Protein AF-A0A0G4KQ86-F1 (afdb_monomer_lite)

Structure (mmCIF, N/CA/C/O backbone):
data_AF-A0A0G4KQ86-F1
#
_entry.id   AF-A0A0G4KQ86-F1
#
loop_
_atom_site.group_P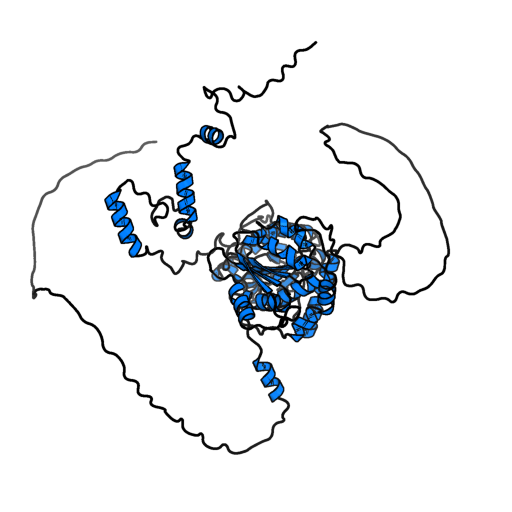DB
_atom_site.id
_atom_site.type_symbol
_atom_site.label_atom_id
_atom_site.label_alt_id
_atom_site.label_comp_id
_atom_site.label_asym_id
_atom_site.label_entity_id
_atom_site.label_seq_id
_atom_site.pdbx_PDB_ins_code
_atom_site.Cartn_x
_atom_site.Cartn_y
_atom_site.Cartn_z
_atom_site.occupancy
_atom_site.B_iso_or_equiv
_atom_site.auth_seq_id
_atom_site.auth_comp_id
_atom_site.auth_asym_id
_atom_site.auth_atom_id
_atom_site.pdbx_PDB_model_num
ATOM 1 N N . MET A 1 1 ? 4.470 32.731 51.872 1.00 32.22 1 MET A N 1
ATOM 2 C CA . MET A 1 1 ? 4.897 33.388 53.126 1.00 32.22 1 MET A CA 1
ATOM 3 C C . MET A 1 1 ? 6.080 32.617 53.698 1.00 32.22 1 MET A C 1
ATOM 5 O O . MET A 1 1 ? 5.923 31.443 53.977 1.00 32.22 1 MET A O 1
ATOM 9 N N . ARG A 1 2 ? 7.224 33.308 53.800 1.00 28.41 2 ARG A N 1
ATOM 10 C CA . ARG A 1 2 ? 8.394 33.122 54.686 1.00 28.41 2 ARG A CA 1
ATOM 11 C C . ARG A 1 2 ? 9.108 31.763 54.819 1.00 28.41 2 ARG A C 1
ATOM 13 O O . ARG A 1 2 ? 8.590 30.795 55.355 1.00 28.41 2 ARG A O 1
ATOM 20 N N . ALA A 1 3 ? 10.387 31.831 54.450 1.00 30.12 3 ALA A N 1
ATOM 21 C CA . ALA A 1 3 ? 11.505 31.008 54.895 1.00 30.12 3 ALA A CA 1
ATOM 22 C C . ALA A 1 3 ? 11.918 31.280 56.362 1.00 30.12 3 ALA A C 1
ATOM 24 O O . ALA A 1 3 ? 11.660 32.367 56.882 1.00 30.12 3 ALA A O 1
ATOM 25 N N . ALA A 1 4 ? 12.653 30.333 56.957 1.00 31.00 4 ALA A N 1
ATOM 26 C CA . ALA A 1 4 ? 13.600 30.506 58.075 1.00 31.00 4 ALA A CA 1
ATOM 27 C C . ALA A 1 4 ? 14.651 29.366 57.965 1.00 31.00 4 ALA A C 1
ATOM 29 O O . ALA A 1 4 ? 14.254 28.216 57.813 1.00 31.00 4 ALA A O 1
ATOM 30 N N . ALA A 1 5 ? 15.954 29.604 57.738 1.00 33.22 5 ALA A N 1
ATOM 31 C CA . ALA A 1 5 ? 16.999 30.161 58.629 1.00 33.22 5 ALA A CA 1
ATOM 32 C C . ALA A 1 5 ? 17.299 29.218 59.826 1.00 33.22 5 ALA A C 1
ATOM 34 O O . ALA A 1 5 ? 16.440 29.053 60.677 1.00 33.22 5 ALA A O 1
ATOM 35 N N . VAL A 1 6 ? 18.360 28.387 59.814 1.00 32.31 6 VAL A N 1
ATOM 36 C CA . VAL A 1 6 ? 19.815 28.633 60.058 1.00 32.31 6 VAL A CA 1
ATOM 37 C C . VAL A 1 6 ? 20.183 28.875 61.533 1.00 32.31 6 VAL A C 1
ATOM 39 O O . VAL A 1 6 ? 19.836 29.924 62.050 1.00 32.31 6 VAL A O 1
ATOM 42 N N . GLN A 1 7 ? 20.991 27.974 62.132 1.00 29.81 7 GLN A N 1
ATOM 43 C CA . GLN A 1 7 ? 22.170 28.203 63.021 1.00 29.81 7 GLN A CA 1
ATOM 44 C C . GLN A 1 7 ? 22.567 26.880 63.731 1.00 29.81 7 GLN A C 1
ATOM 46 O O . GLN A 1 7 ? 21.687 26.123 64.103 1.00 29.81 7 GLN A O 1
ATOM 51 N N . GLY A 1 8 ? 23.833 26.501 63.965 1.00 27.56 8 GLY A N 1
ATOM 52 C CA . GLY A 1 8 ? 25.116 27.155 63.714 1.00 27.56 8 GLY A CA 1
ATOM 53 C C . GLY A 1 8 ? 26.344 26.300 64.131 1.00 27.56 8 GLY A C 1
ATOM 54 O O . GLY A 1 8 ? 26.254 25.444 64.996 1.00 27.56 8 GLY A O 1
ATOM 55 N N . ARG A 1 9 ? 27.475 26.592 63.462 1.00 29.55 9 ARG A N 1
ATOM 56 C CA . ARG A 1 9 ? 28.894 26.732 63.903 1.00 29.55 9 ARG A CA 1
ATOM 57 C C . ARG A 1 9 ? 29.632 25.702 64.805 1.00 29.55 9 ARG A C 1
ATOM 59 O O . ARG A 1 9 ? 29.346 25.637 65.987 1.00 29.55 9 ARG A O 1
ATOM 66 N N . ARG A 1 10 ? 30.794 25.268 64.244 1.00 29.77 10 ARG A N 1
ATOM 67 C CA . ARG A 1 10 ? 32.205 25.247 64.771 1.00 29.77 10 ARG A CA 1
ATOM 68 C C . ARG A 1 10 ? 32.493 24.318 65.975 1.00 29.77 10 ARG A C 1
ATOM 70 O O . ARG A 1 10 ? 31.653 24.199 66.839 1.00 29.77 10 ARG A O 1
ATOM 77 N N . THR A 1 11 ? 33.625 23.623 66.150 1.00 30.03 11 THR A N 1
ATOM 78 C CA . THR A 1 11 ? 35.052 23.727 65.745 1.00 30.03 11 THR A CA 1
ATOM 79 C C . THR A 1 11 ? 35.746 22.378 66.049 1.00 30.03 11 THR A C 1
ATOM 81 O O . THR A 1 11 ? 35.213 21.600 66.831 1.00 30.03 11 THR A O 1
ATOM 84 N N . GLY A 1 12 ? 36.910 22.101 65.442 1.00 26.91 12 GLY A N 1
ATOM 85 C CA . GLY A 1 12 ? 37.635 20.819 65.542 1.00 26.91 12 GLY A CA 1
ATOM 86 C C . GLY A 1 12 ? 38.665 20.656 66.677 1.00 26.91 12 GLY A C 1
ATOM 87 O O . GLY A 1 12 ? 38.835 21.548 67.503 1.00 26.91 12 GLY A O 1
ATOM 88 N N . GLY A 1 13 ? 39.366 19.510 66.634 1.00 24.88 13 GLY A N 1
ATOM 89 C CA . GLY A 1 13 ? 40.519 19.093 67.463 1.00 24.88 13 GLY A CA 1
ATOM 90 C C . GLY A 1 13 ? 40.452 17.584 67.776 1.00 24.88 13 GLY A C 1
ATOM 91 O O . GLY A 1 13 ? 39.484 17.164 68.389 1.00 24.88 13 GLY A O 1
ATOM 92 N N . LEU A 1 14 ? 41.278 16.744 67.127 1.00 27.45 14 LEU A N 1
ATOM 93 C CA . LEU A 1 14 ? 42.447 16.021 67.692 1.00 27.45 14 LEU A CA 1
ATOM 94 C C . LEU A 1 14 ? 42.100 14.867 68.664 1.00 27.45 14 LEU A C 1
ATOM 96 O O . LEU A 1 14 ? 41.635 15.138 69.760 1.00 27.45 14 LEU A O 1
ATOM 100 N N . ASP A 1 15 ? 42.335 13.601 68.268 1.00 26.50 15 ASP A N 1
ATOM 101 C CA . ASP A 1 15 ? 43.337 12.707 68.902 1.00 26.50 15 ASP A CA 1
ATOM 102 C C . ASP A 1 15 ? 43.315 11.228 68.426 1.00 26.50 15 ASP A C 1
ATOM 104 O O . ASP A 1 15 ? 42.278 10.586 68.298 1.00 26.50 15 ASP A O 1
ATOM 108 N N . ALA A 1 16 ? 44.537 10.759 68.142 1.00 28.55 16 ALA A N 1
ATOM 109 C CA . ALA A 1 16 ? 45.206 9.464 68.350 1.00 28.55 16 ALA A CA 1
ATOM 110 C C . ALA A 1 16 ? 44.492 8.079 68.373 1.00 28.55 16 ALA A C 1
ATOM 112 O O . ALA A 1 16 ? 43.671 7.781 69.229 1.00 28.55 16 ALA A O 1
ATOM 113 N N . ALA A 1 17 ? 45.061 7.194 67.530 1.00 26.28 17 ALA A N 1
ATOM 114 C CA . ALA A 1 17 ? 45.608 5.843 67.796 1.00 26.28 17 ALA A CA 1
ATOM 115 C C . ALA A 1 17 ? 44.701 4.671 68.250 1.00 26.28 17 ALA A C 1
ATOM 117 O O . ALA A 1 17 ? 44.065 4.719 69.293 1.00 26.28 17 ALA A O 1
ATOM 118 N N . VAL A 1 18 ? 44.767 3.537 67.530 1.00 27.09 18 VAL A N 1
ATOM 119 C CA . VAL A 1 18 ? 45.601 2.352 67.861 1.00 27.09 18 VAL A CA 1
ATOM 120 C C . VAL A 1 18 ? 45.565 1.352 66.686 1.00 27.09 18 VAL A C 1
ATOM 122 O O . VAL A 1 18 ? 44.541 1.136 66.044 1.00 27.09 18 VAL A O 1
ATOM 125 N N . GLU A 1 19 ? 46.738 0.791 66.411 1.00 24.56 19 GLU A N 1
ATOM 126 C CA . GLU A 1 19 ? 47.168 -0.084 65.316 1.00 24.56 19 GLU A CA 1
ATOM 127 C C . GLU A 1 19 ? 47.327 -1.539 65.803 1.00 24.56 19 GLU A C 1
ATOM 129 O O . GLU A 1 19 ? 47.629 -1.737 66.975 1.00 24.56 19 GLU A O 1
ATOM 134 N N . TRP A 1 20 ? 47.182 -2.519 64.899 1.00 23.67 20 TRP A N 1
ATOM 135 C CA . TRP A 1 20 ? 47.906 -3.812 64.848 1.00 23.67 20 TRP A CA 1
ATOM 136 C C . TRP A 1 20 ? 47.966 -4.199 63.344 1.00 23.67 20 TRP A C 1
ATOM 138 O O . TRP A 1 20 ? 46.911 -4.394 62.743 1.00 23.67 20 TRP A O 1
ATOM 148 N N . GLU A 1 21 ? 49.058 -3.990 62.586 1.00 26.03 21 GLU A N 1
ATOM 149 C CA . GLU A 1 21 ? 50.304 -4.796 62.424 1.00 26.03 21 GLU A CA 1
ATOM 150 C C . GLU A 1 21 ? 50.063 -6.302 62.135 1.00 26.03 21 GLU A C 1
ATOM 152 O O . GLU A 1 21 ? 49.231 -6.906 62.797 1.00 26.03 21 GLU A O 1
ATOM 157 N N . LEU A 1 22 ? 50.684 -7.034 61.185 1.00 24.81 22 LEU A N 1
ATOM 158 C CA . LEU A 1 22 ? 51.923 -6.979 60.362 1.00 24.81 22 LEU A CA 1
ATOM 159 C C . LEU A 1 22 ? 51.676 -7.775 59.034 1.00 24.81 22 LEU A C 1
ATOM 161 O O . LEU A 1 22 ? 50.976 -8.781 59.081 1.00 24.81 22 LEU A O 1
ATOM 165 N N . LYS A 1 23 ? 52.033 -7.333 57.802 1.00 24.66 23 LYS A N 1
ATOM 166 C CA . LYS A 1 23 ? 53.335 -7.372 57.048 1.00 24.66 23 LYS A CA 1
ATOM 167 C C . LYS A 1 23 ? 53.920 -8.785 56.762 1.00 24.66 23 LYS A C 1
ATOM 169 O O . LYS A 1 23 ? 53.667 -9.676 57.559 1.00 24.66 23 LYS A O 1
ATOM 174 N N . PRO A 1 24 ? 54.861 -8.991 55.796 1.00 44.62 24 PRO A N 1
ATOM 175 C CA . PRO A 1 24 ? 55.192 -8.318 54.509 1.00 44.62 24 PRO A CA 1
ATOM 176 C C . PRO A 1 24 ? 55.501 -9.345 53.354 1.00 44.62 24 PRO A C 1
ATOM 178 O O . PRO A 1 24 ? 55.526 -10.546 53.581 1.00 44.62 24 PRO A O 1
ATOM 181 N N . ASN A 1 25 ? 55.663 -8.996 52.066 1.00 26.19 25 ASN A N 1
ATOM 182 C CA . ASN A 1 25 ? 56.948 -8.607 51.449 1.00 26.19 25 ASN A CA 1
ATOM 183 C C . ASN A 1 25 ? 56.771 -8.135 49.981 1.00 26.19 25 ASN A C 1
ATOM 185 O O . ASN A 1 25 ? 56.168 -8.809 49.152 1.00 26.19 25 ASN A O 1
ATOM 189 N N . LYS A 1 26 ? 57.366 -6.976 49.682 1.00 28.47 26 LYS A N 1
ATOM 190 C CA . LYS A 1 26 ? 57.850 -6.471 48.371 1.00 28.47 26 LYS A CA 1
ATOM 191 C C . LYS A 1 26 ? 59.376 -6.832 48.277 1.00 28.47 26 LYS A C 1
ATOM 193 O O . LYS A 1 26 ? 59.830 -7.397 49.274 1.00 28.47 26 LYS A O 1
ATOM 198 N N . PRO A 1 27 ? 60.218 -6.493 47.252 1.00 43.28 27 PRO A N 1
ATOM 199 C CA . PRO A 1 27 ? 60.060 -5.386 46.283 1.00 43.28 27 PRO A CA 1
ATOM 200 C C . PRO A 1 27 ? 60.752 -5.450 44.869 1.00 43.28 27 PRO A C 1
ATOM 202 O O . PRO A 1 27 ? 61.602 -6.289 44.626 1.00 43.28 27 PRO A O 1
ATOM 205 N N . PHE A 1 28 ? 60.402 -4.455 44.013 1.00 28.31 28 PHE A N 1
ATOM 206 C CA . PHE A 1 28 ? 61.237 -3.558 43.141 1.00 28.31 28 PHE A CA 1
ATOM 207 C C . PHE A 1 28 ? 62.202 -4.128 42.046 1.00 28.31 28 PHE A C 1
ATOM 209 O O . PHE A 1 28 ? 62.685 -5.233 42.191 1.00 28.31 28 PHE A O 1
ATOM 216 N N . ILE A 1 29 ? 62.614 -3.471 40.931 1.00 28.22 29 ILE A N 1
ATOM 217 C CA . ILE A 1 29 ? 62.489 -2.129 40.286 1.00 28.22 29 ILE A CA 1
ATOM 218 C C . ILE A 1 29 ? 62.923 -2.231 38.792 1.00 28.22 29 ILE A C 1
ATOM 220 O O . ILE A 1 29 ? 63.650 -3.151 38.443 1.00 28.22 29 ILE A O 1
ATOM 224 N N . HIS A 1 30 ? 62.462 -1.258 37.980 1.00 26.17 30 HIS A N 1
ATOM 225 C CA . HIS A 1 30 ? 62.872 -0.721 36.651 1.00 26.17 30 HIS A CA 1
ATOM 226 C C . HIS A 1 30 ? 64.257 -1.103 36.032 1.00 26.17 30 HIS A C 1
ATOM 228 O O . HIS A 1 30 ? 65.159 -1.481 36.758 1.00 26.17 30 HIS A O 1
ATOM 234 N N . THR A 1 31 ? 64.566 -0.974 34.724 1.00 25.62 31 THR A N 1
ATOM 235 C CA . THR A 1 31 ? 64.398 0.155 33.767 1.00 25.62 31 THR A CA 1
ATOM 236 C C . THR A 1 31 ? 64.719 -0.253 32.300 1.00 25.62 31 THR A C 1
ATOM 238 O O . THR A 1 31 ? 65.587 -1.080 32.056 1.00 25.62 31 THR A O 1
ATOM 241 N N . SER A 1 32 ? 64.048 0.421 31.348 1.00 26.27 32 SER A N 1
ATOM 242 C CA . SER A 1 32 ? 64.480 0.933 30.016 1.00 26.27 32 SER A CA 1
ATOM 243 C C . SER A 1 32 ? 65.364 0.120 29.046 1.00 26.27 32 SER A C 1
ATOM 245 O O . SER A 1 32 ? 66.528 -0.136 29.337 1.00 26.27 32 SER A O 1
ATOM 247 N N . SER A 1 33 ? 64.907 -0.038 27.792 1.00 25.34 33 SER A N 1
ATOM 248 C CA . SER A 1 33 ? 65.460 0.635 26.584 1.00 25.34 33 SER A CA 1
ATOM 249 C C . SER A 1 33 ? 64.915 0.017 25.275 1.00 25.34 33 SER A C 1
ATOM 251 O O . SER A 1 33 ? 65.010 -1.185 25.060 1.00 25.34 33 SER A O 1
ATOM 253 N N . GLU A 1 34 ? 64.338 0.842 24.395 1.00 29.77 34 GLU A N 1
ATOM 254 C CA . GLU A 1 34 ? 64.337 0.618 22.929 1.00 29.77 34 GLU A CA 1
ATOM 255 C C . GLU A 1 34 ? 65.650 1.232 22.343 1.00 29.77 34 GLU A C 1
ATOM 257 O O . GLU A 1 34 ? 66.363 1.849 23.147 1.00 29.77 34 GLU A O 1
ATOM 262 N N . PRO A 1 35 ? 65.994 1.229 21.018 1.00 47.94 35 PRO A N 1
ATOM 263 C CA . PRO A 1 35 ? 65.227 0.828 19.814 1.00 47.94 35 PRO A CA 1
ATOM 264 C C . PRO A 1 35 ? 66.047 0.203 18.626 1.00 47.94 35 PRO A C 1
ATOM 266 O O . PRO A 1 35 ? 67.254 0.004 18.713 1.00 47.94 35 PRO A O 1
ATOM 269 N N . LEU A 1 36 ? 65.354 0.016 17.479 1.00 27.36 36 LEU A N 1
ATOM 270 C CA . LEU A 1 36 ? 65.788 0.099 16.050 1.00 27.36 36 LEU A CA 1
ATOM 271 C C . LEU A 1 36 ? 66.045 -1.172 15.192 1.00 27.36 36 LEU A C 1
ATOM 273 O O . LEU A 1 36 ? 66.936 -1.960 15.473 1.00 27.36 36 LEU A O 1
ATOM 277 N N . LEU A 1 37 ? 65.316 -1.187 14.049 1.00 24.70 37 LEU A N 1
ATOM 278 C CA . LEU A 1 37 ? 65.617 -1.633 12.659 1.00 24.70 37 LEU A CA 1
ATOM 279 C C . LEU A 1 37 ? 66.113 -3.089 12.430 1.00 24.70 37 LEU A C 1
ATOM 281 O O . LEU A 1 37 ? 67.038 -3.551 13.070 1.00 24.70 37 LEU A O 1
ATOM 285 N N . THR A 1 38 ? 65.653 -3.889 11.451 1.00 24.64 38 THR A N 1
ATOM 286 C CA . THR A 1 38 ? 65.563 -3.642 9.993 1.00 24.64 38 THR A CA 1
ATOM 287 C C . THR A 1 38 ? 64.845 -4.822 9.277 1.00 24.64 38 THR A C 1
ATOM 289 O O . THR A 1 38 ? 64.752 -5.921 9.809 1.00 24.64 38 THR A O 1
ATOM 292 N N . ILE A 1 39 ? 64.355 -4.554 8.063 1.00 25.97 39 ILE A N 1
ATOM 293 C CA . ILE A 1 39 ? 63.550 -5.322 7.072 1.00 25.97 39 ILE A CA 1
ATOM 294 C C . ILE A 1 39 ? 64.407 -6.417 6.335 1.00 25.97 39 ILE A C 1
ATOM 296 O O . ILE A 1 39 ? 65.612 -6.428 6.577 1.00 25.97 39 ILE A O 1
ATOM 300 N N . PRO A 1 40 ? 63.974 -7.142 5.260 1.00 39.47 40 PRO A N 1
ATOM 301 C CA . PRO A 1 40 ? 62.903 -8.142 4.983 1.00 39.47 40 PRO A CA 1
ATOM 302 C C . PRO A 1 40 ? 63.467 -9.557 4.640 1.00 39.47 40 PRO A C 1
ATOM 304 O O . PRO A 1 40 ? 64.657 -9.687 4.392 1.00 39.47 40 PRO A O 1
ATOM 307 N N . PHE A 1 41 ? 62.635 -10.596 4.433 1.00 25.19 41 PHE A N 1
ATOM 308 C CA . PHE A 1 41 ? 62.998 -11.690 3.502 1.00 25.19 41 PHE A CA 1
ATOM 309 C C . PHE A 1 41 ? 61.789 -12.329 2.798 1.00 25.19 41 PHE A C 1
ATOM 311 O O . PHE A 1 41 ? 60.729 -12.550 3.377 1.00 25.19 41 PHE A O 1
ATOM 318 N N . SER A 1 42 ? 61.979 -12.588 1.505 1.00 24.58 42 SER A N 1
ATOM 319 C CA . SER A 1 42 ? 61.014 -13.064 0.517 1.00 24.58 42 SER A CA 1
ATOM 320 C C . SER A 1 42 ? 61.061 -14.581 0.287 1.00 24.58 42 SER A C 1
ATOM 322 O O . SER A 1 42 ? 62.145 -15.151 0.327 1.00 24.58 42 SER A O 1
ATOM 324 N N . ARG A 1 43 ? 59.918 -15.132 -0.159 1.00 27.25 43 ARG A N 1
ATOM 325 C CA . ARG A 1 43 ? 59.711 -16.314 -1.035 1.00 27.25 43 ARG A CA 1
ATOM 326 C C . ARG A 1 43 ? 60.291 -17.672 -0.606 1.00 27.25 43 ARG A C 1
ATOM 328 O O . ARG A 1 43 ? 61.490 -17.870 -0.676 1.00 27.25 43 ARG A O 1
ATOM 335 N N . PHE A 1 44 ? 59.407 -18.667 -0.472 1.00 23.56 44 PHE A N 1
ATOM 336 C CA . PHE A 1 44 ? 59.547 -19.954 -1.173 1.00 23.56 44 PHE A CA 1
ATOM 337 C C . PHE A 1 44 ? 58.161 -20.568 -1.446 1.00 23.56 44 PHE A C 1
ATOM 339 O O . PHE A 1 44 ? 57.365 -20.769 -0.534 1.00 23.56 44 PHE A O 1
ATOM 346 N N . LEU A 1 45 ? 57.872 -20.818 -2.727 1.00 25.39 45 LEU A N 1
ATOM 347 C CA . LEU A 1 45 ? 56.777 -21.666 -3.203 1.00 25.39 45 LEU A CA 1
ATOM 348 C C . LEU A 1 45 ? 57.191 -23.133 -3.043 1.00 25.39 45 LEU A C 1
ATOM 350 O O . LEU A 1 45 ? 58.306 -23.494 -3.416 1.00 25.39 45 LEU A O 1
ATOM 354 N N . SER A 1 46 ? 56.273 -23.992 -2.607 1.00 22.44 46 SER A N 1
ATOM 355 C CA . SER A 1 46 ? 56.263 -25.416 -2.963 1.00 22.44 46 SER A CA 1
ATOM 356 C C . SER A 1 46 ? 54.823 -25.926 -2.940 1.00 22.44 46 SER A C 1
ATOM 358 O O . SER A 1 46 ? 54.153 -25.910 -1.913 1.00 22.44 46 SER A O 1
ATOM 360 N N . PHE A 1 47 ? 54.353 -26.310 -4.126 1.00 22.77 47 PHE A N 1
ATOM 361 C CA . PHE A 1 47 ? 53.083 -26.973 -4.400 1.00 22.77 47 PHE A CA 1
ATOM 362 C C . PHE A 1 47 ? 53.115 -28.403 -3.838 1.00 22.77 47 PHE A C 1
ATOM 364 O O . PHE A 1 47 ? 54.028 -29.161 -4.160 1.00 22.77 47 PHE A O 1
ATOM 371 N N . VAL A 1 48 ? 52.093 -28.795 -3.074 1.00 23.69 48 VAL A N 1
ATOM 372 C CA . VAL A 1 48 ? 51.778 -30.203 -2.788 1.00 23.69 48 VAL A CA 1
ATOM 373 C C . VAL A 1 48 ? 50.346 -30.451 -3.250 1.00 23.69 48 VAL A C 1
ATOM 375 O O . VAL A 1 48 ? 49.399 -29.861 -2.737 1.00 23.69 48 VAL A O 1
ATOM 378 N N . GLN A 1 49 ? 50.214 -31.293 -4.270 1.00 22.61 49 GLN A N 1
ATOM 379 C CA . GLN A 1 49 ? 48.965 -31.688 -4.908 1.00 22.61 49 GLN A CA 1
ATOM 380 C C . GLN A 1 49 ? 48.517 -33.020 -4.291 1.00 22.61 49 GLN A C 1
ATOM 382 O O . GLN A 1 49 ? 49.183 -34.038 -4.466 1.00 22.61 49 GLN A O 1
ATOM 387 N N . LEU A 1 50 ? 47.421 -33.005 -3.527 1.00 25.92 50 LEU A N 1
ATOM 388 C CA . LEU A 1 50 ? 46.808 -34.200 -2.940 1.00 25.92 50 LEU A CA 1
ATOM 389 C C . LEU A 1 50 ? 45.720 -34.739 -3.880 1.00 25.92 50 LEU A C 1
ATOM 391 O O . LEU A 1 50 ? 44.784 -34.027 -4.238 1.00 25.92 50 LEU A O 1
ATOM 395 N N . ILE A 1 51 ? 45.871 -36.000 -4.283 1.00 27.97 51 ILE A N 1
ATOM 396 C CA . ILE A 1 51 ? 44.915 -36.775 -5.084 1.00 27.97 51 ILE A CA 1
ATOM 397 C C . ILE A 1 51 ? 43.813 -37.303 -4.144 1.00 27.97 51 ILE A C 1
ATOM 399 O O . ILE A 1 51 ? 44.157 -37.918 -3.132 1.00 27.97 51 ILE A O 1
ATOM 403 N N . PRO A 1 52 ? 42.511 -37.108 -4.430 1.00 30.97 52 PRO A N 1
ATOM 404 C CA . PRO A 1 52 ? 41.440 -37.696 -3.626 1.00 30.97 52 PRO A CA 1
ATOM 405 C C . PRO A 1 52 ? 41.209 -39.186 -3.971 1.00 30.97 52 PRO A C 1
ATOM 407 O O . PRO A 1 52 ? 41.421 -39.589 -5.118 1.00 30.97 52 PRO A O 1
ATOM 410 N N . PRO A 1 53 ? 40.765 -40.019 -3.008 1.00 29.28 53 PRO A N 1
ATOM 411 C CA . PRO A 1 53 ? 40.537 -41.445 -3.227 1.00 29.28 53 PRO A CA 1
ATOM 412 C C . PRO A 1 53 ? 39.216 -41.718 -3.971 1.00 29.28 53 PRO A C 1
ATOM 414 O O . PRO A 1 53 ? 38.215 -41.032 -3.781 1.00 29.28 53 PRO A O 1
ATOM 417 N N . GLN A 1 54 ? 39.238 -42.753 -4.813 1.00 32.09 54 GLN A N 1
ATOM 418 C CA . GLN A 1 54 ? 38.107 -43.300 -5.576 1.00 32.09 54 GLN A CA 1
ATOM 419 C C . GLN A 1 54 ? 36.995 -43.864 -4.658 1.00 32.09 54 GLN A C 1
ATOM 421 O O . GLN A 1 54 ? 37.325 -44.461 -3.629 1.00 32.09 54 GLN A O 1
ATOM 426 N N . PRO A 1 55 ? 35.701 -43.758 -5.025 1.00 34.28 55 PRO A N 1
ATOM 427 C CA . PRO A 1 55 ? 34.607 -44.394 -4.289 1.00 34.28 55 PRO A CA 1
ATOM 428 C C . PRO A 1 55 ? 34.392 -45.868 -4.711 1.00 34.28 55 PRO A C 1
ATOM 430 O O . PRO A 1 55 ? 34.704 -46.233 -5.847 1.00 34.28 55 PRO A O 1
ATOM 433 N N . PRO A 1 56 ? 33.849 -46.733 -3.828 1.00 34.84 56 PRO A N 1
ATOM 434 C CA . PRO A 1 56 ? 33.557 -48.136 -4.139 1.00 34.84 56 PRO A CA 1
ATOM 435 C C . PRO A 1 56 ? 32.240 -48.303 -4.935 1.00 34.84 56 PRO A C 1
ATOM 437 O O . PRO A 1 56 ? 31.419 -47.384 -4.966 1.00 34.84 56 PRO A O 1
ATOM 440 N N . PRO A 1 57 ? 32.013 -49.465 -5.585 1.00 34.88 57 PRO A N 1
ATOM 441 C CA . PRO A 1 57 ? 30.911 -49.654 -6.527 1.00 34.88 57 PRO A CA 1
ATOM 442 C C . PRO A 1 57 ? 29.569 -49.939 -5.828 1.00 34.88 57 PRO A C 1
ATOM 444 O O . PRO A 1 57 ? 29.501 -50.708 -4.870 1.00 34.88 57 PRO A O 1
ATOM 447 N N . PHE A 1 58 ? 28.489 -49.351 -6.350 1.00 30.11 58 PHE A N 1
ATOM 448 C CA . PHE A 1 58 ? 27.103 -49.650 -5.970 1.00 30.11 58 PHE A CA 1
ATOM 449 C C . PHE A 1 58 ? 26.617 -50.982 -6.572 1.00 30.11 58 PHE A C 1
ATOM 451 O O . PHE A 1 58 ? 26.957 -51.278 -7.722 1.00 30.11 58 PHE A O 1
ATOM 458 N N . PRO A 1 59 ? 25.751 -51.748 -5.877 1.00 34.34 59 PRO A N 1
ATOM 459 C CA . PRO A 1 59 ? 24.961 -52.795 -6.499 1.00 34.34 59 PRO A CA 1
ATOM 460 C C . PRO A 1 59 ? 23.643 -52.238 -7.063 1.00 34.34 59 PRO A C 1
ATOM 462 O O . PRO A 1 59 ? 23.001 -51.352 -6.504 1.00 34.34 59 PRO A O 1
ATOM 465 N N . SER A 1 60 ? 23.256 -52.814 -8.192 1.00 34.06 60 SER A N 1
ATOM 466 C CA . SER A 1 60 ? 22.008 -52.652 -8.937 1.00 34.06 60 SER A CA 1
ATOM 467 C C . SER A 1 60 ? 20.746 -52.956 -8.123 1.00 34.06 60 SER A C 1
ATOM 469 O O . SER A 1 60 ? 20.696 -54.021 -7.512 1.00 34.06 60 SER A O 1
ATOM 471 N N . LEU A 1 61 ? 19.702 -52.120 -8.240 1.00 30.44 61 LEU A N 1
ATOM 472 C CA . LEU A 1 61 ? 18.287 -52.533 -8.261 1.00 30.44 61 LEU A CA 1
ATOM 473 C C . LEU A 1 61 ? 17.349 -51.360 -8.627 1.00 30.44 61 LEU A C 1
ATOM 475 O O . LEU A 1 61 ? 17.403 -50.295 -8.027 1.00 30.44 61 LEU A O 1
ATOM 479 N N . LEU A 1 62 ? 16.443 -51.668 -9.562 1.00 29.28 62 LEU A N 1
ATOM 480 C CA . LEU A 1 62 ? 15.113 -51.088 -9.811 1.00 29.28 62 LEU A CA 1
ATOM 481 C C . LEU A 1 62 ? 14.997 -49.736 -10.544 1.00 29.28 62 LEU A C 1
ATOM 483 O O . LEU A 1 62 ? 15.130 -48.650 -9.995 1.00 29.28 62 LEU A O 1
ATOM 487 N N . CYS A 1 63 ? 14.615 -49.878 -11.817 1.00 32.78 63 CYS A N 1
ATOM 488 C CA . CYS A 1 63 ? 13.981 -48.888 -12.682 1.00 32.78 63 CYS A CA 1
ATOM 489 C C . CYS A 1 63 ? 12.758 -48.244 -12.000 1.00 32.78 63 CYS A C 1
ATOM 491 O O . CYS A 1 63 ? 11.768 -48.930 -11.743 1.00 32.78 63 CYS A O 1
ATOM 493 N N . LEU A 1 64 ? 12.805 -46.928 -11.793 1.00 29.41 64 LEU A N 1
ATOM 494 C CA . LEU A 1 64 ? 11.636 -46.068 -11.602 1.00 29.41 64 LEU A CA 1
ATOM 495 C C . LEU A 1 64 ? 11.609 -45.016 -12.729 1.00 29.41 64 LEU A C 1
ATOM 497 O O . LEU A 1 64 ? 12.660 -44.676 -13.274 1.00 29.41 64 LEU A O 1
ATOM 501 N N . PRO A 1 65 ? 10.422 -44.575 -13.172 1.00 35.50 65 PRO A N 1
ATOM 502 C CA . PRO A 1 65 ? 10.253 -44.002 -14.502 1.00 35.50 65 PRO A CA 1
ATOM 503 C C . PRO A 1 65 ? 10.702 -42.531 -14.601 1.00 35.50 65 PRO A C 1
ATOM 505 O O . PRO A 1 65 ? 10.388 -41.698 -13.759 1.00 35.50 65 PRO A O 1
ATOM 508 N N . LEU A 1 66 ? 11.380 -42.227 -15.712 1.00 34.50 66 LEU A N 1
ATOM 509 C CA . LEU A 1 66 ? 12.025 -40.974 -16.157 1.00 34.50 66 LEU A CA 1
ATOM 510 C C . LEU A 1 66 ? 11.152 -39.692 -16.239 1.00 34.50 66 LEU A C 1
ATOM 512 O O . LEU A 1 66 ? 11.535 -38.732 -16.908 1.00 34.50 66 LEU A O 1
ATOM 516 N N . TRP A 1 67 ? 9.987 -39.633 -15.592 1.00 36.03 67 TRP A N 1
ATOM 517 C CA . TRP A 1 67 ? 9.121 -38.441 -15.598 1.00 36.03 67 TRP A CA 1
ATOM 518 C C . TRP A 1 67 ? 9.317 -37.528 -14.375 1.00 36.03 67 TRP A C 1
ATOM 520 O O . TRP A 1 67 ? 8.953 -36.356 -14.437 1.00 36.03 67 TRP A O 1
ATOM 530 N N . GLU A 1 68 ? 9.960 -38.011 -13.309 1.00 31.11 68 GLU A N 1
ATOM 531 C CA . GLU A 1 68 ? 10.107 -37.276 -12.040 1.00 31.11 68 GLU A CA 1
ATOM 532 C C . GLU A 1 68 ? 11.376 -36.393 -11.988 1.00 31.11 68 GLU A C 1
ATOM 534 O O . GLU A 1 68 ? 11.373 -35.312 -11.398 1.00 31.11 68 GLU A O 1
ATOM 539 N N . GLU A 1 69 ? 12.439 -36.749 -12.722 1.00 29.83 69 GLU A N 1
ATOM 540 C CA . GLU A 1 69 ? 13.681 -35.951 -12.784 1.00 29.83 69 GLU A CA 1
ATOM 541 C C . GLU A 1 69 ? 13.519 -34.612 -13.523 1.00 29.83 69 GLU A C 1
ATOM 543 O O . GLU A 1 69 ? 14.229 -33.648 -13.224 1.00 29.83 69 GLU A O 1
ATOM 548 N N . ARG A 1 70 ? 12.549 -34.500 -14.441 1.00 32.03 70 ARG A N 1
ATOM 549 C CA . ARG A 1 70 ? 12.209 -33.220 -15.093 1.00 32.03 70 ARG A CA 1
ATOM 550 C C . ARG A 1 70 ? 11.456 -32.258 -14.172 1.00 32.03 70 ARG A C 1
ATOM 552 O O . ARG A 1 70 ? 11.570 -31.049 -14.354 1.00 32.03 70 ARG A O 1
ATOM 559 N N . ALA A 1 71 ? 10.733 -32.765 -13.174 1.00 32.72 71 ALA A N 1
ATOM 560 C CA . ALA A 1 71 ? 10.075 -31.928 -12.172 1.00 32.72 71 ALA A CA 1
ATOM 561 C C . ALA A 1 71 ? 11.084 -31.410 -11.130 1.00 32.72 71 ALA A C 1
ATOM 563 O O . ALA A 1 71 ? 11.048 -30.241 -10.749 1.00 32.72 71 ALA A O 1
ATOM 564 N N . ILE A 1 72 ? 12.050 -32.249 -10.744 1.00 30.88 72 ILE A N 1
ATOM 565 C CA . ILE A 1 72 ? 13.066 -31.914 -9.734 1.00 30.88 72 ILE A CA 1
ATOM 566 C C . ILE A 1 72 ? 14.131 -30.949 -10.294 1.00 30.88 72 ILE A C 1
ATOM 568 O O . ILE A 1 72 ? 14.596 -30.059 -9.583 1.00 30.88 72 ILE A O 1
ATOM 572 N N . THR A 1 73 ? 14.456 -31.027 -11.589 1.00 29.75 73 THR A N 1
ATOM 573 C CA . THR A 1 73 ? 15.377 -30.068 -12.234 1.00 29.75 73 THR A CA 1
ATOM 574 C C . THR A 1 73 ? 14.758 -28.690 -12.504 1.00 29.75 73 THR A C 1
ATOM 576 O O . THR A 1 73 ? 15.499 -27.709 -12.544 1.00 29.75 73 THR A O 1
ATOM 579 N N . MET A 1 74 ? 13.426 -28.566 -12.603 1.00 31.33 74 MET A N 1
ATOM 580 C CA . MET A 1 74 ? 12.750 -27.255 -12.656 1.00 31.33 74 MET A CA 1
ATOM 581 C C . MET A 1 74 ? 12.507 -26.638 -11.270 1.00 31.33 74 MET A C 1
ATOM 583 O O . MET A 1 74 ? 12.487 -25.415 -11.143 1.00 31.33 74 MET A O 1
ATOM 587 N N . ALA A 1 75 ? 12.394 -27.453 -10.217 1.00 32.22 75 ALA A N 1
ATOM 588 C CA . ALA A 1 75 ? 12.259 -26.966 -8.842 1.00 32.22 75 ALA A CA 1
ATOM 589 C C . ALA A 1 75 ? 13.540 -26.277 -8.319 1.00 32.22 75 ALA A C 1
ATOM 591 O O . ALA A 1 75 ? 13.467 -25.375 -7.490 1.00 32.22 75 ALA A O 1
ATOM 592 N N . SER A 1 76 ? 14.712 -26.634 -8.856 1.00 30.97 76 SER A N 1
ATOM 593 C CA . SER A 1 76 ? 16.023 -26.136 -8.407 1.00 30.97 76 SER A CA 1
ATOM 594 C C . SER A 1 76 ? 16.401 -24.721 -8.900 1.00 30.97 76 SER A C 1
ATOM 596 O O . SER A 1 76 ? 17.523 -24.273 -8.657 1.00 30.97 76 SER A O 1
ATOM 598 N N . LEU A 1 77 ? 15.501 -24.002 -9.584 1.00 38.25 77 LEU A N 1
ATOM 599 C CA . LEU A 1 77 ? 15.709 -22.620 -10.061 1.00 38.25 77 LEU A CA 1
ATOM 600 C C . LEU A 1 77 ? 14.840 -21.571 -9.343 1.00 38.25 77 LEU A C 1
ATOM 602 O O . LEU A 1 77 ? 14.919 -20.385 -9.673 1.00 38.25 77 LEU A O 1
ATOM 606 N N . ARG A 1 78 ? 14.026 -21.971 -8.359 1.00 55.38 78 ARG A N 1
ATOM 607 C CA . ARG A 1 78 ? 13.190 -21.042 -7.591 1.00 55.38 78 ARG A CA 1
ATOM 608 C C . ARG A 1 78 ? 14.040 -20.352 -6.527 1.00 55.38 78 ARG A C 1
ATOM 610 O O . ARG A 1 78 ? 14.337 -20.918 -5.483 1.00 55.38 78 ARG A O 1
ATOM 617 N N . GLY A 1 79 ? 14.506 -19.142 -6.831 1.00 77.00 79 GLY A N 1
ATOM 618 C CA . GLY A 1 79 ? 15.153 -18.296 -5.831 1.00 77.00 79 GLY A CA 1
ATOM 619 C C . GLY A 1 79 ? 14.149 -17.937 -4.738 1.00 77.00 79 GLY A C 1
ATOM 620 O O . GLY A 1 79 ? 13.065 -17.453 -5.056 1.00 77.00 79 GLY A O 1
ATOM 621 N N . GLN A 1 80 ? 14.502 -18.185 -3.478 1.00 90.06 80 GLN A N 1
ATOM 622 C CA . GLN A 1 80 ? 13.719 -17.709 -2.340 1.00 90.06 80 GLN A CA 1
ATOM 623 C C . GLN A 1 80 ? 13.845 -16.191 -2.211 1.00 90.06 80 GLN A C 1
ATOM 625 O O . GLN A 1 80 ? 14.881 -15.609 -2.548 1.00 90.06 80 GLN A O 1
ATOM 630 N N . VAL A 1 81 ? 12.776 -15.567 -1.736 1.00 92.75 81 VAL A N 1
ATOM 631 C CA . VAL A 1 81 ? 12.672 -14.133 -1.489 1.00 92.75 81 VAL A CA 1
ATOM 632 C C . VAL A 1 81 ? 12.537 -13.926 0.010 1.00 92.75 81 VAL A C 1
ATOM 634 O O . VAL A 1 81 ? 11.684 -14.542 0.645 1.00 92.75 81 VAL A O 1
ATOM 637 N N . HIS A 1 82 ? 13.388 -13.067 0.569 1.00 92.94 82 HIS A N 1
ATOM 638 C CA . HIS A 1 82 ? 13.480 -12.892 2.022 1.00 92.94 82 HIS A CA 1
ATOM 639 C C . HIS A 1 82 ? 12.898 -11.575 2.523 1.00 92.94 82 HIS A C 1
ATOM 641 O O . HIS A 1 82 ? 12.542 -11.479 3.690 1.00 92.94 82 HIS A O 1
ATOM 647 N N . THR A 1 83 ? 12.839 -10.547 1.675 1.00 94.50 83 THR A N 1
ATOM 648 C CA . THR A 1 83 ? 12.359 -9.220 2.077 1.00 94.50 83 THR A CA 1
ATOM 649 C C . THR A 1 83 ? 11.345 -8.671 1.077 1.00 94.50 83 THR A C 1
ATOM 651 O O . THR A 1 83 ? 11.428 -8.972 -0.121 1.00 94.50 83 THR A O 1
ATOM 654 N N . PRO A 1 84 ? 10.404 -7.814 1.519 1.00 95.50 84 PRO A N 1
ATOM 655 C CA . PRO A 1 84 ? 9.475 -7.157 0.602 1.00 95.50 84 PRO A CA 1
ATOM 656 C C . PRO A 1 84 ? 10.210 -6.313 -0.441 1.00 95.50 84 PRO A C 1
ATOM 658 O O . PRO A 1 84 ? 9.824 -6.290 -1.610 1.00 95.50 84 PRO A O 1
ATOM 661 N N . GLY A 1 85 ? 11.307 -5.657 -0.041 1.00 95.56 85 GLY A N 1
ATOM 662 C CA . GLY A 1 85 ? 12.182 -4.911 -0.942 1.00 95.56 85 GLY A CA 1
ATOM 663 C C . GLY A 1 85 ? 12.712 -5.765 -2.093 1.00 95.56 85 GLY A C 1
ATOM 664 O O . GLY A 1 85 ? 12.659 -5.338 -3.249 1.00 95.56 85 GLY A O 1
ATOM 665 N N . GLU A 1 86 ? 13.153 -6.994 -1.806 1.00 95.56 86 GLU A N 1
ATOM 666 C CA . GLU A 1 86 ? 13.615 -7.955 -2.810 1.00 95.56 86 GLU A CA 1
ATOM 667 C C . GLU A 1 86 ? 12.491 -8.396 -3.754 1.00 95.56 86 GLU A C 1
ATOM 669 O O . GLU A 1 86 ? 12.678 -8.378 -4.978 1.00 95.56 86 GLU A O 1
ATOM 674 N N . ALA A 1 87 ? 11.330 -8.749 -3.191 1.00 96.50 87 ALA A N 1
ATOM 675 C CA . ALA A 1 87 ? 10.146 -9.176 -3.934 1.00 96.50 87 ALA A CA 1
ATOM 676 C C . ALA A 1 87 ? 9.713 -8.107 -4.945 1.00 96.50 87 ALA A C 1
ATOM 678 O O . ALA A 1 87 ? 9.549 -8.358 -6.141 1.00 96.50 87 ALA A O 1
ATOM 679 N N . ILE A 1 88 ? 9.590 -6.874 -4.459 1.00 97.88 88 ILE A N 1
ATOM 680 C CA . ILE A 1 88 ? 9.116 -5.734 -5.234 1.00 97.88 88 ILE A CA 1
ATOM 681 C C . ILE A 1 88 ? 10.157 -5.317 -6.274 1.00 97.88 88 ILE A C 1
ATOM 683 O O . ILE A 1 88 ? 9.800 -5.088 -7.430 1.00 97.88 88 ILE A O 1
ATOM 687 N N . ALA A 1 89 ? 11.443 -5.264 -5.907 1.00 96.81 89 ALA A N 1
ATOM 688 C CA . ALA A 1 89 ? 12.516 -4.949 -6.847 1.00 96.81 89 ALA A CA 1
ATOM 689 C C . ALA A 1 89 ? 12.562 -5.953 -8.008 1.00 96.81 89 ALA A C 1
ATOM 691 O O . ALA A 1 89 ? 12.786 -5.559 -9.154 1.00 96.81 89 ALA A O 1
ATOM 692 N N . ARG A 1 90 ? 12.306 -7.239 -7.731 1.00 95.75 90 ARG A N 1
ATOM 693 C CA . ARG A 1 90 ? 12.211 -8.280 -8.759 1.00 95.75 90 ARG A CA 1
ATOM 694 C C . ARG A 1 90 ? 11.069 -8.007 -9.734 1.00 95.75 90 ARG A C 1
ATOM 696 O O . ARG A 1 90 ? 11.291 -8.030 -10.943 1.00 95.75 90 ARG A O 1
ATOM 703 N N . ILE A 1 91 ? 9.863 -7.743 -9.233 1.00 97.06 91 ILE A N 1
ATOM 704 C CA . ILE A 1 91 ? 8.700 -7.477 -10.090 1.00 97.06 91 ILE A CA 1
ATOM 705 C C . ILE A 1 91 ? 8.887 -6.186 -10.894 1.00 97.06 91 ILE A C 1
ATOM 707 O O . ILE A 1 91 ? 8.670 -6.196 -12.104 1.00 97.06 91 ILE A O 1
ATOM 711 N N . ALA A 1 92 ? 9.371 -5.110 -10.267 1.00 96.88 92 ALA A N 1
ATOM 712 C CA . ALA A 1 92 ? 9.674 -3.849 -10.945 1.00 96.88 92 ALA A CA 1
ATOM 713 C C . ALA A 1 92 ? 10.672 -4.041 -12.099 1.00 96.88 92 ALA A C 1
ATOM 715 O O . ALA A 1 92 ? 10.467 -3.514 -13.194 1.00 96.88 92 ALA A O 1
ATOM 716 N N . TYR A 1 93 ? 11.707 -4.861 -11.885 1.00 95.69 93 TYR A N 1
ATOM 717 C CA . TYR A 1 93 ? 12.676 -5.225 -12.917 1.00 95.69 93 TYR A CA 1
ATOM 718 C C . TYR A 1 93 ? 12.038 -6.020 -14.069 1.00 95.69 93 TYR A C 1
ATOM 720 O O . TYR A 1 93 ? 12.293 -5.742 -15.238 1.00 95.69 93 TYR A O 1
ATOM 728 N N . LEU A 1 94 ? 11.176 -6.997 -13.772 1.00 95.31 94 LEU A N 1
ATOM 729 C CA . LEU A 1 94 ? 10.523 -7.816 -14.801 1.00 95.31 94 LEU A CA 1
ATOM 730 C C . LEU A 1 94 ? 9.473 -7.047 -15.618 1.00 95.31 94 LEU A C 1
ATOM 732 O O . LEU A 1 94 ? 9.276 -7.367 -16.790 1.00 95.31 94 LEU A O 1
ATOM 736 N N . ALA A 1 95 ? 8.809 -6.061 -15.013 1.00 95.50 95 ALA A N 1
ATOM 737 C CA . ALA A 1 95 ? 7.640 -5.389 -15.577 1.00 95.50 95 ALA A CA 1
ATOM 738 C C . ALA A 1 95 ? 7.926 -4.019 -16.229 1.00 95.50 95 ALA A C 1
ATOM 740 O O . ALA A 1 95 ? 7.006 -3.409 -16.770 1.00 95.50 95 ALA A O 1
ATOM 741 N N . SER A 1 96 ? 9.172 -3.529 -16.199 1.00 95.19 96 SER A N 1
ATOM 742 C CA . SER A 1 96 ? 9.525 -2.179 -16.678 1.00 95.19 96 SER A CA 1
ATOM 743 C C . SER A 1 96 ? 10.609 -2.184 -17.760 1.00 95.19 96 SER A C 1
ATOM 745 O O . SER A 1 96 ? 11.478 -3.056 -17.780 1.00 95.19 96 SER A O 1
ATOM 747 N N . ASP A 1 97 ? 10.591 -1.170 -18.632 1.00 94.38 97 ASP A N 1
ATOM 748 C CA . ASP A 1 97 ? 11.726 -0.833 -19.506 1.00 94.38 97 ASP A CA 1
ATOM 749 C C . ASP A 1 97 ? 12.779 -0.020 -18.744 1.00 94.38 97 ASP A C 1
ATOM 751 O O . ASP A 1 97 ? 13.978 -0.186 -18.965 1.00 94.38 97 ASP A O 1
ATOM 755 N N . VAL A 1 98 ? 12.326 0.879 -17.863 1.00 95.44 98 VAL A N 1
ATOM 756 C CA . VAL A 1 98 ? 13.176 1.774 -17.072 1.00 95.44 98 VAL A CA 1
ATOM 757 C C . VAL A 1 98 ? 12.767 1.704 -15.605 1.00 95.44 98 VAL A C 1
ATOM 759 O O . VAL A 1 98 ? 11.595 1.879 -15.277 1.00 95.44 98 VAL A O 1
ATOM 762 N N . VAL A 1 99 ? 13.742 1.497 -14.719 1.00 96.56 99 VAL A N 1
ATOM 763 C CA . VAL A 1 99 ? 13.543 1.535 -13.265 1.00 96.56 99 VAL A CA 1
ATOM 764 C C . VAL A 1 99 ? 14.311 2.721 -12.690 1.00 96.56 99 VAL A C 1
ATOM 766 O O . VAL A 1 99 ? 15.540 2.769 -12.745 1.00 96.56 99 VAL A O 1
ATOM 769 N N . VAL A 1 100 ? 13.594 3.685 -12.116 1.00 95.88 100 VAL A N 1
ATOM 770 C CA . VAL A 1 100 ? 14.186 4.823 -11.404 1.00 95.88 100 VAL A CA 1
ATOM 771 C C . VAL A 1 100 ? 14.411 4.421 -9.950 1.00 95.88 100 VAL A C 1
ATOM 773 O O . VAL A 1 100 ? 13.479 4.355 -9.147 1.00 95.88 100 VAL A O 1
ATOM 776 N N . SER A 1 101 ? 15.663 4.129 -9.606 1.00 95.31 101 SER A N 1
ATOM 777 C CA . SER A 1 101 ? 16.069 3.729 -8.262 1.00 95.31 101 SER A CA 1
ATOM 778 C C . SER A 1 101 ? 16.439 4.954 -7.435 1.00 95.31 101 SER A C 1
ATOM 780 O O . SER A 1 101 ? 17.537 5.496 -7.572 1.00 95.31 101 SER A O 1
ATOM 782 N N . VAL A 1 102 ? 15.525 5.399 -6.571 1.00 92.31 102 VAL A N 1
ATOM 783 C CA . VAL A 1 102 ? 15.782 6.518 -5.661 1.00 92.31 102 VAL A CA 1
ATOM 784 C C . VAL A 1 102 ? 16.630 6.043 -4.485 1.00 92.31 102 VAL A C 1
ATOM 786 O O . VAL A 1 102 ? 16.325 5.036 -3.838 1.00 92.31 102 VAL A O 1
ATOM 789 N N . GLN A 1 103 ? 17.715 6.768 -4.225 1.00 88.94 103 GLN A N 1
ATOM 790 C CA . GLN A 1 103 ? 18.712 6.433 -3.215 1.00 88.94 103 GLN A CA 1
ATOM 791 C C . GLN A 1 103 ? 18.943 7.601 -2.244 1.00 88.94 103 GLN A C 1
ATOM 793 O O . GLN A 1 103 ? 18.907 8.767 -2.665 1.00 88.94 103 GLN A O 1
ATOM 798 N N . PRO A 1 104 ? 19.240 7.303 -0.962 1.00 82.38 104 PRO A N 1
ATOM 799 C CA . PRO A 1 104 ? 19.720 8.272 0.017 1.00 82.38 104 PRO A CA 1
ATOM 800 C C . PRO A 1 104 ? 20.848 9.169 -0.524 1.00 82.38 104 PRO A C 1
ATOM 802 O O . PRO A 1 104 ? 21.661 8.765 -1.356 1.00 82.38 104 PRO A O 1
ATOM 805 N N . SER A 1 105 ? 20.918 10.416 -0.046 1.00 75.31 105 SER A N 1
ATOM 806 C CA . SER A 1 105 ? 21.990 11.343 -0.449 1.00 75.31 105 SER A CA 1
ATOM 807 C C . SER A 1 105 ? 23.361 10.855 0.024 1.00 75.31 105 SER A C 1
ATOM 809 O O . SER A 1 105 ? 24.333 10.890 -0.733 1.00 75.31 105 SER A O 1
ATOM 811 N N . GLN A 1 106 ? 23.420 10.354 1.262 1.00 70.50 106 GLN A N 1
ATOM 812 C CA . GLN A 1 106 ? 24.556 9.590 1.777 1.00 70.50 106 GLN A CA 1
ATOM 813 C C . GLN A 1 106 ? 24.631 8.288 0.978 1.00 70.50 106 GLN A C 1
ATOM 815 O O . GLN A 1 106 ? 23.588 7.713 0.709 1.00 70.50 106 GLN A O 1
ATOM 820 N N . ALA A 1 107 ? 25.816 7.839 0.561 1.00 65.44 107 ALA A N 1
ATOM 821 C CA . ALA A 1 107 ? 26.015 6.733 -0.391 1.00 65.44 107 ALA A CA 1
ATOM 822 C C . ALA A 1 107 ? 25.587 5.325 0.101 1.00 65.44 107 ALA A C 1
ATOM 824 O O . ALA A 1 107 ? 26.163 4.324 -0.318 1.00 65.44 107 ALA A O 1
ATOM 825 N N . ASN A 1 108 ? 24.589 5.256 0.976 1.00 80.00 108 ASN A N 1
ATOM 826 C CA . ASN A 1 108 ? 23.942 4.053 1.454 1.00 80.00 108 ASN A CA 1
ATOM 827 C C . ASN A 1 108 ? 22.922 3.561 0.427 1.00 80.00 108 ASN A C 1
ATOM 829 O O . ASN A 1 108 ? 22.305 4.346 -0.298 1.00 80.00 108 ASN A O 1
ATOM 833 N N . ASP A 1 109 ? 22.731 2.249 0.407 1.00 84.50 109 ASP A N 1
ATOM 834 C CA . ASP A 1 109 ? 21.681 1.627 -0.382 1.00 84.50 109 ASP A CA 1
ATOM 835 C C . ASP A 1 109 ? 20.294 1.897 0.219 1.00 84.50 109 ASP A C 1
ATOM 837 O O . ASP A 1 109 ? 20.131 2.022 1.433 1.00 84.50 109 ASP A O 1
ATOM 841 N N . SER A 1 110 ? 19.295 2.015 -0.655 1.00 88.94 110 SER A N 1
ATOM 842 C CA . SER A 1 110 ? 17.890 1.942 -0.270 1.00 88.94 110 SER A CA 1
ATOM 843 C C . SER A 1 110 ? 17.451 0.483 -0.146 1.00 88.94 110 SER A C 1
ATOM 845 O O . SER A 1 110 ? 18.141 -0.427 -0.607 1.00 88.94 110 SER A O 1
ATOM 847 N N . GLU A 1 111 ? 16.251 0.280 0.399 1.00 90.38 111 GLU A N 1
ATOM 848 C CA . GLU A 1 111 ? 15.572 -1.022 0.506 1.00 90.38 111 GLU A CA 1
ATOM 849 C C . GLU A 1 111 ? 15.557 -1.820 -0.816 1.00 90.38 111 GLU A C 1
ATOM 851 O O . GLU A 1 111 ? 15.515 -3.045 -0.815 1.00 90.38 111 GLU A O 1
ATOM 856 N N . PHE A 1 112 ? 15.629 -1.136 -1.965 1.00 94.62 112 PHE A N 1
ATOM 857 C CA . PHE A 1 112 ? 15.565 -1.756 -3.291 1.00 94.62 112 PHE A CA 1
ATOM 858 C C . PHE A 1 112 ? 16.903 -1.753 -4.040 1.00 94.62 112 PHE A C 1
ATOM 860 O O . PHE A 1 112 ? 17.138 -2.619 -4.886 1.00 94.62 112 PHE A O 1
ATOM 867 N N . SER A 1 113 ? 17.776 -0.763 -3.805 1.00 92.56 113 SER A N 1
ATOM 868 C CA . SER A 1 113 ? 18.900 -0.487 -4.713 1.00 92.56 113 SER A CA 1
ATOM 869 C C . SER A 1 113 ? 19.935 -1.607 -4.751 1.00 92.56 113 SER A C 1
ATOM 871 O O . SER A 1 113 ? 20.485 -1.885 -5.816 1.00 92.56 113 SER A O 1
ATOM 873 N N . SER A 1 114 ? 20.178 -2.283 -3.628 1.00 92.19 114 SER A N 1
ATOM 874 C CA . SER A 1 114 ? 21.100 -3.423 -3.552 1.00 92.19 114 SER A CA 1
ATOM 875 C C . SER A 1 114 ? 20.625 -4.597 -4.427 1.00 92.19 114 SER A C 1
ATOM 877 O O . SER A 1 114 ? 21.417 -5.186 -5.171 1.00 92.19 114 SER A O 1
ATOM 879 N N . HIS A 1 115 ? 19.322 -4.892 -4.408 1.00 94.12 115 HIS A N 1
ATOM 880 C CA . HIS A 1 115 ? 18.695 -5.935 -5.222 1.00 94.12 115 HIS A CA 1
ATOM 881 C C . HIS A 1 115 ? 18.688 -5.557 -6.706 1.00 94.12 115 HIS A C 1
ATOM 883 O O . HIS A 1 115 ? 19.074 -6.365 -7.550 1.00 94.12 115 HIS A O 1
ATOM 889 N N . LEU A 1 116 ? 18.348 -4.308 -7.034 1.00 93.44 116 LEU A N 1
ATOM 890 C CA . LEU A 1 116 ? 18.373 -3.803 -8.410 1.00 93.44 116 LEU A CA 1
ATOM 891 C C . LEU A 1 116 ? 19.782 -3.861 -9.024 1.00 93.44 116 LEU A C 1
ATOM 893 O O . LEU A 1 116 ? 19.942 -4.391 -10.123 1.00 93.44 116 LEU A O 1
ATOM 897 N N . LYS A 1 117 ? 20.818 -3.438 -8.284 1.00 92.50 117 LYS A N 1
ATOM 898 C CA . LYS A 1 117 ? 22.230 -3.575 -8.699 1.00 92.50 117 LYS A CA 1
ATOM 899 C C . LYS A 1 117 ? 22.610 -5.035 -8.959 1.00 92.50 117 LYS A C 1
ATOM 901 O O . LYS A 1 117 ? 23.329 -5.337 -9.910 1.00 92.50 117 LYS A O 1
ATOM 906 N N . ARG A 1 118 ? 22.117 -5.965 -8.130 1.00 91.56 118 ARG A N 1
ATOM 907 C CA . ARG A 1 118 ? 22.346 -7.409 -8.301 1.00 91.56 118 ARG A CA 1
ATOM 908 C C . ARG A 1 118 ? 21.683 -7.941 -9.575 1.00 91.56 118 ARG A C 1
ATOM 910 O O . ARG A 1 118 ? 22.300 -8.744 -10.275 1.00 91.56 118 ARG A O 1
ATOM 917 N N . TYR A 1 119 ? 20.460 -7.511 -9.885 1.00 89.50 119 TYR A N 1
ATOM 918 C CA . TYR A 1 119 ? 19.764 -7.910 -11.113 1.00 89.50 119 TYR A CA 1
ATOM 919 C C . TYR A 1 119 ? 20.434 -7.344 -12.368 1.00 89.50 119 TYR A C 1
ATOM 921 O O . TYR A 1 119 ? 20.646 -8.081 -13.332 1.00 89.50 119 TYR A O 1
ATOM 929 N N . GLU A 1 120 ? 20.860 -6.081 -12.327 1.00 88.81 120 GLU A N 1
ATOM 930 C CA . GLU A 1 120 ? 21.620 -5.442 -13.404 1.00 88.81 120 GLU A CA 1
ATOM 931 C C . GLU A 1 120 ? 22.951 -6.157 -13.674 1.00 88.81 120 GLU A C 1
ATOM 933 O O . GLU A 1 120 ? 23.245 -6.507 -14.818 1.00 88.81 120 GLU A O 1
ATOM 938 N N . ALA A 1 121 ? 23.720 -6.474 -12.624 1.00 90.81 121 ALA A N 1
ATOM 939 C CA . ALA A 1 121 ? 24.995 -7.182 -12.749 1.00 90.81 121 ALA A CA 1
ATOM 940 C C . ALA A 1 121 ? 24.847 -8.573 -13.389 1.00 90.81 121 ALA A C 1
ATOM 942 O O . ALA A 1 121 ? 25.721 -9.015 -14.137 1.00 90.81 121 ALA A O 1
ATOM 943 N N . ARG A 1 122 ? 23.728 -9.259 -13.123 1.00 89.50 122 ARG A N 1
ATOM 944 C CA . ARG A 1 122 ? 23.407 -10.568 -13.716 1.00 89.50 122 ARG A CA 1
ATOM 945 C C . ARG A 1 122 ? 22.892 -10.472 -15.154 1.00 89.50 122 ARG A C 1
ATOM 947 O O . ARG A 1 122 ? 22.817 -11.505 -15.813 1.00 89.50 122 ARG A O 1
ATOM 954 N N . LYS A 1 123 ? 22.542 -9.272 -15.637 1.00 86.12 123 LYS A N 1
ATOM 955 C CA . LYS A 1 123 ? 21.918 -9.033 -16.952 1.00 86.12 123 LYS A CA 1
ATOM 956 C C . LYS A 1 123 ? 20.704 -9.940 -17.192 1.00 86.12 123 LYS A C 1
ATOM 958 O O . LYS A 1 123 ? 20.574 -10.560 -18.249 1.00 86.12 123 LYS A O 1
ATOM 963 N N . GLY A 1 124 ? 19.846 -10.055 -16.177 1.00 81.56 124 GLY A N 1
ATOM 964 C CA . GLY A 1 124 ? 18.614 -10.834 -16.270 1.00 81.56 124 GLY A CA 1
ATOM 965 C C . GLY A 1 124 ? 17.690 -10.284 -17.357 1.00 81.56 124 GLY A C 1
ATOM 966 O O . GLY A 1 124 ? 17.600 -9.076 -17.556 1.00 81.56 124 GLY A O 1
ATOM 967 N N . LYS A 1 125 ? 16.985 -11.165 -18.070 1.00 87.19 125 LYS A N 1
ATOM 968 C CA . LYS A 1 125 ? 15.982 -10.726 -19.046 1.00 87.19 125 LYS A CA 1
ATOM 969 C C . LYS A 1 125 ? 14.717 -10.281 -18.316 1.00 87.19 125 LYS A C 1
ATOM 971 O O . LYS A 1 125 ? 14.166 -11.038 -17.520 1.00 87.19 125 LYS A O 1
ATOM 976 N N . SER A 1 126 ? 14.262 -9.075 -18.615 1.00 89.56 126 SER A N 1
ATOM 977 C CA . SER A 1 126 ? 12.926 -8.587 -18.294 1.00 89.56 126 SER A CA 1
ATOM 978 C C . SER A 1 126 ? 11.905 -9.138 -19.284 1.00 89.56 126 SER A C 1
ATOM 980 O O . SER A 1 126 ? 12.243 -9.558 -20.394 1.00 89.56 126 SER A O 1
ATOM 982 N N . LEU A 1 127 ? 10.642 -9.162 -18.867 1.00 89.00 127 LEU A N 1
ATOM 983 C CA . LEU A 1 127 ? 9.538 -9.617 -19.705 1.00 89.00 127 LEU A CA 1
ATOM 984 C C . LEU A 1 127 ? 9.096 -8.542 -20.694 1.00 89.00 127 LEU A C 1
ATOM 986 O O . LEU A 1 127 ? 8.630 -8.860 -21.791 1.00 89.00 127 LEU A O 1
ATOM 990 N N . VAL A 1 128 ? 9.250 -7.273 -20.315 1.00 88.56 128 VAL A N 1
ATOM 991 C CA . VAL A 1 128 ? 8.674 -6.155 -21.062 1.00 88.56 128 VAL A CA 1
ATOM 992 C C . VAL A 1 128 ? 9.727 -5.335 -21.808 1.00 88.56 128 VAL A C 1
ATOM 994 O O . VAL A 1 128 ? 9.427 -4.813 -22.888 1.00 88.56 128 VAL A O 1
ATOM 997 N N . ALA A 1 129 ? 10.962 -5.290 -21.302 1.00 87.94 129 ALA A N 1
ATOM 998 C CA . ALA A 1 129 ? 12.028 -4.454 -21.848 1.00 87.94 129 ALA A CA 1
ATOM 999 C C . ALA A 1 129 ? 12.274 -4.680 -23.356 1.00 87.94 129 ALA A C 1
ATOM 1001 O O . ALA A 1 129 ? 12.527 -5.805 -23.793 1.00 87.94 129 ALA A O 1
ATOM 1002 N N . LYS A 1 130 ? 12.243 -3.603 -24.157 1.00 81.31 130 LYS A N 1
ATOM 1003 C CA . LYS A 1 130 ? 12.566 -3.636 -25.607 1.00 81.31 130 LYS A CA 1
ATOM 1004 C C . LYS A 1 130 ? 14.059 -3.459 -25.932 1.00 81.31 130 LYS A C 1
ATOM 1006 O O . LYS A 1 130 ? 14.454 -3.611 -27.087 1.00 81.31 130 LYS A O 1
ATOM 1011 N N . GLY A 1 131 ? 14.879 -3.102 -24.943 1.00 76.00 131 GLY A N 1
ATOM 1012 C CA . GLY A 1 131 ? 16.300 -2.798 -25.128 1.00 76.00 131 GLY A CA 1
ATOM 1013 C C . GLY A 1 131 ? 17.157 -3.996 -25.576 1.00 76.00 131 GLY A C 1
ATOM 1014 O O . GLY A 1 131 ? 16.693 -5.141 -25.584 1.00 76.00 131 GLY A O 1
ATOM 1015 N N . PRO A 1 132 ? 18.438 -3.765 -25.924 1.00 71.69 132 PRO A N 1
ATOM 1016 C CA . PRO A 1 132 ? 19.365 -4.825 -26.313 1.00 71.69 132 PRO A CA 1
ATOM 1017 C C . PRO A 1 132 ? 19.472 -5.885 -25.210 1.00 71.69 132 PRO A C 1
ATOM 1019 O O . PRO A 1 132 ? 19.829 -5.583 -24.074 1.00 71.69 132 PRO A O 1
ATOM 1022 N N . GLY A 1 133 ? 19.147 -7.137 -25.535 1.00 77.12 133 GLY A N 1
ATOM 1023 C CA . GLY A 1 133 ? 19.152 -8.234 -24.562 1.00 77.12 133 GLY A CA 1
ATOM 1024 C C . GLY A 1 133 ? 17.939 -8.282 -23.626 1.00 77.12 133 GLY A C 1
ATOM 1025 O O . GLY A 1 133 ? 17.954 -9.097 -22.708 1.00 77.12 133 GLY A O 1
ATOM 1026 N N . ALA A 1 134 ? 16.899 -7.470 -23.868 1.00 85.19 134 ALA A N 1
ATOM 1027 C CA . ALA A 1 134 ? 15.701 -7.364 -23.029 1.00 85.19 134 ALA A CA 1
ATOM 1028 C C . ALA A 1 134 ? 16.029 -7.058 -21.556 1.00 85.19 134 ALA A C 1
ATOM 1030 O O . ALA A 1 134 ? 15.398 -7.588 -20.647 1.00 85.19 134 ALA A O 1
ATOM 1031 N N . VAL A 1 135 ? 17.043 -6.225 -21.314 1.00 89.69 135 VAL A N 1
ATOM 1032 C CA . VAL A 1 135 ? 17.454 -5.800 -19.970 1.00 89.69 135 VAL A CA 1
ATOM 1033 C C . VAL A 1 135 ? 16.883 -4.399 -19.695 1.00 89.69 135 VAL A C 1
ATOM 1035 O O . VAL A 1 135 ? 17.049 -3.527 -20.551 1.00 89.69 135 VAL A O 1
ATOM 1038 N N . PRO A 1 136 ? 16.219 -4.159 -18.549 1.00 91.94 136 PRO A N 1
ATOM 1039 C CA . PRO A 1 136 ? 15.765 -2.828 -18.151 1.00 91.94 136 PRO A CA 1
ATOM 1040 C C . PRO A 1 136 ? 16.925 -1.874 -17.870 1.00 91.94 136 PRO A C 1
ATOM 1042 O O . PRO A 1 136 ? 17.956 -2.276 -17.331 1.00 91.94 136 PRO A O 1
ATOM 1045 N N . GLU A 1 137 ? 16.722 -0.591 -18.151 1.00 93.69 137 GLU A N 1
ATOM 1046 C CA . GLU A 1 137 ? 17.657 0.472 -17.777 1.00 93.69 137 GLU A CA 1
ATOM 1047 C C . GLU A 1 137 ? 17.411 0.893 -16.318 1.00 93.69 137 GLU A C 1
ATOM 1049 O O . GLU A 1 137 ? 16.343 1.420 -15.991 1.00 93.69 137 GLU A O 1
ATOM 1054 N N . ILE A 1 138 ? 18.395 0.699 -15.434 1.00 94.00 138 ILE A N 1
ATOM 1055 C CA . ILE A 1 138 ? 18.299 1.132 -14.034 1.00 94.00 138 ILE A CA 1
ATOM 1056 C C . ILE A 1 138 ? 18.989 2.486 -13.868 1.00 94.00 138 ILE A C 1
ATOM 1058 O O . ILE A 1 138 ? 20.197 2.616 -14.043 1.00 94.00 138 ILE A O 1
ATOM 1062 N N . HIS A 1 139 ? 18.221 3.503 -13.483 1.00 92.44 139 HIS A N 1
ATOM 1063 C CA . HIS A 1 139 ? 18.731 4.850 -13.249 1.00 92.44 139 HIS A CA 1
ATOM 1064 C C . HIS A 1 139 ? 18.735 5.161 -11.757 1.00 92.44 139 HIS A C 1
ATOM 1066 O O . HIS A 1 139 ? 17.683 5.325 -11.140 1.00 92.44 139 HIS A O 1
ATOM 1072 N N . ALA A 1 140 ? 19.926 5.255 -11.172 1.00 91.31 140 ALA A N 1
ATOM 1073 C CA . ALA A 1 140 ? 20.093 5.668 -9.786 1.00 91.31 140 ALA A CA 1
ATOM 1074 C C . ALA A 1 140 ? 19.946 7.193 -9.654 1.00 91.31 140 ALA A C 1
ATOM 1076 O O . ALA A 1 140 ? 20.771 7.943 -10.179 1.00 91.31 140 ALA A O 1
ATOM 1077 N N . VAL A 1 141 ? 18.927 7.652 -8.924 1.00 90.06 141 VAL A N 1
ATOM 1078 C CA . VAL A 1 141 ? 18.674 9.078 -8.660 1.00 90.06 141 VAL A CA 1
ATOM 1079 C C . VAL A 1 141 ? 18.763 9.344 -7.161 1.00 90.06 141 VAL A C 1
ATOM 1081 O O . VAL A 1 141 ? 18.252 8.575 -6.354 1.00 90.06 141 VAL A O 1
ATOM 1084 N N . ARG A 1 142 ? 19.427 10.429 -6.764 1.00 84.69 142 ARG A N 1
ATOM 1085 C CA . ARG A 1 142 ? 19.589 10.806 -5.351 1.00 84.69 142 ARG A CA 1
ATOM 1086 C C . ARG A 1 142 ? 18.551 11.854 -4.945 1.00 84.69 142 ARG A C 1
ATOM 1088 O O . ARG A 1 142 ? 18.058 12.591 -5.792 1.00 84.69 142 ARG A O 1
ATOM 1095 N N . HIS A 1 143 ? 18.271 11.982 -3.646 1.00 74.75 143 HIS A N 1
ATOM 1096 C CA . HIS A 1 143 ? 17.312 12.974 -3.115 1.00 74.75 143 HIS A CA 1
ATOM 1097 C C . HIS A 1 143 ? 17.740 14.452 -3.254 1.00 74.75 143 HIS A C 1
ATOM 1099 O O . HIS A 1 143 ? 17.069 15.333 -2.723 1.00 74.75 143 HIS A O 1
ATOM 1105 N N . ASN A 1 144 ? 18.863 14.760 -3.908 1.00 70.75 144 ASN A N 1
ATOM 1106 C CA . ASN A 1 144 ? 19.314 16.141 -4.109 1.00 70.75 144 ASN A CA 1
ATOM 1107 C C . ASN A 1 144 ? 18.506 16.892 -5.184 1.00 70.75 144 ASN A C 1
ATOM 1109 O O . ASN A 1 144 ? 18.534 18.119 -5.213 1.00 70.75 144 ASN A O 1
ATOM 1113 N N . ALA A 1 145 ? 17.801 16.166 -6.050 1.00 72.44 145 ALA A N 1
ATOM 1114 C CA . ALA A 1 145 ? 16.835 16.691 -7.005 1.00 72.44 145 ALA A CA 1
ATOM 1115 C C . ALA A 1 145 ? 15.526 15.903 -6.883 1.00 72.44 145 ALA A C 1
ATOM 1117 O O . ALA A 1 145 ? 15.506 14.826 -6.286 1.00 72.44 145 ALA A O 1
ATOM 1118 N N . ASP A 1 146 ? 14.438 16.424 -7.450 1.00 85.38 146 ASP A N 1
ATOM 1119 C CA . ASP A 1 146 ? 13.182 15.679 -7.501 1.00 85.38 146 ASP A CA 1
ATOM 1120 C C . ASP A 1 146 ? 13.339 14.444 -8.408 1.00 85.38 146 ASP A C 1
ATOM 1122 O O . ASP A 1 146 ? 13.510 14.597 -9.623 1.00 85.38 146 ASP A O 1
ATOM 1126 N N . PRO A 1 147 ? 13.272 13.217 -7.861 1.00 87.00 147 PRO A N 1
ATOM 1127 C CA . PRO A 1 147 ? 13.484 12.019 -8.658 1.00 87.00 147 PRO A CA 1
ATOM 1128 C C . PRO A 1 147 ? 12.334 11.726 -9.626 1.00 87.00 147 PRO A C 1
ATOM 1130 O O . PRO A 1 147 ? 12.552 11.047 -10.629 1.00 87.00 147 PRO A O 1
ATOM 1133 N N . LEU A 1 148 ? 11.124 12.242 -9.374 1.00 91.69 148 LEU A N 1
ATOM 1134 C CA . LEU A 1 148 ? 9.976 12.014 -10.254 1.00 91.69 148 LEU A CA 1
ATOM 1135 C C . LEU A 1 148 ? 10.075 12.811 -11.557 1.00 91.69 148 LEU A C 1
ATOM 1137 O O . LEU A 1 148 ? 9.460 12.434 -12.552 1.00 91.69 148 LEU A O 1
ATOM 1141 N N . LEU A 1 149 ? 10.903 13.857 -11.599 1.00 89.56 149 LEU A N 1
ATOM 1142 C CA . LEU A 1 149 ? 11.163 14.603 -12.828 1.00 89.56 149 LEU A CA 1
ATOM 1143 C C . LEU A 1 149 ? 11.790 13.716 -13.917 1.00 89.56 149 LEU A C 1
ATOM 1145 O O . LEU A 1 149 ? 11.474 13.861 -15.097 1.00 89.56 149 LEU A O 1
ATOM 1149 N N . PHE A 1 150 ? 12.642 12.762 -13.529 1.00 90.12 150 PHE A N 1
ATOM 1150 C CA . PHE A 1 150 ? 13.305 11.861 -14.474 1.00 90.12 150 PHE A CA 1
ATOM 1151 C C . PHE A 1 150 ? 12.317 10.933 -15.199 1.00 90.12 150 PHE A C 1
ATOM 1153 O O . PHE A 1 150 ? 12.600 10.484 -16.304 1.00 90.12 150 PHE A O 1
ATOM 1160 N N . VAL A 1 151 ? 11.139 10.680 -14.618 1.00 93.38 151 VAL A N 1
ATOM 1161 C CA . VAL A 1 151 ? 10.127 9.760 -15.162 1.00 93.38 151 VAL A CA 1
ATOM 1162 C C . VAL A 1 151 ? 9.523 10.270 -16.473 1.00 93.38 151 VAL A C 1
ATOM 1164 O O . VAL A 1 151 ? 9.188 9.464 -17.339 1.00 93.38 151 VAL A O 1
ATOM 1167 N N . PHE A 1 152 ? 9.417 11.591 -16.662 1.00 90.69 152 PHE A N 1
ATOM 1168 C CA . PHE A 1 152 ? 8.714 12.182 -17.809 1.00 90.69 152 PHE A CA 1
ATOM 1169 C C . PHE A 1 152 ? 9.348 11.861 -19.164 1.00 90.69 152 PHE A C 1
ATOM 1171 O O . PHE A 1 152 ? 8.627 11.639 -20.134 1.00 90.69 152 PHE A O 1
ATOM 1178 N N . ALA A 1 153 ? 10.678 11.842 -19.254 1.00 89.88 153 ALA A N 1
ATOM 1179 C CA . ALA A 1 153 ? 11.366 11.569 -20.514 1.00 89.88 153 ALA A CA 1
ATOM 1180 C C . ALA A 1 153 ? 11.120 10.132 -21.031 1.00 89.88 153 ALA A C 1
ATOM 1182 O O . ALA A 1 153 ? 10.650 9.991 -22.162 1.00 89.88 153 ALA A O 1
ATOM 1183 N N . PRO A 1 154 ? 11.370 9.062 -20.247 1.00 92.00 154 PRO A N 1
ATOM 1184 C CA . PRO A 1 154 ? 11.127 7.698 -20.703 1.00 92.00 154 PRO A CA 1
ATOM 1185 C C . PRO A 1 154 ? 9.639 7.385 -20.904 1.00 92.00 154 PRO A C 1
ATOM 1187 O O . PRO A 1 154 ? 9.304 6.758 -21.906 1.00 92.00 154 PRO A O 1
ATOM 1190 N N . ILE A 1 155 ? 8.737 7.855 -20.031 1.00 90.19 155 ILE A N 1
ATOM 1191 C CA . ILE A 1 155 ? 7.304 7.538 -20.172 1.00 90.19 155 ILE A CA 1
ATOM 1192 C C . ILE A 1 155 ? 6.694 8.163 -21.434 1.00 90.19 155 ILE A C 1
ATOM 1194 O O . ILE A 1 155 ? 5.898 7.522 -22.116 1.00 90.19 155 ILE A O 1
ATOM 1198 N N . ARG A 1 156 ? 7.120 9.379 -21.806 1.00 87.50 156 ARG A N 1
ATOM 1199 C CA . ARG A 1 156 ? 6.707 10.036 -23.059 1.00 87.50 156 ARG A CA 1
ATOM 1200 C C . ARG A 1 156 ? 7.340 9.411 -24.296 1.00 87.50 156 ARG A C 1
ATOM 1202 O O . ARG A 1 156 ? 6.746 9.436 -25.362 1.00 87.50 156 ARG A O 1
ATOM 1209 N N . ALA A 1 157 ? 8.503 8.781 -24.154 1.00 88.00 157 ALA A N 1
ATOM 1210 C CA . ALA A 1 157 ? 9.094 7.968 -25.215 1.00 88.00 157 ALA A CA 1
ATOM 1211 C C . ALA A 1 157 ? 8.385 6.608 -25.405 1.00 88.00 157 ALA A C 1
ATOM 1213 O O . ALA A 1 157 ? 8.870 5.772 -26.167 1.00 88.00 157 ALA A O 1
ATOM 1214 N N . GLY A 1 158 ? 7.274 6.353 -24.700 1.00 88.25 158 GLY A N 1
ATOM 1215 C CA . GLY A 1 158 ? 6.546 5.086 -24.753 1.00 88.25 158 GLY A CA 1
ATOM 1216 C C . GLY A 1 158 ? 7.246 3.942 -24.013 1.00 88.25 158 GLY A C 1
ATOM 1217 O O . GLY A 1 158 ? 6.940 2.780 -24.265 1.00 88.25 158 GLY A O 1
ATOM 1218 N N . LYS A 1 159 ? 8.200 4.232 -23.118 1.00 92.19 159 LYS A N 1
ATOM 1219 C CA . LYS A 1 159 ? 8.803 3.217 -22.241 1.00 92.19 159 LYS A CA 1
ATOM 1220 C C . LYS A 1 159 ? 7.941 3.034 -20.992 1.00 92.19 159 LYS A C 1
ATOM 1222 O O . LYS A 1 159 ? 7.440 4.012 -20.444 1.00 92.19 159 LYS A O 1
ATOM 1227 N N . LEU A 1 160 ? 7.808 1.806 -20.496 1.00 93.88 160 LEU A N 1
ATOM 1228 C CA . LEU A 1 160 ? 7.207 1.553 -19.186 1.00 93.88 160 LEU A CA 1
ATOM 1229 C C . LEU A 1 160 ? 8.193 1.891 -18.076 1.00 93.88 160 LEU A C 1
ATOM 1231 O O . LEU A 1 160 ? 9.336 1.421 -18.084 1.00 93.88 160 LEU A O 1
ATOM 1235 N N . VAL A 1 161 ? 7.735 2.688 -17.115 1.00 96.00 161 VAL A N 1
ATOM 1236 C CA . VAL A 1 161 ? 8.586 3.233 -16.058 1.00 96.00 161 VAL A CA 1
ATOM 1237 C C . VAL A 1 161 ? 8.044 2.849 -14.692 1.00 96.00 161 VAL A C 1
ATOM 1239 O O . VAL A 1 161 ? 6.881 3.114 -14.380 1.00 96.00 161 VAL A O 1
ATOM 1242 N N . SER A 1 162 ? 8.918 2.295 -13.855 1.00 97.38 162 SER A N 1
ATOM 1243 C CA . SER A 1 162 ? 8.676 2.152 -12.422 1.00 97.38 162 SER A CA 1
ATOM 1244 C C . SER A 1 162 ? 9.681 2.967 -11.615 1.00 97.38 162 SER A C 1
ATOM 1246 O O . SER A 1 162 ? 10.799 3.243 -12.054 1.00 97.38 162 SER A O 1
ATOM 1248 N N . VAL A 1 163 ? 9.273 3.382 -10.421 1.00 97.62 163 VAL A N 1
ATOM 1249 C CA . VAL A 1 163 ? 10.101 4.133 -9.476 1.00 97.62 163 VAL A CA 1
ATOM 1250 C C . VAL A 1 163 ? 10.140 3.369 -8.165 1.00 97.62 163 VAL A C 1
ATOM 1252 O O . VAL A 1 163 ? 9.093 3.043 -7.618 1.00 97.62 163 VAL A O 1
ATOM 1255 N N . THR A 1 164 ? 11.326 3.120 -7.620 1.00 97.06 164 THR A N 1
ATOM 1256 C CA . THR A 1 164 ? 11.482 2.558 -6.271 1.00 97.06 164 THR A CA 1
ATOM 1257 C C . THR A 1 164 ? 12.012 3.641 -5.344 1.00 97.06 164 THR A C 1
ATOM 1259 O O . THR A 1 164 ? 13.102 4.166 -5.582 1.00 97.06 164 THR A O 1
ATOM 1262 N N . THR A 1 165 ? 11.253 4.006 -4.313 1.00 95.12 165 THR A N 1
ATOM 1263 C CA . THR A 1 165 ? 11.563 5.147 -3.443 1.00 95.12 165 THR A CA 1
ATOM 1264 C C . THR A 1 165 ? 11.088 4.931 -2.007 1.00 95.12 165 THR A C 1
ATOM 1266 O O . THR A 1 165 ? 10.450 3.933 -1.678 1.00 95.12 165 THR A O 1
ATOM 1269 N N . SER A 1 166 ? 11.410 5.874 -1.130 1.00 93.75 166 SER A N 1
ATOM 1270 C CA . SER A 1 166 ? 10.898 5.944 0.237 1.00 93.75 166 SER A CA 1
ATOM 1271 C C . SER A 1 166 ? 9.763 6.965 0.364 1.00 93.75 166 SER A C 1
ATOM 1273 O O . SER A 1 166 ? 9.609 7.872 -0.462 1.00 93.75 166 SER A O 1
ATOM 1275 N N . SER A 1 167 ? 8.983 6.866 1.444 1.00 92.88 167 SER A N 1
ATOM 1276 C CA . SER A 1 167 ? 7.876 7.794 1.724 1.00 92.88 167 SER A CA 1
ATOM 1277 C C . SER A 1 167 ? 8.304 9.264 1.838 1.00 92.88 167 SER A C 1
ATOM 1279 O O . SER A 1 167 ? 7.497 10.160 1.587 1.00 92.88 167 SER A O 1
ATOM 1281 N N . THR A 1 168 ? 9.576 9.534 2.151 1.00 89.44 168 THR A N 1
ATOM 1282 C CA . THR A 1 168 ? 10.124 10.893 2.295 1.00 89.44 168 THR A CA 1
ATOM 1283 C C . THR A 1 168 ? 10.169 11.676 0.983 1.00 89.44 168 THR A C 1
ATOM 1285 O O . THR A 1 168 ? 10.188 12.904 1.013 1.00 89.44 168 THR A O 1
ATOM 1288 N N . THR A 1 169 ? 10.143 10.988 -0.159 1.00 90.62 169 THR A N 1
ATOM 1289 C CA . THR A 1 169 ? 10.183 11.598 -1.496 1.00 90.62 169 THR A CA 1
ATOM 1290 C C . THR A 1 169 ? 8.822 12.127 -1.950 1.00 90.62 169 THR A C 1
ATOM 1292 O O . THR A 1 169 ? 8.755 13.077 -2.722 1.00 90.62 169 THR A O 1
ATOM 1295 N N . LEU A 1 170 ? 7.723 11.543 -1.468 1.00 92.75 170 LEU A N 1
ATOM 1296 C CA . LEU A 1 170 ? 6.392 11.774 -2.038 1.00 92.75 170 LEU A CA 1
ATOM 1297 C C . LEU A 1 170 ? 5.912 13.223 -1.906 1.00 92.75 170 LEU A C 1
ATOM 1299 O O . LEU A 1 170 ? 5.448 13.815 -2.875 1.00 92.75 170 LEU A O 1
ATOM 1303 N N . VAL A 1 171 ? 6.023 13.796 -0.705 1.00 91.75 171 VAL A N 1
ATOM 1304 C CA . VAL A 1 171 ? 5.522 15.150 -0.427 1.00 91.75 171 VAL A CA 1
ATOM 1305 C C . VAL A 1 171 ? 6.333 16.227 -1.166 1.00 91.75 171 VAL A C 1
ATOM 1307 O O . VAL A 1 171 ? 5.706 17.088 -1.784 1.00 91.75 171 VAL A O 1
ATOM 1310 N N . PRO A 1 172 ? 7.684 16.196 -1.180 1.00 91.38 172 PRO A N 1
ATOM 1311 C CA . PRO A 1 172 ? 8.475 17.111 -2.009 1.00 91.38 172 PRO A CA 1
ATOM 1312 C C . PRO A 1 172 ? 8.130 17.055 -3.503 1.00 91.38 172 PRO A C 1
ATOM 1314 O O . PRO A 1 172 ? 8.142 18.091 -4.162 1.00 91.38 172 PRO A O 1
ATOM 1317 N N . SER A 1 173 ? 7.771 15.876 -4.017 1.00 91.62 173 SER A N 1
ATOM 1318 C CA . SER A 1 173 ? 7.478 15.656 -5.438 1.00 91.62 173 SER A CA 1
ATOM 1319 C C . SER A 1 173 ? 5.999 15.818 -5.819 1.00 91.62 173 SER A C 1
ATOM 1321 O O . SER A 1 173 ? 5.573 15.352 -6.880 1.00 91.62 173 SER A O 1
ATOM 1323 N N . ILE A 1 174 ? 5.185 16.472 -4.979 1.00 91.88 174 ILE A N 1
ATOM 1324 C CA . ILE A 1 174 ? 3.728 16.563 -5.173 1.00 91.88 174 ILE A CA 1
ATOM 1325 C C . ILE A 1 174 ? 3.327 17.194 -6.513 1.00 91.88 174 ILE A C 1
ATOM 1327 O O . ILE A 1 174 ? 2.365 16.760 -7.142 1.00 91.88 174 ILE A O 1
ATOM 1331 N N . THR A 1 175 ? 4.089 18.175 -6.992 1.00 88.31 175 THR A N 1
ATOM 1332 C CA . THR A 1 175 ? 3.841 18.867 -8.266 1.00 88.31 175 THR A CA 1
ATOM 1333 C C . THR A 1 175 ? 3.939 17.915 -9.458 1.00 88.31 175 THR A C 1
ATOM 1335 O O . THR A 1 175 ? 3.110 17.970 -10.366 1.00 88.31 175 THR A O 1
ATOM 1338 N N . HIS A 1 176 ? 4.915 17.007 -9.441 1.00 91.31 176 HIS A N 1
ATOM 1339 C CA . HIS A 1 176 ? 5.088 15.992 -10.475 1.00 91.31 176 HIS A CA 1
ATOM 1340 C C . HIS A 1 176 ? 4.103 14.832 -10.312 1.00 91.31 176 HIS A C 1
ATOM 1342 O O . HIS A 1 176 ? 3.645 14.298 -11.321 1.00 91.31 176 HIS A O 1
ATOM 1348 N N . LEU A 1 177 ? 3.713 14.488 -9.076 1.00 93.06 177 LEU A N 1
ATOM 1349 C CA . LEU A 1 177 ? 2.715 13.446 -8.817 1.00 93.06 177 LEU A CA 1
ATOM 1350 C C . LEU A 1 177 ? 1.390 13.725 -9.539 1.00 93.06 177 LEU A C 1
ATOM 1352 O O . LEU A 1 177 ? 0.890 12.829 -10.210 1.00 93.06 177 LEU A O 1
ATOM 1356 N N . TYR A 1 178 ? 0.841 14.943 -9.471 1.00 91.31 178 TYR A N 1
ATOM 1357 C CA . TYR A 1 178 ? -0.433 15.256 -10.146 1.00 91.31 178 TYR A CA 1
ATOM 1358 C C . TYR A 1 178 ? -0.384 15.030 -11.661 1.00 91.31 178 TYR A C 1
ATOM 1360 O O . TYR A 1 178 ? -1.352 14.556 -12.248 1.00 91.31 178 TYR A O 1
ATOM 1368 N N . LYS A 1 179 ? 0.750 15.339 -12.296 1.00 88.81 179 LYS A N 1
ATOM 1369 C CA . LYS A 1 179 ? 0.928 15.145 -13.741 1.00 88.81 179 LYS A CA 1
ATOM 1370 C C . LYS A 1 179 ? 1.132 13.674 -14.099 1.00 88.81 179 LYS A C 1
ATOM 1372 O O . LYS A 1 179 ? 0.575 13.193 -15.080 1.00 88.81 179 LYS A O 1
ATOM 1377 N N . LEU A 1 180 ? 1.918 12.955 -13.298 1.00 92.25 180 LEU A N 1
ATOM 1378 C CA . LEU A 1 180 ? 2.232 11.543 -13.521 1.00 92.25 180 LEU A CA 1
ATOM 1379 C C . LEU A 1 180 ? 1.049 10.603 -13.234 1.00 92.25 180 LEU A C 1
ATOM 1381 O O . LEU A 1 180 ? 1.036 9.492 -13.753 1.00 92.25 180 LEU A O 1
ATOM 1385 N N . ALA A 1 181 ? 0.032 11.047 -12.488 1.00 91.62 181 ALA A N 1
ATOM 1386 C CA . ALA A 1 181 ? -1.173 10.260 -12.203 1.00 91.62 181 ALA A CA 1
ATOM 1387 C C . ALA A 1 181 ? -1.925 9.795 -13.468 1.00 91.62 181 ALA A C 1
ATOM 1389 O O . ALA A 1 181 ? -2.605 8.769 -13.438 1.00 91.62 181 ALA A O 1
ATOM 1390 N N . ASN A 1 182 ? -1.785 10.523 -14.582 1.00 90.06 182 ASN A N 1
ATOM 1391 C CA . ASN A 1 182 ? -2.422 10.216 -15.870 1.00 90.06 182 ASN A CA 1
ATOM 1392 C C . ASN A 1 182 ? -1.533 9.388 -16.820 1.00 90.06 182 ASN A C 1
ATOM 1394 O O . ASN A 1 182 ? -1.831 9.274 -18.011 1.00 90.06 182 ASN A O 1
ATOM 1398 N N . PHE A 1 183 ? -0.435 8.831 -16.308 1.00 91.25 183 PHE A N 1
ATOM 1399 C CA . PHE A 1 183 ? 0.444 7.920 -17.035 1.00 91.25 183 PHE A CA 1
ATOM 1400 C C . PHE A 1 183 ? 0.487 6.551 -16.343 1.00 91.25 183 PHE A C 1
ATOM 1402 O O . PHE A 1 183 ? 0.370 6.500 -15.118 1.00 91.25 183 PHE A O 1
ATOM 1409 N N . PRO A 1 184 ? 0.724 5.447 -17.079 1.00 93.69 184 PRO A N 1
ATOM 1410 C CA . PRO A 1 184 ? 0.862 4.106 -16.506 1.00 93.69 184 PRO A CA 1
ATOM 1411 C C . PRO A 1 184 ? 2.232 3.933 -15.828 1.00 93.69 184 PRO A C 1
ATOM 1413 O O . PRO A 1 184 ? 3.075 3.150 -16.260 1.00 93.69 184 PRO A O 1
ATOM 1416 N N . VAL A 1 185 ? 2.473 4.717 -14.778 1.00 96.06 185 VAL A N 1
ATOM 1417 C CA . VAL A 1 185 ? 3.691 4.698 -13.963 1.00 96.06 185 VAL A CA 1
ATOM 1418 C C . VAL A 1 185 ? 3.395 3.999 -12.646 1.00 96.06 185 VAL A C 1
ATOM 1420 O O . VAL A 1 185 ? 2.373 4.266 -12.011 1.00 96.06 185 VAL A O 1
ATOM 1423 N N . VAL A 1 186 ? 4.316 3.145 -12.201 1.00 98.38 186 VAL A N 1
ATOM 1424 C CA . VAL A 1 186 ? 4.229 2.495 -10.888 1.00 98.38 186 VAL A CA 1
ATOM 1425 C C . VAL A 1 186 ? 5.280 3.066 -9.947 1.00 98.38 186 VAL A C 1
ATOM 1427 O O . VAL A 1 186 ? 6.466 3.072 -10.268 1.00 98.38 186 VAL A O 1
ATOM 1430 N N . ILE A 1 187 ? 4.868 3.522 -8.765 1.00 98.31 187 ILE A N 1
ATOM 1431 C CA . ILE A 1 187 ? 5.784 3.959 -7.707 1.00 98.31 187 ILE A CA 1
ATOM 1432 C C . ILE A 1 187 ? 5.694 2.976 -6.543 1.00 98.31 187 ILE A C 1
ATOM 1434 O O . ILE A 1 187 ? 4.665 2.870 -5.878 1.00 98.31 187 ILE A O 1
ATOM 1438 N N . HIS A 1 188 ? 6.794 2.285 -6.275 1.00 98.56 188 HIS A N 1
ATOM 1439 C CA . HIS A 1 188 ? 6.975 1.450 -5.100 1.00 98.56 188 HIS A CA 1
ATOM 1440 C C . HIS A 1 188 ? 7.572 2.260 -3.957 1.00 98.56 188 HIS A C 1
ATOM 1442 O O . HIS A 1 188 ? 8.643 2.853 -4.103 1.00 98.56 188 HIS A O 1
ATOM 1448 N N . VAL A 1 189 ? 6.875 2.286 -2.822 1.00 97.69 189 VAL A N 1
ATOM 1449 C CA . VAL A 1 189 ? 7.206 3.138 -1.680 1.00 97.69 189 VAL A CA 1
ATOM 1450 C C . VAL A 1 189 ? 7.446 2.290 -0.438 1.00 97.69 189 VAL A C 1
ATOM 1452 O O . VAL A 1 189 ? 6.514 1.715 0.118 1.00 97.69 189 VAL A O 1
ATOM 1455 N N . SER A 1 190 ? 8.686 2.282 0.044 1.00 96.12 190 SER A N 1
ATOM 1456 C CA . SER A 1 190 ? 8.998 1.806 1.396 1.00 96.12 190 SER A CA 1
ATOM 1457 C C . SER A 1 190 ? 8.672 2.912 2.406 1.00 96.12 190 SER A C 1
ATOM 1459 O O . SER A 1 190 ? 9.190 4.035 2.312 1.00 96.12 190 SER A O 1
ATOM 1461 N N . LEU A 1 191 ? 7.783 2.628 3.359 1.00 95.06 191 LEU A N 1
ATOM 1462 C CA . LEU A 1 191 ? 7.448 3.576 4.417 1.00 95.06 191 LEU A CA 1
ATOM 1463 C C . LEU A 1 191 ? 8.605 3.710 5.411 1.00 95.06 191 LEU A C 1
ATOM 1465 O O . LEU A 1 191 ? 9.141 2.725 5.907 1.00 95.06 191 LEU A O 1
ATOM 1469 N N . GLN A 1 192 ? 8.978 4.954 5.707 1.00 90.06 192 GLN A N 1
ATOM 1470 C CA . GLN A 1 192 ? 10.065 5.283 6.626 1.00 90.06 192 GLN A CA 1
ATOM 1471 C C . GLN A 1 192 ? 9.553 6.003 7.883 1.00 90.06 192 GLN A C 1
ATOM 1473 O O . GLN A 1 192 ? 8.556 6.729 7.792 1.00 90.06 192 GLN A O 1
ATOM 1478 N N . PRO A 1 193 ? 10.259 5.879 9.025 1.00 88.81 193 PRO A N 1
ATOM 1479 C CA . PRO A 1 193 ? 11.387 4.966 9.287 1.00 88.81 193 PRO A CA 1
ATOM 1480 C C . PRO A 1 193 ? 10.996 3.478 9.227 1.00 88.81 193 PRO A C 1
ATOM 1482 O O . PRO A 1 193 ? 9.893 3.134 9.632 1.00 88.81 193 PRO A O 1
ATOM 1485 N N . ALA A 1 194 ? 11.893 2.598 8.766 1.00 84.62 194 ALA A N 1
ATOM 1486 C CA . ALA A 1 194 ? 11.575 1.182 8.516 1.00 84.62 194 ALA A CA 1
ATOM 1487 C C . ALA A 1 194 ? 10.957 0.437 9.721 1.00 84.62 194 ALA A C 1
ATOM 1489 O O . ALA A 1 194 ? 9.964 -0.263 9.551 1.00 84.62 194 ALA A O 1
ATOM 1490 N N . GLY A 1 195 ? 11.499 0.629 10.933 1.00 84.19 195 GLY A N 1
ATOM 1491 C CA . GLY A 1 195 ? 11.024 -0.050 12.150 1.00 84.19 195 GLY A CA 1
ATOM 1492 C C . GLY A 1 195 ? 9.776 0.564 12.800 1.00 84.19 195 GLY A C 1
ATOM 1493 O O . GLY A 1 195 ? 9.133 -0.070 13.630 1.00 84.19 195 GLY A O 1
ATOM 1494 N N . PHE A 1 196 ? 9.420 1.803 12.451 1.00 88.62 196 PHE A N 1
ATOM 1495 C CA . PHE A 1 196 ? 8.176 2.428 12.902 1.00 88.62 196 PHE A CA 1
ATOM 1496 C C . PHE A 1 196 ? 7.664 3.387 11.825 1.00 88.62 196 PHE A C 1
ATOM 1498 O O . PHE A 1 196 ? 7.933 4.591 11.876 1.00 88.62 196 PHE A O 1
ATOM 1505 N N . PRO A 1 197 ? 6.994 2.839 10.802 1.00 91.25 197 PRO A N 1
ATOM 1506 C CA . PRO A 1 197 ? 6.671 3.567 9.584 1.00 91.25 197 PRO A CA 1
ATOM 1507 C C . PRO A 1 197 ? 5.655 4.681 9.830 1.00 91.25 197 PRO A C 1
ATOM 1509 O O . PRO A 1 197 ? 4.757 4.565 10.663 1.00 91.25 197 PRO A O 1
ATOM 1512 N N . ASP A 1 198 ? 5.761 5.759 9.057 1.00 91.75 198 ASP A N 1
ATOM 1513 C CA . ASP A 1 198 ? 4.803 6.861 9.085 1.00 91.75 198 ASP A CA 1
ATOM 1514 C C . ASP A 1 198 ? 3.936 6.887 7.819 1.00 91.75 198 ASP A C 1
ATOM 1516 O O . ASP A 1 198 ? 4.433 7.069 6.703 1.00 91.75 198 ASP A O 1
ATOM 1520 N N . TYR A 1 199 ? 2.617 6.773 7.998 1.00 94.56 199 TYR A N 1
ATOM 1521 C CA . TYR A 1 199 ? 1.637 6.794 6.907 1.00 94.56 199 TYR A CA 1
ATOM 1522 C C . TYR A 1 199 ? 1.201 8.229 6.545 1.00 94.56 199 TYR A C 1
ATOM 1524 O O . TYR A 1 199 ? 0.421 8.441 5.609 1.00 94.56 199 TYR A O 1
ATOM 1532 N N . SER A 1 200 ? 1.728 9.250 7.235 1.00 93.38 200 SER A N 1
ATOM 1533 C CA . SER A 1 200 ? 1.409 10.664 6.975 1.00 93.38 200 SER A CA 1
ATOM 1534 C C . SER A 1 200 ? 1.694 11.085 5.530 1.00 93.38 200 SER A C 1
ATOM 1536 O O . SER A 1 200 ? 0.910 11.821 4.938 1.00 93.38 200 SER A O 1
ATOM 1538 N N . ALA A 1 201 ? 2.788 10.603 4.930 1.00 93.56 201 ALA A N 1
ATOM 1539 C CA . ALA A 1 201 ? 3.135 10.949 3.551 1.00 93.56 201 ALA A CA 1
ATOM 1540 C C . ALA A 1 201 ? 2.103 10.416 2.544 1.00 93.56 201 ALA A C 1
ATOM 1542 O O . ALA A 1 201 ? 1.679 11.158 1.663 1.00 93.56 201 ALA A O 1
ATOM 1543 N N . ILE A 1 202 ? 1.650 9.167 2.716 1.00 95.62 202 ILE A N 1
ATOM 1544 C CA . ILE A 1 202 ? 0.629 8.533 1.865 1.00 95.62 202 ILE A CA 1
ATOM 1545 C C . ILE A 1 202 ? -0.692 9.295 1.954 1.00 95.62 202 ILE A C 1
ATOM 1547 O O . ILE A 1 202 ? -1.316 9.610 0.941 1.00 95.62 202 ILE A O 1
ATOM 1551 N N . THR A 1 203 ? -1.109 9.644 3.169 1.00 94.50 203 THR A N 1
ATOM 1552 C CA . THR A 1 203 ? -2.368 10.367 3.366 1.00 94.50 203 THR A CA 1
ATOM 1553 C C . THR A 1 203 ? -2.313 11.815 2.881 1.00 94.50 203 THR A C 1
ATOM 1555 O O . THR A 1 203 ? -3.333 12.323 2.415 1.00 94.50 203 THR A O 1
ATOM 1558 N N . ALA A 1 204 ? -1.145 12.462 2.907 1.00 93.25 204 ALA A N 1
ATOM 1559 C CA . ALA A 1 204 ? -0.962 13.825 2.406 1.00 93.25 204 ALA A CA 1
ATOM 1560 C C . ALA A 1 204 ? -1.166 13.948 0.887 1.00 93.25 204 ALA A C 1
ATOM 1562 O O . ALA A 1 204 ? -1.631 14.984 0.423 1.00 93.25 204 ALA A O 1
ATOM 1563 N N . ILE A 1 205 ? -0.858 12.895 0.123 1.00 94.38 205 ILE A N 1
ATOM 1564 C CA . ILE A 1 205 ? -0.999 12.874 -1.343 1.00 94.38 205 ILE A CA 1
ATOM 1565 C C . ILE A 1 205 ? -2.234 12.093 -1.821 1.00 94.38 205 ILE A C 1
ATOM 1567 O O . ILE A 1 205 ? -2.370 11.804 -3.009 1.00 94.38 205 ILE A O 1
ATOM 1571 N N . ARG A 1 206 ? -3.163 11.747 -0.920 1.00 92.56 206 ARG A N 1
ATOM 1572 C CA . ARG A 1 206 ? -4.334 10.897 -1.229 1.00 92.56 206 ARG A CA 1
ATOM 1573 C C . ARG A 1 206 ? -5.280 11.469 -2.292 1.00 92.56 206 ARG A C 1
ATOM 1575 O O . ARG A 1 206 ? -6.119 10.742 -2.813 1.00 92.56 206 ARG A O 1
ATOM 1582 N N . ASN A 1 207 ? -5.192 12.769 -2.565 1.00 90.62 207 ASN A N 1
ATOM 1583 C CA . ASN A 1 207 ? -5.975 13.495 -3.565 1.00 90.62 207 ASN A CA 1
ATOM 1584 C C . ASN A 1 207 ? -5.211 13.732 -4.881 1.00 90.62 207 ASN A C 1
ATOM 1586 O O . ASN A 1 207 ? -5.746 14.385 -5.770 1.00 90.62 207 ASN A O 1
ATOM 1590 N N . ALA A 1 208 ? -4.001 13.183 -5.036 1.00 91.75 208 ALA A N 1
ATOM 1591 C CA . ALA A 1 208 ? -3.167 13.379 -6.223 1.00 91.75 208 ALA A CA 1
ATOM 1592 C C . ALA A 1 208 ? -3.647 12.621 -7.481 1.00 91.75 208 ALA A C 1
ATOM 1594 O O . ALA A 1 208 ? -2.974 12.664 -8.504 1.00 91.75 208 ALA A O 1
ATOM 1595 N N . GLY A 1 209 ? -4.777 11.907 -7.418 1.00 90.94 209 GLY A N 1
ATOM 1596 C CA . GLY A 1 209 ? -5.345 11.158 -8.550 1.00 90.94 209 GLY A CA 1
ATOM 1597 C C . GLY A 1 209 ? -4.751 9.762 -8.779 1.00 90.94 209 GLY A C 1
ATOM 1598 O O . GLY A 1 209 ? -5.148 9.083 -9.723 1.00 90.94 209 GLY A O 1
ATOM 1599 N N . TRP A 1 210 ? -3.840 9.321 -7.909 1.00 96.31 210 TRP A N 1
ATOM 1600 C CA . TRP A 1 210 ? -3.208 8.002 -7.973 1.00 96.31 210 TRP A CA 1
ATOM 1601 C C . TRP A 1 210 ? -4.101 6.901 -7.404 1.00 96.31 210 TRP A C 1
ATOM 1603 O O . TRP A 1 210 ? -4.904 7.125 -6.495 1.00 96.31 210 TRP A O 1
ATOM 1613 N N . THR A 1 211 ? -3.896 5.687 -7.905 1.00 97.75 211 THR A N 1
ATOM 1614 C CA . THR A 1 211 ? -4.410 4.462 -7.284 1.00 97.75 211 THR A CA 1
ATOM 1615 C C . THR A 1 211 ? -3.407 3.981 -6.240 1.00 97.75 211 THR A C 1
ATOM 1617 O O . THR A 1 211 ? -2.216 3.947 -6.522 1.00 97.75 211 THR A O 1
ATOM 1620 N N . PHE A 1 212 ? -3.857 3.631 -5.037 1.00 98.31 212 PHE A N 1
ATOM 1621 C CA . PHE A 1 212 ? -2.986 3.250 -3.925 1.00 98.31 212 PHE A CA 1
ATOM 1622 C C . PHE A 1 212 ? -3.250 1.807 -3.504 1.00 98.31 212 PHE A C 1
ATOM 1624 O O . PHE A 1 212 ? -4.352 1.490 -3.051 1.00 98.31 212 PHE A O 1
ATOM 1631 N N . LEU A 1 213 ? -2.216 0.975 -3.604 1.00 98.19 213 LEU A N 1
ATOM 1632 C CA . LEU A 1 213 ? -2.191 -0.404 -3.132 1.00 98.19 213 LEU A CA 1
ATOM 1633 C C . LEU A 1 213 ? -1.288 -0.522 -1.901 1.00 98.19 213 LEU A C 1
ATOM 1635 O O . LEU A 1 213 ? -0.177 0.009 -1.898 1.00 98.19 213 LEU A O 1
ATOM 1639 N N . GLN A 1 214 ? -1.759 -1.234 -0.885 1.00 96.62 214 GLN A N 1
ATOM 1640 C CA . GLN A 1 214 ? -1.044 -1.519 0.354 1.00 96.62 214 GLN A CA 1
ATOM 1641 C C . GLN A 1 214 ? -0.810 -3.022 0.474 1.00 96.62 214 GLN A C 1
ATOM 1643 O O . GLN A 1 214 ? -1.761 -3.790 0.332 1.00 96.62 214 GLN A O 1
ATOM 1648 N N . SER A 1 215 ? 0.423 -3.421 0.781 1.00 95.94 215 SER A N 1
ATOM 1649 C CA . SER A 1 215 ? 0.754 -4.780 1.227 1.00 95.94 215 SER A CA 1
ATOM 1650 C C . SER A 1 215 ? 1.160 -4.784 2.699 1.00 95.94 215 SER A C 1
ATOM 1652 O O . SER A 1 215 ? 1.846 -3.868 3.162 1.00 95.94 215 SER A O 1
ATOM 1654 N N . GLU A 1 216 ? 0.725 -5.812 3.432 1.00 92.56 216 GLU A N 1
ATOM 1655 C CA . GLU A 1 216 ? 1.058 -5.998 4.853 1.00 92.56 216 GLU A CA 1
ATOM 1656 C C . GLU A 1 216 ? 1.941 -7.224 5.123 1.00 92.56 216 GLU A C 1
ATOM 1658 O O . GLU A 1 216 ? 2.497 -7.318 6.210 1.00 92.56 216 GLU A O 1
ATOM 1663 N N . SER A 1 217 ? 2.122 -8.119 4.147 1.00 93.75 217 SER A N 1
ATOM 1664 C CA . SER A 1 217 ? 3.022 -9.283 4.241 1.00 93.75 217 SER A CA 1
ATOM 1665 C C . SER A 1 217 ? 4.003 -9.356 3.071 1.00 93.75 217 SER A C 1
ATOM 1667 O O . SER A 1 217 ? 3.799 -8.737 2.023 1.00 93.75 217 SER A O 1
ATOM 1669 N N . LEU A 1 218 ? 5.045 -10.171 3.220 1.00 95.88 218 LEU A N 1
ATOM 1670 C CA . LEU A 1 218 ? 6.038 -10.484 2.197 1.00 95.88 218 LEU A CA 1
ATOM 1671 C C . LEU A 1 218 ? 5.395 -11.067 0.927 1.00 95.88 218 LEU A C 1
ATOM 1673 O O . LEU A 1 218 ? 5.722 -10.649 -0.186 1.00 95.88 218 LEU A O 1
ATOM 1677 N N . GLN A 1 219 ? 4.435 -11.982 1.083 1.00 96.06 219 GLN A N 1
ATOM 1678 C CA . GLN A 1 219 ? 3.695 -12.552 -0.047 1.00 96.06 219 GLN A CA 1
ATOM 1679 C C . GLN A 1 219 ? 2.812 -11.499 -0.727 1.00 96.06 219 GLN A C 1
ATOM 1681 O O . GLN A 1 219 ? 2.815 -11.381 -1.953 1.00 96.06 219 GLN A O 1
ATOM 1686 N N . GLU A 1 220 ? 2.101 -10.677 0.052 1.00 96.31 220 GLU A N 1
ATOM 1687 C CA . GLU A 1 220 ? 1.323 -9.565 -0.503 1.00 96.31 220 GLU A CA 1
ATOM 1688 C C . GLU A 1 220 ? 2.207 -8.547 -1.226 1.00 96.31 220 GLU A C 1
ATOM 1690 O O . GLU A 1 220 ? 1.803 -8.025 -2.262 1.00 96.31 220 GLU A O 1
ATOM 1695 N N . ALA A 1 221 ? 3.418 -8.282 -0.738 1.00 97.31 221 ALA A N 1
ATOM 1696 C CA . ALA A 1 221 ? 4.352 -7.375 -1.392 1.00 97.31 221 ALA A CA 1
ATOM 1697 C C . ALA A 1 221 ? 4.721 -7.860 -2.803 1.00 97.31 221 ALA A C 1
ATOM 1699 O O . ALA A 1 221 ? 4.783 -7.049 -3.732 1.00 97.31 221 ALA A O 1
ATOM 1700 N N . GLN A 1 222 ? 4.906 -9.172 -2.984 1.00 97.31 222 GLN A N 1
ATOM 1701 C CA . GLN A 1 222 ? 5.154 -9.785 -4.288 1.00 97.31 222 GLN A CA 1
ATOM 1702 C C . GLN A 1 222 ? 3.928 -9.673 -5.217 1.00 97.31 222 GLN A C 1
ATOM 1704 O O . GLN A 1 222 ? 4.032 -9.158 -6.335 1.00 97.31 222 GLN A O 1
ATOM 1709 N N . ASP A 1 223 ? 2.754 -10.099 -4.748 1.00 97.75 223 ASP A N 1
ATOM 1710 C CA . ASP A 1 223 ? 1.538 -10.182 -5.569 1.00 97.75 223 ASP A CA 1
ATOM 1711 C C . ASP A 1 223 ? 0.914 -8.810 -5.875 1.00 97.75 223 ASP A C 1
ATOM 1713 O O . ASP A 1 223 ? 0.421 -8.559 -6.982 1.00 97.75 223 ASP A O 1
ATOM 1717 N N . LEU A 1 224 ? 0.956 -7.874 -4.925 1.00 98.12 224 LEU A N 1
ATOM 1718 C CA . LEU A 1 224 ? 0.423 -6.525 -5.116 1.00 98.12 224 LEU A CA 1
ATOM 1719 C C . LEU A 1 224 ? 1.377 -5.627 -5.904 1.00 98.12 224 LEU A C 1
ATOM 1721 O O . LEU A 1 224 ? 0.906 -4.729 -6.602 1.00 98.12 224 LEU A O 1
ATOM 1725 N N . ALA A 1 225 ? 2.685 -5.907 -5.917 1.00 98.31 225 ALA A N 1
ATOM 1726 C CA . ALA A 1 225 ? 3.589 -5.276 -6.878 1.00 98.31 225 ALA A CA 1
ATOM 1727 C C . ALA A 1 225 ? 3.273 -5.695 -8.319 1.00 98.31 225 ALA A C 1
ATOM 1729 O O . ALA A 1 225 ? 3.305 -4.857 -9.226 1.00 98.31 225 ALA A O 1
ATOM 1730 N N . LEU A 1 226 ? 2.931 -6.969 -8.528 1.00 97.88 226 LEU A N 1
ATOM 1731 C CA . LEU A 1 226 ? 2.489 -7.475 -9.826 1.00 97.88 226 LEU A CA 1
ATOM 1732 C C . LEU A 1 226 ? 1.140 -6.863 -10.218 1.00 97.88 226 LEU A C 1
ATOM 1734 O O . LEU A 1 226 ? 0.983 -6.358 -11.331 1.00 97.88 226 LEU A O 1
ATOM 1738 N N . THR A 1 227 ? 0.207 -6.816 -9.264 1.00 98.19 227 THR A N 1
ATOM 1739 C CA . THR A 1 227 ? -1.090 -6.149 -9.430 1.00 98.19 227 THR A CA 1
ATOM 1740 C C . THR A 1 227 ? -0.913 -4.683 -9.816 1.00 98.19 227 THR A C 1
ATOM 1742 O O . THR A 1 227 ? -1.591 -4.217 -10.725 1.00 98.19 227 THR A O 1
ATOM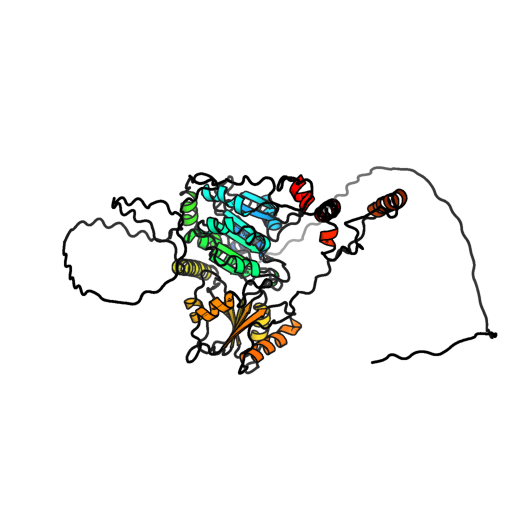 1745 N N . ALA A 1 228 ? 0.017 -3.958 -9.188 1.00 98.44 228 ALA A N 1
ATOM 1746 C CA . ALA A 1 228 ? 0.249 -2.544 -9.466 1.00 98.44 228 ALA A CA 1
ATOM 1747 C C . ALA A 1 228 ? 0.655 -2.286 -10.924 1.00 98.44 228 ALA A C 1
ATOM 1749 O O . ALA A 1 228 ? 0.121 -1.374 -11.553 1.00 98.44 228 ALA A O 1
ATOM 1750 N N . HIS A 1 229 ? 1.547 -3.110 -11.479 1.00 98.06 229 HIS A N 1
ATOM 1751 C CA . HIS A 1 229 ? 1.968 -2.993 -12.877 1.00 98.06 229 HIS A CA 1
ATOM 1752 C C . HIS A 1 229 ? 0.858 -3.375 -13.853 1.00 98.06 229 HIS A C 1
ATOM 1754 O O . HIS A 1 229 ? 0.586 -2.619 -14.786 1.00 98.06 229 HIS A O 1
ATOM 1760 N N . ALA A 1 230 ? 0.172 -4.497 -13.620 1.00 97.06 230 ALA A N 1
ATOM 1761 C CA . ALA A 1 230 ? -0.954 -4.906 -14.457 1.00 97.06 230 ALA A CA 1
ATOM 1762 C C . ALA A 1 230 ? -2.084 -3.858 -14.435 1.00 97.06 230 ALA A C 1
ATOM 1764 O O . ALA A 1 230 ? -2.672 -3.537 -15.468 1.00 97.06 230 ALA A O 1
ATOM 1765 N N . LEU A 1 231 ? -2.357 -3.268 -13.269 1.00 96.62 231 LEU A N 1
ATOM 1766 C CA . LEU A 1 231 ? -3.378 -2.240 -13.106 1.00 96.62 231 LEU A CA 1
ATOM 1767 C C . LEU A 1 231 ? -2.986 -0.927 -13.784 1.00 96.62 231 LEU A C 1
ATOM 1769 O O . LEU A 1 231 ? -3.830 -0.328 -14.450 1.00 96.62 231 LEU A O 1
ATOM 1773 N N . ALA A 1 232 ? -1.729 -0.491 -13.663 1.00 95.81 232 ALA A N 1
ATOM 1774 C CA . ALA A 1 232 ? -1.235 0.698 -14.355 1.00 95.81 232 ALA A CA 1
ATOM 1775 C C . ALA A 1 232 ? -1.366 0.545 -15.877 1.00 95.81 232 ALA A C 1
ATOM 1777 O O . ALA A 1 232 ? -1.868 1.446 -16.544 1.00 95.81 232 ALA A O 1
ATOM 1778 N N . LEU A 1 233 ? -1.007 -0.626 -16.413 1.00 93.88 233 LEU A N 1
ATOM 1779 C CA . LEU A 1 233 ? -1.126 -0.946 -17.837 1.00 93.88 233 LEU A CA 1
ATOM 1780 C C . LEU A 1 233 ? -2.574 -0.910 -18.338 1.00 93.88 233 LEU A C 1
ATOM 1782 O O . LEU A 1 233 ? -2.860 -0.236 -19.325 1.00 93.88 233 LEU A O 1
ATOM 1786 N N . ARG A 1 234 ? -3.497 -1.585 -17.644 1.00 93.00 234 ARG A N 1
ATOM 1787 C CA . ARG A 1 234 ? -4.911 -1.661 -18.057 1.00 93.00 234 ARG A CA 1
ATOM 1788 C C . ARG A 1 234 ? -5.651 -0.336 -17.886 1.00 93.00 234 ARG A C 1
ATOM 1790 O O . ARG A 1 234 ? -6.455 0.059 -18.731 1.00 93.00 234 ARG A O 1
ATOM 1797 N N . SER A 1 235 ? -5.386 0.371 -16.792 1.00 92.75 235 SER A N 1
ATOM 1798 C CA . SER A 1 235 ? -6.071 1.631 -16.491 1.00 92.75 235 SER A CA 1
ATOM 1799 C C . SER A 1 235 ? -5.445 2.851 -17.167 1.00 92.75 235 SER A C 1
ATOM 1801 O O . SER A 1 235 ? -6.089 3.893 -17.238 1.00 92.75 235 SER A O 1
ATOM 1803 N N . GLY A 1 236 ? -4.185 2.776 -17.601 1.00 90.75 236 GLY A N 1
ATOM 1804 C CA . GLY A 1 236 ? -3.430 3.945 -18.055 1.00 90.75 236 GLY A CA 1
ATOM 1805 C C . GLY A 1 236 ? -3.149 4.977 -16.952 1.00 90.75 236 GLY A C 1
ATOM 1806 O O . GLY A 1 236 ? -2.659 6.063 -17.261 1.00 90.75 236 GLY A O 1
ATOM 1807 N N . LYS A 1 237 ? -3.476 4.669 -15.688 1.00 92.38 237 LYS A N 1
ATOM 1808 C CA . LYS A 1 237 ? -3.305 5.548 -14.525 1.00 92.38 237 LYS A CA 1
ATOM 1809 C C . LYS A 1 237 ? -2.087 5.166 -13.699 1.00 92.38 237 LYS A C 1
ATOM 1811 O O . LYS A 1 237 ? -1.667 4.011 -13.667 1.00 92.38 237 LYS A O 1
ATOM 1816 N N . GLY A 1 238 ? -1.583 6.148 -12.965 1.00 95.88 238 GLY A N 1
ATOM 1817 C CA . GLY A 1 238 ? -0.498 5.960 -12.022 1.00 95.88 238 GLY A CA 1
ATOM 1818 C C . GLY A 1 238 ? -0.941 5.115 -10.829 1.00 95.88 238 GLY A C 1
ATOM 1819 O O . GLY A 1 238 ? -2.012 5.343 -10.247 1.00 95.88 238 GLY A O 1
ATOM 1820 N N . VAL A 1 239 ? -0.090 4.171 -10.424 1.00 98.50 239 VAL A N 1
ATOM 1821 C CA . VAL A 1 239 ? -0.300 3.328 -9.240 1.00 98.50 239 VAL A CA 1
ATOM 1822 C C . VAL A 1 239 ? 0.846 3.511 -8.246 1.00 98.50 239 VAL A C 1
ATOM 1824 O O . VAL A 1 239 ? 2.016 3.369 -8.587 1.00 98.50 239 VAL A O 1
ATOM 1827 N N . ILE A 1 240 ? 0.512 3.808 -6.993 1.00 98.62 240 ILE A N 1
ATOM 1828 C CA . ILE A 1 240 ? 1.437 3.783 -5.861 1.00 98.62 240 ILE A CA 1
ATOM 1829 C C . ILE A 1 240 ? 1.205 2.477 -5.109 1.00 98.62 240 ILE A C 1
ATOM 1831 O O . ILE A 1 240 ? 0.124 2.253 -4.572 1.00 98.62 240 ILE A O 1
ATOM 1835 N N . HIS A 1 241 ? 2.226 1.631 -5.045 1.00 98.62 241 HIS A N 1
ATOM 1836 C CA . HIS A 1 241 ? 2.246 0.466 -4.168 1.00 98.62 241 HIS A CA 1
ATOM 1837 C C . HIS A 1 241 ? 3.162 0.767 -2.983 1.00 98.62 241 HIS A C 1
ATOM 1839 O O . HIS A 1 241 ? 4.350 1.026 -3.174 1.00 98.62 241 HIS A O 1
ATOM 1845 N N . PHE A 1 242 ? 2.623 0.754 -1.770 1.00 98.00 242 PHE A N 1
ATOM 1846 C CA . PHE A 1 242 ? 3.380 1.055 -0.561 1.00 98.00 242 PHE A CA 1
ATOM 18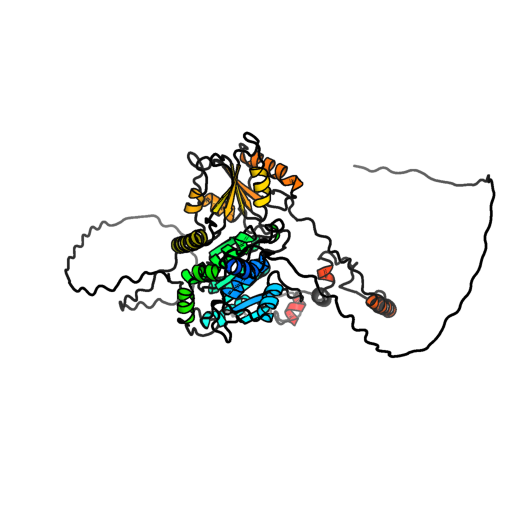47 C C . PHE A 1 242 ? 3.303 -0.084 0.452 1.00 98.00 242 PHE A C 1
ATOM 1849 O O . PHE A 1 242 ? 2.325 -0.827 0.495 1.00 98.00 242 PHE A O 1
ATOM 1856 N N . PHE A 1 243 ? 4.348 -0.200 1.265 1.00 96.44 243 PHE A N 1
ATOM 1857 C CA . PHE A 1 243 ? 4.461 -1.229 2.293 1.00 96.44 243 PHE A CA 1
ATOM 1858 C C . PHE A 1 243 ? 5.316 -0.745 3.462 1.00 96.44 243 PHE A C 1
ATOM 1860 O O . PHE A 1 243 ? 6.132 0.177 3.339 1.00 96.44 243 PHE A O 1
ATOM 1867 N N . ALA A 1 244 ? 5.132 -1.402 4.598 1.00 93.50 244 ALA A N 1
ATOM 1868 C CA . ALA A 1 244 ? 5.923 -1.221 5.801 1.00 93.50 244 ALA A CA 1
ATOM 1869 C C . ALA A 1 244 ? 6.805 -2.451 6.020 1.00 93.50 244 ALA A C 1
ATOM 1871 O O . ALA A 1 244 ? 6.274 -3.541 6.193 1.00 93.50 244 ALA A O 1
ATOM 1872 N N . THR A 1 245 ? 8.129 -2.279 6.074 1.00 89.38 245 THR A N 1
ATOM 1873 C CA . THR A 1 245 ? 9.052 -3.395 6.353 1.00 89.38 245 THR A CA 1
ATOM 1874 C C . THR A 1 245 ? 8.738 -4.054 7.701 1.00 89.38 245 THR A C 1
ATOM 1876 O O . THR A 1 245 ? 8.603 -5.269 7.757 1.00 89.38 245 THR A O 1
ATOM 1879 N N . ALA A 1 246 ? 8.460 -3.248 8.736 1.00 86.69 246 ALA A N 1
ATOM 1880 C CA . ALA A 1 246 ? 8.081 -3.734 10.066 1.00 86.69 246 ALA A CA 1
ATOM 1881 C C . ALA A 1 246 ? 6.842 -4.651 10.101 1.00 86.69 246 ALA A C 1
ATOM 1883 O O . ALA A 1 246 ? 6.631 -5.348 11.086 1.00 86.69 246 ALA A O 1
ATOM 1884 N N . SER A 1 247 ? 5.990 -4.635 9.069 1.00 86.00 247 SER A N 1
ATOM 1885 C CA . SER A 1 247 ? 4.813 -5.511 9.009 1.00 86.00 247 SER A CA 1
ATOM 1886 C C . SER A 1 247 ? 5.149 -6.947 8.602 1.00 86.00 247 SER A C 1
ATOM 1888 O O . SER A 1 247 ? 4.371 -7.840 8.908 1.00 86.00 247 SER A O 1
ATOM 1890 N N . SER A 1 248 ? 6.309 -7.165 7.980 1.00 86.62 248 SER A N 1
ATOM 1891 C CA . SER A 1 248 ? 6.764 -8.460 7.459 1.00 86.62 248 SER A CA 1
ATOM 1892 C C . SER A 1 248 ? 8.035 -8.981 8.141 1.00 86.62 248 SER A C 1
ATOM 1894 O O . SER A 1 248 ? 8.656 -9.908 7.634 1.00 86.62 248 SER A O 1
ATOM 1896 N N . ASP A 1 249 ? 8.480 -8.368 9.244 1.00 85.12 249 ASP A N 1
ATOM 1897 C CA . ASP A 1 249 ? 9.725 -8.762 9.932 1.00 85.12 249 ASP A CA 1
ATOM 1898 C C . ASP A 1 249 ? 9.677 -10.214 10.450 1.00 85.12 249 ASP A C 1
ATOM 1900 O O . ASP A 1 249 ? 10.713 -10.871 10.544 1.00 85.12 249 ASP A O 1
ATOM 1904 N N . ASP A 1 250 ? 8.475 -10.712 10.759 1.00 84.75 250 ASP A N 1
ATOM 1905 C CA . ASP A 1 250 ? 8.224 -12.069 11.257 1.00 84.75 250 ASP A CA 1
ATOM 1906 C C . ASP A 1 250 ? 7.833 -13.066 10.140 1.00 84.75 250 ASP A C 1
ATOM 1908 O O . ASP A 1 250 ? 7.534 -14.226 10.436 1.00 84.75 250 ASP A O 1
ATOM 1912 N N . ASP A 1 251 ? 7.814 -12.645 8.868 1.00 90.06 251 ASP A N 1
ATOM 1913 C CA . ASP A 1 251 ? 7.389 -13.501 7.755 1.00 90.06 251 ASP A CA 1
ATOM 1914 C C . ASP A 1 251 ? 8.462 -14.534 7.374 1.00 90.06 251 ASP A C 1
ATOM 1916 O O . ASP A 1 251 ? 9.663 -14.255 7.318 1.00 90.06 251 ASP A O 1
ATOM 1920 N N . GLU A 1 252 ? 8.016 -15.748 7.042 1.00 93.06 252 GLU A N 1
ATOM 1921 C CA . GLU A 1 252 ? 8.896 -16.776 6.489 1.00 93.06 252 GLU A CA 1
ATOM 1922 C C . GLU A 1 252 ? 9.272 -16.457 5.029 1.00 93.06 252 GLU A C 1
ATOM 1924 O O . GLU A 1 252 ? 8.453 -15.910 4.284 1.00 93.06 252 GLU A O 1
ATOM 1929 N N . PRO A 1 253 ? 10.488 -16.826 4.577 1.00 94.81 253 PRO A N 1
ATOM 1930 C CA . PRO A 1 253 ? 10.879 -16.663 3.183 1.00 94.81 253 PRO A CA 1
ATOM 1931 C C . PRO A 1 253 ? 9.907 -17.360 2.232 1.00 94.81 253 PRO A C 1
ATOM 1933 O O . PRO A 1 253 ? 9.523 -18.511 2.450 1.00 94.81 253 PRO A O 1
ATOM 1936 N N . ILE A 1 254 ? 9.568 -16.681 1.141 1.00 95.62 254 ILE A N 1
ATOM 1937 C CA . ILE A 1 254 ? 8.630 -17.183 0.134 1.00 95.62 254 ILE A CA 1
ATOM 1938 C C . ILE A 1 254 ? 9.358 -17.602 -1.142 1.00 95.62 254 ILE A C 1
ATOM 1940 O O . ILE A 1 254 ? 10.478 -17.165 -1.423 1.00 95.62 254 ILE A O 1
ATOM 1944 N N . ASP A 1 255 ? 8.695 -18.409 -1.963 1.00 94.75 255 ASP A N 1
ATOM 1945 C CA . ASP A 1 255 ? 9.166 -18.688 -3.315 1.00 94.75 255 ASP A CA 1
ATOM 1946 C C . ASP A 1 255 ? 8.932 -17.471 -4.224 1.00 94.75 255 ASP A C 1
ATOM 1948 O O . ASP A 1 255 ? 7.869 -16.841 -4.212 1.00 94.75 255 ASP A O 1
ATOM 1952 N N . ALA A 1 256 ? 9.913 -17.145 -5.068 1.00 93.81 256 ALA A N 1
ATOM 1953 C CA . ALA A 1 256 ? 9.708 -16.153 -6.115 1.00 93.81 256 ALA A CA 1
ATOM 1954 C C . ALA A 1 256 ? 8.630 -16.619 -7.110 1.00 93.81 256 ALA A C 1
ATOM 1956 O O . ALA A 1 256 ? 8.696 -17.751 -7.596 1.00 93.81 256 ALA A O 1
ATOM 1957 N N . GLU A 1 257 ? 7.700 -15.726 -7.487 1.00 93.00 257 GLU A N 1
ATOM 1958 C CA . GLU A 1 257 ? 6.662 -16.076 -8.473 1.00 93.00 257 GLU A CA 1
ATOM 1959 C C . GLU A 1 257 ? 7.262 -16.591 -9.775 1.00 93.00 257 GLU A C 1
ATOM 1961 O O . GLU A 1 257 ? 8.228 -16.016 -10.299 1.00 93.00 257 GLU A O 1
ATOM 1966 N N . ASP A 1 258 ? 6.622 -17.611 -10.341 1.00 92.88 258 ASP A N 1
ATOM 1967 C CA . ASP A 1 258 ? 6.982 -18.126 -11.651 1.00 92.88 258 ASP A CA 1
ATOM 1968 C C . ASP A 1 258 ? 6.890 -17.016 -12.711 1.00 92.88 258 ASP A C 1
ATOM 1970 O O . ASP A 1 258 ? 5.970 -16.196 -12.730 1.00 92.88 258 ASP A O 1
ATOM 1974 N N . ILE A 1 259 ? 7.865 -16.994 -13.613 1.00 91.38 259 ILE A N 1
ATOM 1975 C CA . ILE A 1 259 ? 7.939 -16.036 -14.714 1.00 91.38 259 ILE A CA 1
ATOM 1976 C C . ILE A 1 259 ? 6.697 -16.156 -15.606 1.00 91.38 259 ILE A C 1
ATOM 1978 O O . ILE A 1 259 ? 6.228 -15.146 -16.133 1.00 91.38 259 ILE A O 1
ATOM 1982 N N . ASP A 1 260 ? 6.152 -17.364 -15.756 1.00 92.31 260 ASP A N 1
ATOM 1983 C CA . ASP A 1 260 ? 4.946 -17.601 -16.550 1.00 92.31 260 ASP A CA 1
ATOM 1984 C C . ASP A 1 260 ? 3.705 -16.969 -15.902 1.00 92.31 260 ASP A C 1
ATOM 1986 O O . ASP A 1 260 ? 2.919 -16.321 -16.595 1.00 92.31 260 ASP A O 1
ATOM 1990 N N . VAL A 1 261 ? 3.591 -17.036 -14.569 1.00 92.75 261 VAL A N 1
ATOM 1991 C CA . VAL A 1 261 ? 2.528 -16.356 -13.809 1.00 92.75 261 VAL A CA 1
ATOM 1992 C C . VAL A 1 261 ? 2.647 -14.842 -13.968 1.00 92.75 261 VAL A C 1
ATOM 1994 O O . VAL A 1 261 ? 1.669 -14.172 -14.298 1.00 92.75 261 VAL A O 1
ATOM 1997 N N . VAL A 1 262 ? 3.857 -14.294 -13.805 1.00 94.12 262 VAL A N 1
ATOM 1998 C CA . VAL A 1 262 ? 4.110 -12.856 -13.992 1.00 94.12 262 VAL A CA 1
ATOM 1999 C C . VAL A 1 262 ? 3.734 -12.422 -15.414 1.00 94.12 262 VAL A C 1
ATOM 2001 O O . VAL A 1 262 ? 3.092 -11.387 -15.594 1.00 94.12 262 VAL A O 1
ATOM 2004 N N . ARG A 1 263 ? 4.084 -13.222 -16.429 1.00 93.88 263 ARG A N 1
ATOM 2005 C CA . ARG A 1 263 ? 3.761 -12.946 -17.835 1.00 93.88 263 ARG A CA 1
ATOM 2006 C C . ARG A 1 263 ? 2.256 -12.892 -18.085 1.00 93.88 263 ARG A C 1
ATOM 2008 O O . ARG A 1 263 ? 1.793 -11.981 -18.767 1.00 93.88 263 ARG A O 1
ATOM 2015 N N . GLU A 1 264 ? 1.513 -13.863 -17.566 1.00 92.94 264 GLU A N 1
ATOM 2016 C CA . GLU A 1 264 ? 0.072 -13.984 -17.796 1.00 92.94 264 GLU A CA 1
ATOM 2017 C C . GLU A 1 264 ? -0.727 -12.891 -17.073 1.00 92.94 264 GLU A C 1
ATOM 2019 O O . GLU A 1 264 ? -1.717 -12.388 -17.604 1.00 92.94 264 GLU A O 1
ATOM 2024 N N . VAL A 1 265 ? -0.283 -12.472 -15.884 1.00 94.31 265 VAL A N 1
ATOM 2025 C CA . VAL A 1 265 ? -0.953 -11.408 -15.120 1.00 94.31 265 VAL A CA 1
ATOM 2026 C C . VAL A 1 265 ? -0.678 -10.018 -15.702 1.00 94.31 265 VAL A C 1
ATOM 2028 O O . VAL A 1 265 ? -1.603 -9.206 -15.770 1.00 94.31 265 VAL A O 1
ATOM 2031 N N . LEU A 1 266 ? 0.557 -9.738 -16.143 1.00 91.31 266 LEU A N 1
ATOM 2032 C CA . LEU A 1 266 ? 0.922 -8.435 -16.721 1.00 91.31 266 LEU A CA 1
ATOM 2033 C C . LEU A 1 266 ? 0.200 -8.122 -18.034 1.00 91.31 266 LEU A C 1
ATOM 2035 O O . LEU A 1 266 ? 0.087 -6.946 -18.364 1.00 91.31 266 LEU A O 1
ATOM 2039 N N . ASP A 1 267 ? -0.270 -9.146 -18.754 1.00 87.94 267 ASP A N 1
ATOM 2040 C CA . ASP A 1 267 ? -0.836 -9.025 -20.099 1.00 87.94 267 ASP A CA 1
ATOM 2041 C C . ASP A 1 267 ? 0.099 -8.254 -21.053 1.00 87.94 267 ASP A C 1
ATOM 2043 O O . ASP A 1 267 ? -0.012 -7.044 -21.285 1.00 87.94 267 ASP A O 1
ATOM 2047 N N . LEU A 1 268 ? 1.075 -8.983 -21.604 1.00 88.12 268 LEU A N 1
ATOM 2048 C CA . LEU A 1 268 ? 2.112 -8.393 -22.449 1.00 88.12 268 LEU A CA 1
ATOM 2049 C C . LEU A 1 268 ? 1.554 -7.678 -23.685 1.00 88.12 268 LEU A C 1
ATOM 2051 O O . LEU A 1 268 ? 2.206 -6.752 -24.166 1.00 88.12 268 LEU A O 1
ATOM 2055 N N . ASP A 1 269 ? 0.378 -8.052 -24.187 1.00 89.50 269 ASP A N 1
ATOM 2056 C CA . ASP A 1 269 ? -0.210 -7.410 -25.363 1.00 89.50 269 ASP A CA 1
ATOM 2057 C C . ASP A 1 269 ? -0.600 -5.962 -25.058 1.00 89.50 269 ASP A C 1
ATOM 2059 O O . ASP A 1 269 ? -0.282 -5.053 -25.833 1.00 89.50 269 ASP A O 1
ATOM 2063 N N . THR A 1 270 ? -1.181 -5.715 -23.883 1.00 87.50 270 THR A N 1
ATOM 2064 C CA . THR A 1 270 ? -1.480 -4.361 -23.398 1.00 87.50 270 THR A CA 1
ATOM 2065 C C . THR A 1 270 ? -0.200 -3.541 -23.212 1.00 87.50 270 THR A C 1
ATOM 2067 O O . THR A 1 270 ? -0.131 -2.387 -23.648 1.00 87.50 270 THR A O 1
ATOM 2070 N N . ALA A 1 271 ? 0.863 -4.149 -22.675 1.00 88.25 271 ALA A N 1
ATOM 2071 C CA . ALA A 1 271 ? 2.174 -3.505 -22.599 1.00 88.25 271 ALA A CA 1
ATOM 2072 C C . ALA A 1 271 ? 2.727 -3.140 -23.991 1.00 88.25 271 ALA A C 1
ATOM 2074 O O . ALA A 1 271 ? 3.210 -2.023 -24.195 1.00 88.25 271 ALA A O 1
ATOM 2075 N N . ARG A 1 272 ? 2.626 -4.043 -24.978 1.00 90.12 272 ARG A N 1
ATOM 2076 C CA . ARG A 1 272 ? 3.095 -3.782 -26.350 1.00 90.12 272 ARG A CA 1
ATOM 2077 C C . ARG A 1 272 ? 2.299 -2.680 -27.039 1.00 90.12 272 ARG A C 1
ATOM 2079 O O . ARG A 1 272 ? 2.918 -1.873 -27.735 1.00 90.12 272 ARG A O 1
ATOM 2086 N N . ARG A 1 273 ? 0.982 -2.607 -26.814 1.00 87.94 273 ARG A N 1
ATOM 2087 C CA . ARG A 1 273 ? 0.124 -1.523 -27.321 1.00 87.94 273 ARG A CA 1
ATOM 2088 C C . ARG A 1 273 ? 0.592 -0.170 -26.798 1.00 87.94 273 ARG A C 1
ATOM 2090 O O . ARG A 1 273 ? 0.887 0.704 -27.611 1.00 87.94 273 ARG A O 1
ATOM 2097 N N . PHE A 1 274 ? 0.779 -0.028 -25.484 1.00 86.19 274 PHE A N 1
ATOM 2098 C CA . PHE A 1 274 ? 1.282 1.220 -24.898 1.00 86.19 274 PHE A CA 1
ATOM 2099 C C . PHE A 1 274 ? 2.660 1.611 -25.454 1.00 86.19 274 PHE A C 1
ATOM 2101 O O . PHE A 1 274 ? 2.875 2.744 -25.876 1.00 86.19 274 PHE A O 1
ATOM 2108 N N . GLN A 1 275 ? 3.586 0.654 -25.543 1.00 88.31 275 GLN A N 1
ATOM 2109 C CA . GLN A 1 275 ? 4.924 0.911 -26.086 1.00 88.31 275 GLN A CA 1
ATOM 2110 C C . GLN A 1 275 ? 4.944 1.179 -27.603 1.00 88.31 275 GLN A C 1
ATOM 2112 O O . GLN A 1 275 ? 6.017 1.427 -28.160 1.00 88.31 275 GLN A O 1
ATOM 2117 N N . SER A 1 276 ? 3.820 1.012 -28.305 1.00 85.19 276 SER A N 1
ATOM 2118 C CA . SER A 1 276 ? 3.667 1.344 -29.729 1.00 85.19 276 SER A CA 1
ATOM 2119 C C . SER A 1 276 ? 2.966 2.686 -29.945 1.00 85.19 276 SER A C 1
ATOM 2121 O O . SER A 1 276 ? 3.220 3.344 -30.949 1.00 85.19 276 SER A O 1
ATOM 2123 N N . SER A 1 277 ? 2.154 3.128 -28.981 1.00 74.56 277 SER A N 1
ATOM 2124 C CA . SER A 1 277 ? 1.420 4.395 -29.002 1.00 74.56 277 SER A CA 1
ATOM 2125 C C . SER A 1 277 ? 2.270 5.570 -28.500 1.00 74.56 277 SER A C 1
ATOM 2127 O O . SER A 1 277 ? 1.796 6.369 -27.698 1.00 74.56 277 SER A O 1
ATOM 2129 N N . ALA A 1 278 ? 3.549 5.643 -28.881 1.00 62.91 278 ALA A N 1
ATOM 2130 C CA . ALA A 1 278 ? 4.448 6.690 -28.399 1.00 62.91 278 ALA A CA 1
ATOM 2131 C C . ALA A 1 278 ? 3.973 8.073 -28.883 1.00 62.91 278 ALA A C 1
ATOM 2133 O O . ALA A 1 278 ? 4.168 8.438 -30.042 1.00 62.91 278 ALA A O 1
ATOM 2134 N N . ASP A 1 279 ? 3.361 8.839 -27.981 1.00 58.19 279 ASP A N 1
ATOM 2135 C CA . ASP A 1 279 ? 2.969 10.223 -28.228 1.00 58.19 279 ASP A CA 1
ATOM 2136 C C . ASP A 1 279 ? 4.206 11.119 -28.093 1.00 58.19 279 ASP A C 1
ATOM 2138 O O . ASP A 1 279 ? 4.728 11.334 -26.997 1.00 58.19 279 ASP A O 1
ATOM 2142 N N . ALA A 1 280 ? 4.684 11.663 -29.213 1.00 51.03 280 ALA A N 1
ATOM 2143 C CA . ALA A 1 280 ? 5.759 12.651 -29.240 1.00 51.03 280 ALA A CA 1
ATOM 2144 C C . ALA A 1 280 ? 5.265 14.016 -28.710 1.00 51.03 280 ALA A C 1
ATOM 2146 O O . ALA A 1 280 ? 5.124 14.978 -29.461 1.00 51.03 280 ALA A O 1
ATOM 2147 N N . GLY A 1 281 ? 4.964 14.098 -27.411 1.00 52.22 281 GLY A N 1
ATOM 2148 C CA . GLY A 1 281 ? 4.590 15.342 -26.733 1.00 52.22 281 GLY A CA 1
ATOM 2149 C C . GLY A 1 281 ? 5.759 16.333 -26.638 1.00 52.22 281 GLY A C 1
ATOM 2150 O O . GLY A 1 281 ? 6.921 15.946 -26.471 1.00 52.22 281 GLY A O 1
ATOM 2151 N N . SER A 1 282 ? 5.467 17.633 -26.739 1.00 50.81 282 SER A N 1
ATOM 2152 C CA . SER A 1 282 ? 6.474 18.698 -26.805 1.00 50.81 282 SER A CA 1
ATOM 2153 C C . SER A 1 282 ? 6.980 19.122 -25.419 1.00 50.81 282 SER A C 1
ATOM 2155 O O . SER A 1 282 ? 6.350 19.922 -24.742 1.00 50.81 282 SER A O 1
ATOM 2157 N N . GLY A 1 283 ? 8.167 18.669 -25.011 1.00 53.31 283 GLY A N 1
ATOM 2158 C CA . GLY A 1 283 ? 8.916 19.237 -23.876 1.00 53.31 283 GLY A CA 1
ATOM 2159 C C . GLY A 1 283 ? 8.327 18.981 -22.476 1.00 53.31 283 GLY A C 1
ATOM 2160 O O . GLY A 1 283 ? 7.135 18.773 -22.288 1.00 53.31 283 GLY A O 1
ATOM 2161 N N . ILE A 1 284 ? 9.178 18.997 -21.443 1.00 54.84 284 ILE A N 1
ATOM 2162 C CA . ILE A 1 284 ? 8.859 18.589 -20.050 1.00 54.84 284 ILE A CA 1
ATOM 2163 C C . ILE A 1 284 ? 7.676 19.375 -19.434 1.00 54.84 284 ILE A C 1
ATOM 2165 O O . ILE A 1 284 ? 6.980 18.865 -18.558 1.00 54.84 284 ILE A O 1
ATOM 2169 N N . TYR A 1 285 ? 7.402 20.588 -19.924 1.00 55.69 285 TYR A N 1
ATOM 2170 C CA . TYR A 1 285 ? 6.410 21.504 -19.354 1.00 55.69 285 TYR A CA 1
ATOM 2171 C C . TYR A 1 285 ? 5.090 21.621 -20.124 1.00 55.69 285 TYR A C 1
ATOM 2173 O O . TYR A 1 285 ? 4.201 22.304 -19.617 1.00 55.69 285 TYR A O 1
ATOM 2181 N N . ALA A 1 286 ? 4.923 20.974 -21.284 1.00 55.84 286 ALA A N 1
ATOM 2182 C CA . ALA A 1 286 ? 3.628 20.993 -21.960 1.00 55.84 286 ALA A CA 1
ATOM 2183 C C . ALA A 1 286 ? 2.574 20.256 -21.126 1.00 55.84 286 ALA A C 1
ATOM 2185 O O . ALA A 1 286 ? 2.812 19.148 -20.631 1.00 55.84 286 ALA A O 1
ATOM 2186 N N . ASP A 1 287 ? 1.437 20.922 -20.932 1.00 54.81 287 ASP A N 1
ATOM 2187 C CA . ASP A 1 287 ? 0.216 20.295 -20.452 1.00 54.81 287 ASP A CA 1
ATOM 2188 C C . ASP A 1 287 ? -0.424 19.584 -21.644 1.00 54.81 287 ASP A C 1
ATOM 2190 O O . ASP A 1 287 ? -1.099 20.198 -22.466 1.00 54.81 287 ASP A O 1
ATOM 2194 N N . ASP A 1 288 ? -0.127 18.292 -21.783 1.00 59.50 288 ASP A N 1
ATOM 2195 C CA . ASP A 1 288 ? -0.572 17.500 -22.933 1.00 59.50 288 ASP A CA 1
ATOM 2196 C C . ASP A 1 288 ? -2.073 17.146 -22.848 1.00 59.50 288 ASP A C 1
ATOM 2198 O O . ASP A 1 288 ? -2.579 16.421 -23.701 1.00 59.50 288 ASP A O 1
ATOM 2202 N N . GLY A 1 289 ? -2.795 17.584 -21.800 1.00 58.47 289 GLY A N 1
ATOM 2203 C CA . GLY A 1 289 ? -4.227 17.307 -21.626 1.00 58.47 289 GLY A CA 1
ATOM 2204 C C . GLY A 1 289 ? -4.570 15.813 -21.560 1.00 58.47 289 GLY A C 1
ATOM 2205 O O . GLY A 1 289 ? -5.723 15.432 -21.764 1.00 58.47 289 GLY A O 1
ATOM 2206 N N . ARG A 1 290 ? -3.573 14.949 -21.306 1.00 66.38 290 ARG A N 1
ATOM 2207 C CA . ARG A 1 290 ? -3.719 13.492 -21.364 1.00 66.38 290 ARG A CA 1
ATOM 2208 C C . ARG A 1 290 ? -4.703 13.025 -20.300 1.00 66.38 290 ARG A C 1
ATOM 2210 O O . ARG A 1 290 ? -4.422 13.095 -19.103 1.00 66.38 290 ARG A O 1
ATOM 2217 N N . LEU A 1 291 ? -5.826 12.484 -20.757 1.00 64.62 291 LEU A N 1
ATOM 2218 C CA . LEU A 1 291 ? -6.764 11.757 -19.918 1.00 64.62 291 LEU A CA 1
ATOM 2219 C C . LEU A 1 291 ? -6.572 10.253 -20.145 1.00 64.62 291 LEU A C 1
ATOM 2221 O O . LEU A 1 291 ? -6.502 9.812 -21.293 1.00 64.62 291 LEU A O 1
ATOM 2225 N N . PRO A 1 292 ? -6.467 9.452 -19.074 1.00 61.22 292 PRO A N 1
ATOM 2226 C CA . PRO A 1 292 ? -6.378 8.008 -19.198 1.00 61.22 292 PRO A CA 1
ATOM 2227 C C . PRO A 1 292 ? -7.691 7.472 -19.770 1.00 61.22 292 PRO A C 1
ATOM 2229 O O . PRO A 1 292 ? -8.776 7.756 -19.252 1.00 61.22 292 PRO A O 1
ATOM 2232 N N . VAL A 1 293 ? -7.564 6.690 -20.837 1.00 63.31 293 VAL A N 1
ATOM 2233 C CA . VAL A 1 293 ? -8.662 6.044 -21.552 1.00 63.31 293 VAL A CA 1
ATOM 2234 C C . VAL A 1 293 ? -8.661 4.555 -21.215 1.00 63.31 293 VAL A C 1
ATOM 2236 O O . VAL A 1 293 ? -7.607 3.921 -21.210 1.00 63.31 293 VAL A O 1
ATOM 2239 N N . ALA A 1 294 ? -9.842 3.996 -20.947 1.00 60.75 294 ALA A N 1
ATOM 2240 C CA . ALA A 1 294 ? -10.017 2.566 -20.709 1.00 60.75 294 ALA A CA 1
ATOM 2241 C C . ALA A 1 294 ? -9.522 1.740 -21.911 1.00 60.75 294 ALA A C 1
ATOM 2243 O O . ALA A 1 294 ? -10.031 1.895 -23.021 1.00 60.75 294 ALA A O 1
ATOM 2244 N N . SER A 1 295 ? -8.535 0.869 -21.684 1.00 56.22 295 SER A N 1
ATOM 2245 C CA . SER A 1 295 ? -7.922 0.044 -22.735 1.00 56.22 295 SER A CA 1
ATOM 2246 C C . SER A 1 295 ? -8.704 -1.244 -23.046 1.00 56.22 295 SER A C 1
ATOM 2248 O O . SER A 1 295 ? -8.561 -1.795 -24.137 1.00 56.22 295 SER A O 1
ATOM 2250 N N . ASP A 1 296 ? -9.593 -1.672 -22.143 1.00 50.12 296 ASP A N 1
ATOM 2251 C CA . ASP A 1 296 ? -10.451 -2.847 -22.315 1.00 50.12 296 ASP A CA 1
ATOM 2252 C C . ASP A 1 296 ? -11.794 -2.467 -22.959 1.00 50.12 296 ASP A C 1
ATOM 2254 O O . ASP A 1 296 ? -12.820 -2.285 -22.295 1.00 50.12 296 ASP A O 1
ATOM 2258 N N . ARG A 1 297 ? -11.819 -2.396 -24.290 1.00 44.22 297 ARG A N 1
ATOM 2259 C CA . ARG A 1 297 ? -13.039 -2.691 -25.050 1.00 44.22 297 ARG A CA 1
ATOM 2260 C C . ARG A 1 297 ? -12.779 -3.907 -25.923 1.00 44.22 297 ARG A C 1
ATOM 2262 O O . ARG A 1 297 ? -11.933 -3.874 -26.806 1.00 44.22 297 ARG A O 1
ATOM 2269 N N . SER A 1 298 ? -13.529 -4.973 -25.650 1.00 34.34 298 SER A N 1
ATOM 2270 C CA . SER A 1 298 ? -13.654 -6.148 -26.507 1.00 34.34 298 SER A CA 1
ATOM 2271 C C . SER A 1 298 ? -14.030 -5.723 -27.925 1.00 34.34 298 SER A C 1
ATOM 2273 O O . SER A 1 298 ? -15.027 -5.014 -28.097 1.00 34.34 298 SER A O 1
ATOM 2275 N N . ASP A 1 299 ? -13.272 -6.194 -28.911 1.00 30.98 299 ASP A N 1
ATOM 2276 C CA . ASP A 1 299 ? -13.606 -6.142 -30.331 1.00 30.98 299 ASP A CA 1
ATOM 2277 C C . ASP A 1 299 ? -14.981 -6.789 -30.573 1.00 30.98 299 ASP A C 1
ATOM 2279 O O . ASP A 1 299 ? -15.107 -7.999 -30.756 1.00 30.98 299 ASP A O 1
ATOM 2283 N N . LEU A 1 300 ? -16.044 -5.986 -30.556 1.00 26.38 300 LEU A N 1
ATOM 2284 C CA . LEU A 1 300 ? -17.287 -6.351 -31.222 1.00 26.38 300 LEU A CA 1
ATOM 2285 C C . LEU A 1 300 ? -17.120 -5.959 -32.693 1.00 26.38 300 LEU A C 1
ATOM 2287 O O . LEU A 1 300 ? -16.750 -4.814 -32.968 1.00 26.38 300 LEU A O 1
ATOM 2291 N N . PRO A 1 301 ? -17.359 -6.873 -33.649 1.00 29.80 301 PRO A N 1
ATOM 2292 C CA . PRO A 1 301 ? -17.189 -6.556 -35.055 1.00 29.80 301 PRO A CA 1
ATOM 2293 C C . PRO A 1 301 ? -18.149 -5.429 -35.428 1.00 29.80 301 PRO A C 1
ATOM 2295 O O . PRO A 1 301 ? -19.340 -5.485 -35.118 1.00 29.80 301 PRO A O 1
ATOM 2298 N N . ALA A 1 302 ? -17.619 -4.412 -36.107 1.00 27.66 302 ALA A N 1
ATOM 2299 C CA . ALA A 1 302 ? -18.409 -3.372 -36.739 1.00 27.66 302 ALA A CA 1
ATOM 2300 C C . ALA A 1 302 ? -19.443 -4.028 -37.665 1.00 27.66 302 ALA A C 1
ATOM 2302 O O . ALA A 1 302 ? -19.122 -4.507 -38.754 1.00 27.66 302 ALA A O 1
ATOM 2303 N N . THR A 1 303 ? -20.698 -4.079 -37.227 1.00 25.23 303 THR A N 1
ATOM 2304 C CA . THR A 1 303 ? -21.805 -4.449 -38.098 1.00 25.23 303 THR A CA 1
ATOM 2305 C C . THR A 1 303 ? -22.086 -3.262 -39.007 1.00 25.23 303 THR A C 1
ATOM 2307 O O . THR A 1 303 ? -22.752 -2.304 -38.616 1.00 25.23 303 THR A O 1
ATOM 2310 N N . ASN A 1 304 ? -21.564 -3.333 -40.230 1.00 29.75 304 ASN A N 1
ATOM 2311 C CA . ASN A 1 304 ? -22.115 -2.601 -41.363 1.00 29.75 304 ASN A CA 1
ATOM 2312 C C . ASN A 1 304 ? -23.615 -2.911 -41.467 1.00 29.75 304 ASN A C 1
ATOM 2314 O O . ASN A 1 304 ? -23.998 -4.069 -41.631 1.00 29.75 304 ASN A O 1
ATOM 2318 N N . GLY A 1 305 ? -24.453 -1.880 -41.391 1.00 27.02 305 GLY A N 1
ATOM 2319 C CA . GLY A 1 305 ? -25.900 -2.016 -41.520 1.00 27.02 305 GLY A CA 1
ATOM 2320 C C . GLY A 1 305 ? -26.597 -0.664 -41.581 1.00 27.02 305 GLY A C 1
ATOM 2321 O O . GLY A 1 305 ? -27.029 -0.126 -40.571 1.00 27.02 305 GLY A O 1
ATOM 2322 N N . SER A 1 306 ? -26.698 -0.118 -42.788 1.00 28.23 306 SER A N 1
ATOM 2323 C CA . SER A 1 306 ? -27.577 0.992 -43.144 1.00 28.23 306 SER A CA 1
ATOM 2324 C C . SER A 1 306 ? -29.055 0.640 -42.928 1.00 28.23 306 SER A C 1
ATOM 2326 O O . SER A 1 306 ? -29.512 -0.346 -43.501 1.00 28.23 306 SER A O 1
ATOM 2328 N N . ALA A 1 307 ? -29.810 1.489 -42.228 1.00 27.73 307 ALA A N 1
ATOM 2329 C CA . ALA A 1 307 ? -31.177 1.876 -42.602 1.00 27.73 307 ALA A CA 1
ATOM 2330 C C . ALA A 1 307 ? -31.673 3.015 -41.698 1.00 27.73 307 ALA A C 1
ATOM 2332 O O . ALA A 1 307 ? -31.691 2.903 -40.476 1.00 27.73 307 ALA A O 1
ATOM 2333 N N . ALA A 1 308 ? -32.078 4.110 -42.334 1.00 28.86 308 ALA A N 1
ATOM 2334 C CA . ALA A 1 308 ? -32.779 5.225 -41.724 1.00 28.86 308 ALA A CA 1
ATOM 2335 C C . ALA A 1 308 ? -34.200 4.827 -41.293 1.00 28.86 308 ALA A C 1
ATOM 2337 O O . ALA A 1 308 ? -34.875 4.093 -42.013 1.00 28.86 308 ALA A O 1
ATOM 2338 N N . ALA A 1 309 ? -34.674 5.403 -40.189 1.00 27.66 309 ALA A N 1
ATOM 2339 C CA . ALA A 1 309 ? -36.065 5.816 -40.038 1.00 27.66 309 ALA A CA 1
ATOM 2340 C C . ALA A 1 309 ? -36.157 6.868 -38.927 1.00 27.66 309 ALA A C 1
ATOM 2342 O O . ALA A 1 309 ? -35.884 6.592 -37.759 1.00 27.66 309 ALA A O 1
ATOM 2343 N N . ASP A 1 310 ? -36.526 8.077 -39.345 1.00 26.19 310 ASP A N 1
ATOM 2344 C CA . ASP A 1 310 ? -37.085 9.141 -38.522 1.00 26.19 310 ASP A CA 1
ATOM 2345 C C . ASP A 1 310 ? -38.126 8.615 -37.532 1.00 26.19 310 ASP A C 1
ATOM 2347 O O . ASP A 1 310 ? -38.921 7.744 -37.877 1.00 26.19 310 ASP A O 1
ATOM 2351 N N . LEU A 1 311 ? -38.188 9.240 -36.355 1.00 26.28 311 LEU A N 1
ATOM 2352 C CA . LEU A 1 311 ? -39.442 9.747 -35.794 1.00 26.28 311 LEU A CA 1
ATOM 2353 C C . LEU A 1 311 ? -39.127 10.724 -34.658 1.00 26.28 311 LEU A C 1
ATOM 2355 O O . LEU A 1 311 ? -38.700 10.366 -33.561 1.00 26.28 311 LEU A O 1
ATOM 2359 N N . SER A 1 312 ? -39.345 11.994 -34.971 1.00 26.50 312 SER A N 1
ATOM 2360 C CA . SER A 1 312 ? -39.434 13.109 -34.046 1.00 26.50 312 SER A CA 1
ATOM 2361 C C . SER A 1 312 ? -40.749 13.053 -33.264 1.00 26.50 312 SER A C 1
ATOM 2363 O O . SER A 1 312 ? -41.812 12.802 -33.826 1.00 26.50 312 SER A O 1
ATOM 2365 N N . ALA A 1 313 ? -40.695 13.367 -31.970 1.00 26.88 313 ALA A N 1
ATOM 2366 C CA . ALA A 1 313 ? -41.833 13.936 -31.251 1.00 26.88 313 ALA A CA 1
ATOM 2367 C C . ALA A 1 313 ? -41.333 14.723 -30.035 1.00 26.88 313 ALA A C 1
ATOM 2369 O O . ALA A 1 313 ? -41.005 14.172 -28.987 1.00 26.88 313 ALA A O 1
ATOM 2370 N N . SER A 1 314 ? -41.278 16.044 -30.198 1.00 25.61 314 SER A N 1
ATOM 2371 C CA . SER A 1 314 ? -41.205 16.993 -29.094 1.00 25.61 314 SER A CA 1
ATOM 2372 C C . SER A 1 314 ? -42.542 17.034 -28.356 1.00 25.61 314 SER A C 1
ATOM 2374 O O . SER A 1 314 ? -43.582 17.167 -29.002 1.00 25.61 314 SER A O 1
ATOM 2376 N N . VAL A 1 315 ? -42.517 17.078 -27.026 1.00 26.53 315 VAL A N 1
ATOM 2377 C CA . VAL A 1 315 ? -43.618 17.647 -26.239 1.00 26.53 315 VAL A CA 1
ATOM 2378 C C . VAL A 1 315 ? -43.037 18.714 -25.318 1.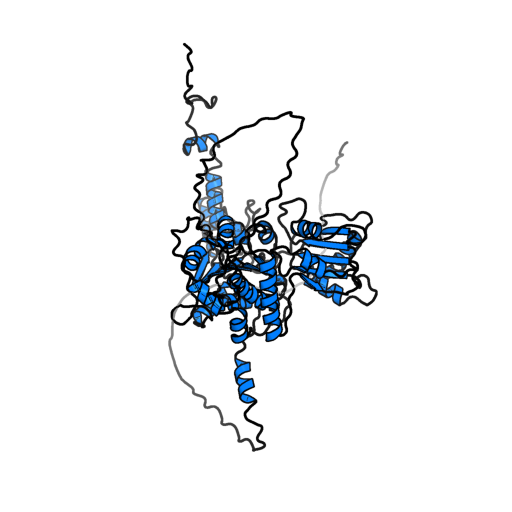00 26.53 315 VAL A C 1
ATOM 2380 O O . VAL A 1 315 ? -42.230 18.438 -24.438 1.00 26.53 315 VAL A O 1
ATOM 2383 N N . HIS A 1 316 ? -43.426 19.958 -25.592 1.00 25.91 316 HIS A N 1
ATOM 2384 C CA . HIS A 1 316 ? -43.261 21.115 -24.721 1.00 25.91 316 HIS A CA 1
ATOM 2385 C C . HIS A 1 316 ? -44.264 21.061 -23.561 1.00 25.91 316 HIS A C 1
ATOM 2387 O O . HIS A 1 316 ? -45.430 20.746 -23.787 1.00 25.91 316 HIS A O 1
ATOM 2393 N N . SER A 1 317 ? -43.880 21.576 -22.391 1.00 27.31 317 SER A N 1
ATOM 2394 C CA . SER A 1 317 ? -44.790 22.411 -21.594 1.00 27.31 317 SER A CA 1
ATOM 2395 C C . SER A 1 317 ? -44.015 23.390 -20.709 1.00 27.31 317 SER A C 1
ATOM 2397 O O . SER A 1 317 ? -43.312 22.993 -19.782 1.00 27.31 317 SER A O 1
ATOM 2399 N N . LYS A 1 318 ? -44.177 24.678 -21.028 1.00 26.72 318 LYS A N 1
ATOM 2400 C CA . LYS A 1 318 ? -43.841 25.858 -20.219 1.00 26.72 318 LYS A CA 1
ATOM 2401 C C . LYS A 1 318 ? -44.649 25.880 -18.916 1.00 26.72 318 LYS A C 1
ATOM 2403 O O . LYS A 1 318 ? -45.825 25.537 -18.966 1.00 26.72 318 LYS A O 1
ATOM 2408 N N . PHE A 1 319 ? -44.081 26.432 -17.841 1.00 25.59 319 PHE A N 1
ATOM 2409 C CA . PHE A 1 319 ? -44.758 27.452 -17.026 1.00 25.59 319 PHE A CA 1
ATOM 2410 C C . PHE A 1 319 ? -43.739 28.341 -16.294 1.00 25.59 319 PHE A C 1
ATOM 2412 O O . PHE A 1 319 ? -42.750 27.858 -15.749 1.00 25.59 319 PHE A O 1
ATOM 2419 N N . ASP A 1 320 ? -44.002 29.647 -16.349 1.00 27.78 320 ASP A N 1
ATOM 2420 C CA . ASP A 1 320 ? -43.163 30.764 -15.913 1.00 27.78 320 ASP A CA 1
ATOM 2421 C C . ASP A 1 320 ? -43.355 31.157 -14.430 1.00 27.78 320 ASP A C 1
ATOM 2423 O O . ASP A 1 320 ? -44.465 31.117 -13.909 1.00 27.78 320 ASP A O 1
ATOM 2427 N N . SER A 1 321 ? -42.257 31.654 -13.837 1.00 31.52 321 SER A N 1
ATOM 2428 C CA . SER A 1 321 ? -42.092 32.818 -12.927 1.00 31.52 321 SER A CA 1
ATOM 2429 C C . SER A 1 321 ? -42.913 32.955 -11.620 1.00 31.52 321 SER A C 1
ATOM 2431 O O . SER A 1 321 ? -44.137 32.983 -11.644 1.00 31.52 321 SER A O 1
ATOM 2433 N N . ALA A 1 322 ? -42.253 33.260 -10.486 1.00 30.42 322 ALA A N 1
ATOM 2434 C CA . ALA A 1 322 ? -41.925 34.643 -10.069 1.00 30.42 322 ALA A CA 1
ATOM 2435 C C . ALA A 1 322 ? -41.587 34.799 -8.558 1.00 30.42 322 ALA A C 1
ATOM 2437 O O . ALA A 1 322 ? -42.390 34.424 -7.714 1.00 30.42 322 ALA A O 1
ATOM 2438 N N . ARG A 1 323 ? -40.468 35.516 -8.293 1.00 27.67 323 ARG A N 1
ATOM 2439 C CA . ARG A 1 323 ? -40.177 36.497 -7.199 1.00 27.67 323 ARG A CA 1
ATOM 2440 C C . ARG A 1 323 ? -40.221 36.037 -5.721 1.00 27.67 323 ARG A C 1
ATOM 2442 O O . ARG A 1 323 ? -41.116 35.323 -5.318 1.00 27.67 323 ARG A O 1
ATOM 2449 N N . ALA A 1 324 ? -39.381 36.504 -4.791 1.00 27.81 324 ALA A N 1
ATOM 2450 C CA . ALA A 1 324 ? -38.246 37.435 -4.759 1.00 27.81 324 ALA A CA 1
ATOM 2451 C C . ALA A 1 324 ? -37.606 37.371 -3.350 1.00 27.81 324 ALA A C 1
ATOM 2453 O O . ALA A 1 324 ? -38.342 37.200 -2.383 1.00 27.81 324 ALA A O 1
ATOM 2454 N N . SER A 1 325 ? -36.293 37.606 -3.232 1.00 28.80 325 SER A N 1
ATOM 2455 C CA . SER A 1 325 ? -35.708 38.545 -2.250 1.00 28.80 325 SER A CA 1
ATOM 2456 C C . SER A 1 325 ? -34.184 38.611 -2.411 1.00 28.80 325 SER A C 1
ATOM 2458 O O . SER A 1 325 ? -33.477 37.637 -2.155 1.00 28.80 325 SER A O 1
ATOM 2460 N N . GLU A 1 326 ? -33.711 39.778 -2.844 1.00 29.75 326 GLU A N 1
ATOM 2461 C CA . GLU A 1 326 ? -32.316 40.222 -2.879 1.00 29.75 326 GLU A CA 1
ATOM 2462 C C . GLU A 1 326 ? -31.906 40.835 -1.529 1.00 29.75 326 GLU A C 1
ATOM 2464 O O . GLU A 1 326 ? -32.744 41.461 -0.883 1.00 29.75 326 GLU A O 1
ATOM 2469 N N . LEU A 1 327 ? -30.626 40.687 -1.151 1.00 29.44 327 LEU A N 1
ATOM 2470 C CA . LEU A 1 327 ? -29.761 41.615 -0.379 1.00 29.44 327 LEU A CA 1
ATOM 2471 C C . LEU A 1 327 ? -28.490 40.827 0.016 1.00 29.44 327 LEU A C 1
ATOM 2473 O O . LEU A 1 327 ? -28.537 39.963 0.880 1.00 29.44 327 LEU A O 1
ATOM 2477 N N . SER A 1 328 ? -27.412 40.885 -0.771 1.00 31.23 328 SER A N 1
ATOM 2478 C CA . SER A 1 328 ? -26.314 41.876 -0.755 1.00 31.23 328 SER A CA 1
ATOM 2479 C C . SER A 1 328 ? -25.074 41.353 -0.017 1.00 31.23 328 SER A C 1
ATOM 2481 O O . SER A 1 328 ? -25.079 41.182 1.196 1.00 31.23 328 SER A O 1
ATOM 2483 N N . SER A 1 329 ? -23.980 41.134 -0.749 1.00 31.34 329 SER A N 1
ATOM 2484 C CA . SER A 1 329 ? -22.724 41.862 -0.509 1.00 31.34 329 SER A CA 1
ATOM 2485 C C . SER A 1 329 ? -21.713 41.593 -1.632 1.00 31.34 329 SER A C 1
ATOM 2487 O O . SER A 1 329 ? -21.609 40.501 -2.182 1.00 31.34 329 SER A O 1
ATOM 2489 N N . GLN A 1 330 ? -21.044 42.675 -2.014 1.00 33.78 330 GLN A N 1
ATOM 2490 C CA . GLN A 1 330 ? -20.084 42.835 -3.099 1.00 33.78 330 GLN A CA 1
ATOM 2491 C C . GLN A 1 330 ? -18.718 42.243 -2.713 1.00 33.78 330 GLN A C 1
ATOM 2493 O O . GLN A 1 330 ? -18.315 42.456 -1.575 1.00 33.78 330 GLN A O 1
ATOM 2498 N N . HIS A 1 331 ? -17.969 41.634 -3.648 1.00 27.66 331 HIS A N 1
ATOM 2499 C CA . HIS A 1 331 ? -16.592 42.065 -3.967 1.00 27.66 331 HIS A CA 1
ATOM 2500 C C . HIS A 1 331 ? -16.005 41.369 -5.223 1.00 27.66 331 HIS A C 1
ATOM 2502 O O . HIS A 1 331 ? -15.962 40.147 -5.313 1.00 27.66 331 HIS A O 1
ATOM 2508 N N . SER A 1 332 ? -15.593 42.239 -6.153 1.00 28.86 332 SER A N 1
ATOM 2509 C CA . SER A 1 332 ? -14.520 42.222 -7.169 1.00 28.86 332 SER A CA 1
ATOM 2510 C C . SER A 1 332 ? -14.284 41.063 -8.155 1.00 28.86 332 SER A C 1
ATOM 2512 O O . SER A 1 332 ? -13.900 39.937 -7.857 1.00 28.86 332 SER A O 1
ATOM 2514 N N . THR A 1 333 ? -14.389 41.487 -9.412 1.00 28.38 333 THR A N 1
ATOM 2515 C CA . THR A 1 333 ? -13.926 40.904 -10.666 1.00 28.38 333 THR A CA 1
ATOM 2516 C C . THR A 1 333 ? -12.437 41.167 -10.917 1.00 28.38 333 THR A C 1
ATOM 2518 O O . THR A 1 333 ? -12.010 42.320 -10.861 1.00 28.38 333 THR A O 1
ATOM 2521 N N . THR A 1 334 ? -11.703 40.151 -11.376 1.00 29.75 334 THR A N 1
ATOM 2522 C CA . THR A 1 334 ? -10.518 40.326 -12.236 1.00 29.75 334 THR A CA 1
ATOM 2523 C C . THR A 1 334 ? -10.415 39.194 -13.271 1.00 29.75 334 THR A C 1
ATOM 2525 O O . THR A 1 334 ? -10.178 38.035 -12.952 1.00 29.75 334 THR A O 1
ATOM 2528 N N . SER A 1 335 ? -10.656 39.588 -14.529 1.00 30.84 335 SER A N 1
ATOM 2529 C CA . SER A 1 335 ? -10.170 39.050 -15.815 1.00 30.84 335 SER A CA 1
ATOM 2530 C C . SER A 1 335 ? -10.067 37.528 -16.032 1.00 30.84 335 SER A C 1
ATOM 2532 O O . SER A 1 335 ? -9.059 36.905 -15.710 1.00 30.84 335 SER A O 1
ATOM 2534 N N . SER A 1 336 ? -11.038 36.968 -16.762 1.00 31.23 336 SER A N 1
ATOM 2535 C CA . SER A 1 336 ? -10.864 35.764 -17.595 1.00 31.23 336 SER A CA 1
ATOM 2536 C C . SER A 1 336 ? -10.892 36.177 -19.077 1.00 31.23 336 SER A C 1
ATOM 2538 O O . SER A 1 336 ? -11.755 36.982 -19.435 1.00 31.23 336 SER A O 1
ATOM 2540 N N . PRO A 1 337 ? -9.995 35.683 -19.952 1.00 34.38 337 PRO A N 1
ATOM 2541 C CA . PRO A 1 337 ? -10.109 35.919 -21.389 1.00 34.38 337 PRO A CA 1
ATOM 2542 C C . PRO A 1 337 ? -11.242 35.066 -22.001 1.00 34.38 337 PRO A C 1
ATOM 2544 O O . PRO A 1 337 ? -11.622 34.044 -21.424 1.00 34.38 337 PRO A O 1
ATOM 2547 N N . PRO A 1 338 ? -11.821 35.491 -23.139 1.00 34.97 338 PRO A N 1
ATOM 2548 C CA . PRO A 1 338 ? -13.115 35.007 -23.600 1.00 34.97 338 PRO A CA 1
ATOM 2549 C C . PRO A 1 338 ? -13.036 33.629 -24.260 1.00 34.97 338 PRO A C 1
ATOM 2551 O O . PRO A 1 338 ? -12.174 33.357 -25.096 1.00 34.97 338 PRO A O 1
ATOM 2554 N N . SER A 1 339 ? -14.016 32.790 -23.932 1.00 33.66 339 SER A N 1
ATOM 2555 C CA . SER A 1 339 ? -14.332 31.556 -24.642 1.00 33.66 339 SER A CA 1
ATOM 2556 C C . SER A 1 339 ? -14.789 31.870 -26.066 1.00 33.66 339 SER A C 1
ATOM 2558 O O . SER A 1 339 ? -15.868 32.426 -26.276 1.00 33.66 339 SER A O 1
ATOM 2560 N N . VAL A 1 340 ? -13.994 31.473 -27.056 1.00 34.19 340 VAL A N 1
ATOM 2561 C CA . VAL A 1 340 ? -14.454 31.375 -28.443 1.00 34.19 340 VAL A CA 1
ATOM 2562 C C . VAL A 1 340 ? -15.304 30.119 -28.581 1.00 34.19 340 VAL A C 1
ATOM 2564 O O . VAL A 1 340 ? -14.816 28.993 -28.554 1.00 34.19 340 VAL A O 1
ATOM 2567 N N . THR A 1 341 ? -16.607 30.333 -28.725 1.00 37.00 341 THR A N 1
ATOM 2568 C CA . THR A 1 341 ? -17.509 29.360 -29.328 1.00 37.00 341 THR A CA 1
ATOM 2569 C C . THR A 1 341 ? -17.232 29.322 -30.828 1.00 37.00 341 THR A C 1
ATOM 2571 O O . THR A 1 341 ? -17.209 30.349 -31.504 1.00 37.00 341 THR A O 1
ATOM 2574 N N . SER A 1 342 ? -17.032 28.130 -31.376 1.00 36.47 342 SER A N 1
ATOM 2575 C CA . SER A 1 342 ? -17.266 27.873 -32.793 1.00 36.47 342 SER A CA 1
ATOM 2576 C C . SER A 1 342 ? -17.800 26.462 -32.945 1.00 36.47 342 SER A C 1
ATOM 2578 O O . SER A 1 342 ? -17.176 25.481 -32.551 1.00 36.47 342 SER A O 1
ATOM 2580 N N . ALA A 1 343 ? -19.020 26.410 -33.465 1.00 44.62 343 ALA A N 1
ATOM 2581 C CA . ALA A 1 343 ? -19.723 25.207 -33.836 1.00 44.62 343 ALA A CA 1
ATOM 2582 C C . ALA A 1 343 ? -19.053 24.576 -35.063 1.00 44.62 343 ALA A C 1
ATOM 2584 O O . ALA A 1 343 ? -19.074 25.146 -36.151 1.00 44.62 343 ALA A O 1
ATOM 2585 N N . ALA A 1 344 ? -18.508 23.380 -34.879 1.00 33.03 344 ALA A N 1
ATOM 2586 C CA . ALA A 1 344 ? -18.359 22.375 -35.920 1.00 33.03 344 ALA A CA 1
ATOM 2587 C C . ALA A 1 344 ? -18.476 21.009 -35.233 1.00 33.03 344 ALA A C 1
ATOM 2589 O O . ALA A 1 344 ? -17.581 20.571 -34.515 1.00 33.03 344 ALA A O 1
ATOM 2590 N N . THR A 1 345 ? -19.636 20.377 -35.379 1.00 39.19 345 THR A N 1
ATOM 2591 C CA . THR A 1 345 ? -19.965 19.053 -34.846 1.00 39.19 345 THR A CA 1
ATOM 2592 C C . THR A 1 345 ? -19.234 17.974 -35.643 1.00 39.19 345 THR A C 1
ATOM 2594 O O . THR A 1 345 ? -19.822 17.268 -36.456 1.00 39.19 345 THR A O 1
ATOM 2597 N N . THR A 1 346 ? -17.942 17.816 -35.381 1.00 38.31 346 THR A N 1
ATOM 2598 C CA . THR A 1 346 ? -17.313 16.499 -35.469 1.00 38.31 346 THR A CA 1
ATOM 2599 C C . THR A 1 346 ? -17.428 15.923 -34.068 1.00 38.31 346 THR A C 1
ATOM 2601 O O . THR A 1 346 ? -16.758 16.391 -33.151 1.00 38.31 346 THR A O 1
ATOM 2604 N N . ILE A 1 347 ? -18.329 14.962 -33.853 1.00 38.84 347 ILE A N 1
ATOM 2605 C CA . ILE A 1 347 ? -18.302 14.168 -32.621 1.00 38.84 347 ILE A CA 1
ATOM 2606 C C . ILE A 1 347 ? -17.074 13.265 -32.758 1.00 38.84 347 ILE A C 1
ATOM 2608 O O . ILE A 1 347 ? -17.174 12.119 -33.186 1.00 38.84 347 ILE A O 1
ATOM 2612 N N . GLU A 1 348 ? -15.891 13.808 -32.468 1.00 40.12 348 GLU A N 1
ATOM 2613 C CA . GLU A 1 348 ? -14.768 12.986 -32.045 1.00 40.12 348 GLU A CA 1
ATOM 2614 C C . GLU A 1 348 ? -15.242 12.300 -30.771 1.00 40.12 348 GLU A C 1
ATOM 2616 O O . GLU A 1 348 ? -15.424 12.927 -29.727 1.00 40.12 348 GLU A O 1
ATOM 2621 N N . SER A 1 349 ? -15.551 11.011 -30.887 1.00 43.59 349 SER A N 1
ATOM 2622 C CA . SER A 1 349 ? -15.891 10.167 -29.754 1.00 43.59 349 SER A CA 1
ATOM 2623 C C . SER A 1 349 ? -14.631 9.978 -28.910 1.00 43.59 349 SER A C 1
ATOM 2625 O O . SER A 1 349 ? -13.975 8.938 -28.990 1.00 43.59 349 SER A O 1
ATOM 2627 N N . SER A 1 350 ? -14.244 11.002 -28.147 1.00 53.22 350 SER A N 1
ATOM 2628 C CA . SER A 1 350 ? -13.200 10.872 -27.142 1.00 53.22 350 SER A CA 1
ATOM 2629 C C . SER A 1 350 ? -13.668 9.832 -26.131 1.00 53.22 350 SER A C 1
ATOM 2631 O O . SER A 1 350 ? -14.817 9.819 -25.677 1.00 53.22 350 SER A O 1
ATOM 2633 N N . ALA A 1 351 ? -12.806 8.858 -25.865 1.00 59.78 351 ALA A N 1
ATOM 2634 C CA . ALA A 1 351 ? -13.165 7.773 -24.977 1.00 59.78 351 ALA A CA 1
ATOM 2635 C C . ALA A 1 351 ? -13.350 8.305 -23.541 1.00 59.78 351 ALA A C 1
ATOM 2637 O O . ALA A 1 351 ? -12.633 9.221 -23.126 1.00 59.78 351 ALA A O 1
ATOM 2638 N N . PRO A 1 352 ? -14.315 7.759 -22.779 1.00 67.44 352 PRO A N 1
ATOM 2639 C CA . PRO A 1 352 ? -14.635 8.268 -21.454 1.00 67.44 352 PRO A CA 1
ATOM 2640 C C . PRO A 1 352 ? -13.446 8.104 -20.491 1.00 67.44 352 PRO A C 1
ATOM 2642 O O . PRO A 1 352 ? -12.704 7.119 -20.590 1.00 67.44 352 PRO A O 1
ATOM 2645 N N . PRO A 1 353 ? -13.265 9.043 -19.545 1.00 80.38 353 PRO A N 1
ATOM 2646 C CA . PRO A 1 353 ? -12.180 8.979 -18.575 1.00 80.38 353 PRO A CA 1
ATOM 2647 C C . PRO A 1 353 ? -12.358 7.786 -17.630 1.00 80.38 353 PRO A C 1
ATOM 2649 O O . PRO A 1 353 ? -13.473 7.463 -17.223 1.00 80.38 353 PRO A O 1
ATOM 2652 N N . VAL A 1 354 ? -11.246 7.169 -17.227 1.00 86.88 354 VAL A N 1
ATOM 2653 C CA . VAL A 1 354 ? -11.253 6.016 -16.309 1.00 86.88 354 VAL A CA 1
ATOM 2654 C C . VAL A 1 354 ? -11.845 6.385 -14.946 1.00 86.88 354 VAL A C 1
ATOM 2656 O O . VAL A 1 354 ? -11.319 7.252 -14.236 1.00 86.88 354 VAL A O 1
ATOM 2659 N N . THR A 1 355 ? -12.904 5.682 -14.550 1.00 91.31 355 THR A N 1
ATOM 2660 C CA . THR A 1 355 ? -13.631 5.897 -13.292 1.00 91.31 355 THR A CA 1
ATOM 2661 C C . THR A 1 355 ? -13.086 5.032 -12.149 1.00 91.31 355 THR A C 1
ATOM 2663 O O . THR A 1 355 ? -12.274 4.129 -12.351 1.00 91.31 355 THR A O 1
ATOM 2666 N N . SER A 1 356 ? -13.528 5.288 -10.914 1.00 91.44 356 SER A N 1
ATOM 2667 C CA . SER A 1 356 ? -13.191 4.436 -9.762 1.00 91.44 356 SER A CA 1
ATOM 2668 C C . SER A 1 356 ? -13.760 3.018 -9.879 1.00 91.44 356 SER A C 1
ATOM 2670 O O . SER A 1 356 ? -13.151 2.077 -9.376 1.00 91.44 356 SER A O 1
ATOM 2672 N N . GLU A 1 357 ? -14.898 2.861 -10.558 1.00 91.75 357 GLU A N 1
ATOM 2673 C CA . GLU A 1 357 ? -15.512 1.557 -10.809 1.00 91.75 357 GLU A CA 1
ATOM 2674 C C . GLU A 1 357 ? -14.689 0.733 -11.805 1.00 91.75 357 GLU A C 1
ATOM 2676 O O . GLU A 1 357 ? -14.506 -0.467 -11.607 1.00 91.75 357 GLU A O 1
ATOM 2681 N N . ASP A 1 358 ? -14.115 1.378 -12.824 1.00 94.00 358 ASP A N 1
ATOM 2682 C CA . ASP A 1 358 ? -13.213 0.711 -13.767 1.00 94.00 358 ASP A CA 1
ATOM 2683 C C . ASP A 1 358 ? -11.953 0.199 -13.058 1.00 94.00 358 ASP A C 1
ATOM 2685 O O . ASP A 1 358 ? -11.546 -0.941 -13.272 1.00 94.00 358 ASP A O 1
ATOM 2689 N N . ILE A 1 359 ? -11.374 0.994 -12.146 1.00 95.50 359 ILE A N 1
ATOM 2690 C CA . ILE A 1 359 ? -10.230 0.554 -11.329 1.00 95.50 359 ILE A CA 1
ATOM 2691 C C . ILE A 1 359 ? -10.588 -0.679 -10.495 1.00 95.50 359 ILE A C 1
ATOM 2693 O O . ILE A 1 359 ? -9.813 -1.638 -10.469 1.00 95.50 359 ILE A O 1
ATOM 2697 N N . LEU A 1 360 ? -11.760 -0.694 -9.852 1.00 95.56 360 LEU A N 1
ATOM 2698 C CA . LEU A 1 360 ? -12.236 -1.865 -9.113 1.00 95.56 360 LEU A CA 1
ATOM 2699 C C . LEU A 1 360 ? -12.402 -3.080 -10.037 1.00 95.56 360 LEU A C 1
ATOM 2701 O O . LEU A 1 360 ? -11.942 -4.171 -9.705 1.00 95.56 360 LEU A O 1
ATOM 2705 N N . ARG A 1 361 ? -13.010 -2.895 -11.214 1.00 96.31 361 ARG A N 1
ATOM 2706 C CA . ARG A 1 361 ? -13.211 -3.961 -12.203 1.00 96.31 361 ARG A CA 1
ATOM 2707 C C . ARG A 1 361 ? -11.886 -4.574 -12.651 1.00 96.31 361 ARG A C 1
ATOM 2709 O O . ARG A 1 361 ? -11.750 -5.796 -12.626 1.00 96.31 361 ARG A O 1
ATOM 2716 N N . TYR A 1 362 ? -10.906 -3.746 -13.013 1.00 96.31 362 TYR A N 1
ATOM 2717 C CA . TYR A 1 362 ? -9.579 -4.212 -13.421 1.00 96.31 362 TYR A CA 1
ATOM 2718 C C . TYR A 1 362 ? -8.852 -4.920 -12.282 1.00 96.31 362 TYR A C 1
ATOM 2720 O O . TYR A 1 362 ? -8.284 -5.988 -12.496 1.00 96.31 362 TYR A O 1
ATOM 2728 N N . THR A 1 363 ? -8.917 -4.371 -11.069 1.00 96.94 363 THR A N 1
ATOM 2729 C CA . THR A 1 363 ? -8.289 -4.973 -9.885 1.00 96.94 363 THR A CA 1
ATOM 2730 C C . THR A 1 363 ? -8.876 -6.357 -9.599 1.00 96.94 363 THR A C 1
ATOM 2732 O O . THR A 1 363 ? -8.130 -7.323 -9.460 1.00 96.94 363 THR A O 1
ATOM 2735 N N . ASN A 1 364 ? -10.206 -6.492 -9.617 1.00 96.62 364 ASN A N 1
ATOM 2736 C CA . ASN A 1 364 ? -10.879 -7.777 -9.421 1.00 96.62 364 ASN A CA 1
ATOM 2737 C C . ASN A 1 364 ? -10.536 -8.788 -10.523 1.00 96.62 364 ASN A C 1
ATOM 2739 O O . ASN A 1 364 ? -10.337 -9.964 -10.228 1.00 96.62 364 ASN A O 1
ATOM 2743 N N . ALA A 1 365 ? -10.428 -8.349 -11.782 1.00 96.75 365 ALA A N 1
ATOM 2744 C CA . ALA A 1 365 ? -10.014 -9.219 -12.881 1.00 96.75 365 ALA A CA 1
ATOM 2745 C C . ALA A 1 365 ? -8.574 -9.730 -12.692 1.00 96.75 365 ALA A C 1
ATOM 2747 O O . ALA A 1 365 ? -8.316 -10.922 -12.851 1.00 96.75 365 ALA A O 1
ATOM 2748 N N . ILE A 1 366 ? -7.649 -8.851 -12.295 1.00 97.06 366 ILE A N 1
ATOM 2749 C CA . ILE A 1 366 ? -6.256 -9.212 -11.996 1.00 97.06 366 ILE A CA 1
ATOM 2750 C C . ILE A 1 366 ? -6.195 -10.212 -10.835 1.00 97.06 366 ILE A C 1
ATOM 2752 O O . ILE A 1 366 ? -5.550 -11.253 -10.948 1.00 97.06 366 ILE A O 1
ATOM 2756 N N . TRP A 1 367 ? -6.907 -9.957 -9.738 1.00 97.62 367 TRP A N 1
ATOM 2757 C CA . TRP A 1 367 ? -6.925 -10.865 -8.590 1.00 97.62 367 TRP A CA 1
ATOM 2758 C C . TRP A 1 367 ? -7.611 -12.198 -8.880 1.00 97.62 367 TRP A C 1
ATOM 2760 O O . TRP A 1 367 ? -7.153 -13.228 -8.392 1.00 97.62 367 TRP A O 1
ATOM 2770 N N . ALA A 1 368 ? -8.640 -12.224 -9.728 1.00 97.12 368 ALA A N 1
ATOM 2771 C CA . ALA A 1 368 ? -9.224 -13.472 -10.211 1.00 97.12 368 ALA A CA 1
ATOM 2772 C C . ALA A 1 368 ? -8.217 -14.293 -11.039 1.00 97.12 368 ALA A C 1
ATOM 2774 O O . ALA A 1 368 ? -8.186 -15.520 -10.930 1.00 97.12 368 ALA A O 1
ATOM 2775 N N . HIS A 1 369 ? -7.364 -13.632 -11.832 1.00 95.50 369 HIS A N 1
ATOM 2776 C CA . HIS A 1 369 ? -6.283 -14.300 -12.562 1.00 95.50 369 HIS A CA 1
ATOM 2777 C C . HIS A 1 369 ? -5.236 -14.874 -11.607 1.00 95.50 369 HIS A C 1
ATOM 2779 O O . HIS A 1 369 ? -4.892 -16.046 -11.739 1.00 95.50 369 HIS A O 1
ATOM 2785 N N . ILE A 1 370 ? -4.787 -14.090 -10.620 1.00 96.25 370 ILE A N 1
ATOM 2786 C CA . ILE A 1 370 ? -3.864 -14.572 -9.585 1.00 96.25 370 ILE A CA 1
ATOM 2787 C C . ILE A 1 370 ? -4.482 -15.789 -8.884 1.00 96.25 370 ILE A C 1
ATOM 2789 O O . ILE A 1 370 ? -3.894 -16.866 -8.917 1.00 96.25 370 ILE A O 1
ATOM 2793 N N . LYS A 1 371 ? -5.722 -15.696 -8.392 1.00 97.44 371 LYS A N 1
ATOM 2794 C CA . LYS A 1 371 ? -6.431 -16.815 -7.748 1.00 97.44 371 LYS A CA 1
ATOM 2795 C C . LYS A 1 371 ? -6.461 -18.079 -8.606 1.00 97.44 371 LYS A C 1
ATOM 2797 O O . LYS A 1 371 ? -6.238 -19.168 -8.087 1.00 97.44 371 LYS A O 1
ATOM 2802 N N . ARG A 1 372 ? -6.706 -17.961 -9.913 1.00 97.00 372 ARG A N 1
ATOM 2803 C CA . ARG A 1 372 ? -6.706 -19.112 -10.829 1.00 97.00 372 ARG A CA 1
ATOM 2804 C C . ARG A 1 372 ? -5.323 -19.756 -10.971 1.00 97.00 372 ARG A C 1
ATOM 2806 O O . ARG A 1 372 ? -5.252 -20.973 -11.097 1.00 97.00 372 ARG A O 1
ATOM 2813 N N . LEU A 1 373 ? -4.257 -18.958 -10.996 1.00 95.69 373 LEU A N 1
ATOM 2814 C CA . LE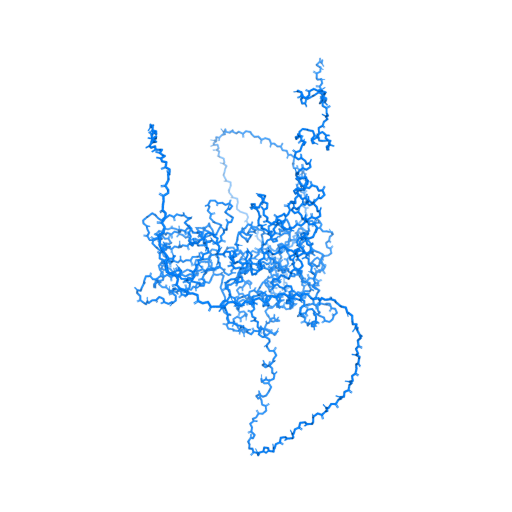U A 1 373 ? -2.898 -19.435 -11.265 1.00 95.69 373 LEU A CA 1
ATOM 2815 C C . LEU A 1 373 ? -2.203 -20.002 -10.027 1.00 95.69 373 LEU A C 1
ATOM 2817 O O . LEU A 1 373 ? -1.528 -21.023 -10.119 1.00 95.69 373 LEU A O 1
ATOM 2821 N N . VAL A 1 374 ? -2.372 -19.349 -8.879 1.00 95.00 374 VAL A N 1
ATOM 2822 C CA . VAL A 1 374 ? -1.613 -19.657 -7.652 1.00 95.00 374 VAL A CA 1
ATOM 2823 C C . VAL A 1 374 ? -2.497 -19.880 -6.424 1.00 95.00 374 VAL A C 1
ATOM 2825 O O . VAL A 1 374 ? -1.991 -20.164 -5.343 1.00 95.00 374 VAL A O 1
ATOM 2828 N N . GLY A 1 375 ? -3.821 -19.753 -6.556 1.00 95.81 375 GLY A N 1
ATOM 2829 C CA . GLY A 1 375 ? -4.782 -20.020 -5.479 1.00 95.81 375 GLY A CA 1
ATOM 2830 C C . GLY A 1 375 ? -4.963 -18.893 -4.457 1.00 95.81 375 GLY A C 1
ATOM 2831 O O . GLY A 1 375 ? -5.858 -18.987 -3.620 1.00 95.81 375 GLY A O 1
ATOM 2832 N N . ARG A 1 376 ? -4.159 -17.823 -4.515 1.00 95.88 376 ARG A N 1
ATOM 2833 C CA . ARG A 1 376 ? -4.217 -16.700 -3.563 1.00 95.88 376 ARG A CA 1
ATOM 2834 C C . ARG A 1 376 ? -5.323 -15.713 -3.929 1.00 95.88 376 ARG A C 1
ATOM 2836 O O . ARG A 1 376 ? -5.477 -15.343 -5.091 1.00 95.88 376 ARG A O 1
ATOM 2843 N N . GLU A 1 377 ? -6.094 -15.291 -2.934 1.00 95.69 377 GLU A N 1
ATOM 2844 C CA . GLU A 1 377 ? -7.267 -14.435 -3.113 1.00 95.69 377 GLU A CA 1
ATOM 2845 C C . GLU A 1 377 ? -7.098 -13.094 -2.403 1.00 95.69 377 GLU A C 1
ATOM 2847 O O . GLU A 1 377 ? -6.666 -13.023 -1.252 1.00 95.69 377 GLU A O 1
ATOM 2852 N N . TYR A 1 378 ? -7.499 -12.032 -3.097 1.00 96.69 378 TYR A N 1
ATOM 2853 C CA . TYR A 1 378 ? -7.417 -10.663 -2.617 1.00 96.69 378 TYR A CA 1
ATOM 2854 C C . TYR A 1 378 ? -8.748 -9.949 -2.808 1.00 96.69 378 TYR A C 1
ATOM 2856 O O . TYR A 1 378 ? -9.510 -10.220 -3.735 1.00 96.69 378 TYR A O 1
ATOM 2864 N N . THR A 1 379 ? -8.998 -9.006 -1.911 1.00 96.25 379 THR A N 1
ATOM 2865 C CA . THR A 1 379 ? -10.175 -8.139 -1.876 1.00 96.25 379 THR A CA 1
ATOM 2866 C C . THR A 1 379 ? -9.725 -6.717 -1.542 1.00 96.25 379 THR A C 1
ATOM 2868 O O . THR A 1 379 ? -8.688 -6.556 -0.892 1.00 96.25 379 THR A O 1
ATOM 2871 N N . PRO A 1 380 ? -10.477 -5.667 -1.934 1.00 96.56 380 PRO A N 1
ATOM 2872 C CA . PRO A 1 380 ? -10.072 -4.280 -1.679 1.00 96.56 380 PRO A CA 1
ATOM 2873 C C . PRO A 1 380 ? -9.881 -3.986 -0.190 1.00 96.56 380 PRO A C 1
ATOM 2875 O O . PRO A 1 380 ? -8.970 -3.252 0.192 1.00 96.56 380 PRO A O 1
ATOM 2878 N N . PHE A 1 381 ? -10.714 -4.616 0.638 1.00 96.31 381 PHE A N 1
ATOM 2879 C CA . PHE A 1 381 ? -10.625 -4.607 2.089 1.00 96.31 381 PHE A CA 1
ATOM 2880 C C . PHE A 1 381 ? -10.496 -6.044 2.578 1.00 96.31 381 PHE A C 1
ATOM 2882 O O . PHE A 1 381 ? -11.334 -6.895 2.266 1.00 96.31 381 PHE A O 1
ATOM 2889 N N . TYR A 1 382 ? -9.426 -6.315 3.312 1.00 93.88 382 TYR A N 1
ATOM 2890 C CA . TYR A 1 382 ? -9.186 -7.593 3.957 1.00 93.88 382 TYR A CA 1
ATOM 2891 C C . TYR A 1 382 ? -9.906 -7.625 5.296 1.00 93.88 382 TYR A C 1
ATOM 2893 O O . TYR A 1 382 ? -9.676 -6.737 6.109 1.00 93.88 382 TYR A O 1
ATOM 2901 N N . TYR A 1 383 ? -10.744 -8.634 5.528 1.00 94.81 383 TYR A N 1
ATOM 2902 C CA . TYR A 1 383 ? -11.371 -8.878 6.823 1.00 94.81 383 TYR A CA 1
ATOM 2903 C C . TYR A 1 383 ? -10.802 -10.151 7.452 1.00 94.81 383 TYR A C 1
ATOM 2905 O O . TYR A 1 383 ? -10.782 -11.203 6.812 1.00 94.81 383 TYR A O 1
ATOM 2913 N N . ALA A 1 384 ? -10.405 -10.058 8.719 1.00 92.56 384 ALA A N 1
ATOM 2914 C CA . ALA A 1 384 ? -9.995 -11.183 9.547 1.00 92.56 384 ALA A CA 1
ATOM 2915 C C . ALA A 1 384 ? -10.805 -11.196 10.847 1.00 92.56 384 ALA A C 1
ATOM 2917 O O . ALA A 1 384 ? -10.989 -10.162 11.491 1.00 92.56 384 ALA A O 1
ATOM 2918 N N . GLY A 1 385 ? -11.290 -12.368 11.246 1.00 91.94 385 GLY A N 1
ATOM 2919 C CA . GLY A 1 385 ? -12.046 -12.548 12.480 1.00 91.94 385 GLY A CA 1
ATOM 2920 C C . GLY A 1 385 ? -13.377 -13.280 12.287 1.00 91.94 385 GLY A C 1
ATOM 2921 O O . GLY A 1 385 ? -13.664 -13.827 11.219 1.00 91.94 385 GLY A O 1
ATOM 2922 N N . PRO A 1 386 ? -14.199 -13.345 13.343 1.00 92.25 386 PRO A N 1
ATOM 2923 C CA . PRO A 1 386 ? -15.400 -14.161 13.358 1.00 92.25 386 PRO A CA 1
ATOM 2924 C C . PRO A 1 386 ? -16.577 -13.470 12.656 1.00 92.25 386 PRO A C 1
ATOM 2926 O O . PRO A 1 386 ? -16.861 -12.297 12.877 1.00 92.25 386 PRO A O 1
ATOM 2929 N N . THR A 1 387 ? -17.365 -14.224 11.887 1.00 92.50 387 THR A N 1
ATOM 2930 C CA . THR A 1 387 ? -18.525 -13.700 11.131 1.00 92.50 387 THR A CA 1
ATOM 2931 C C . THR A 1 387 ? -19.632 -13.087 11.996 1.00 92.50 387 THR A C 1
ATOM 2933 O O . THR A 1 387 ? -20.482 -12.367 11.479 1.00 92.50 387 THR A O 1
ATOM 2936 N N . ASN A 1 388 ? -19.632 -13.359 13.304 1.00 93.38 388 ASN A N 1
ATOM 2937 C CA . ASN A 1 388 ? -20.535 -12.775 14.294 1.00 93.38 388 ASN A CA 1
ATOM 2938 C C . ASN A 1 388 ? -19.881 -11.648 15.123 1.00 93.38 388 ASN A C 1
ATOM 2940 O O . ASN A 1 388 ? -20.338 -11.367 16.235 1.00 93.38 388 ASN A O 1
ATOM 2944 N N . ALA A 1 389 ? -18.808 -11.026 14.620 1.00 94.88 389 ALA A N 1
ATOM 2945 C CA . ALA A 1 389 ? -18.148 -9.905 15.279 1.00 94.88 389 ALA A CA 1
ATOM 2946 C C . ALA A 1 389 ? -19.117 -8.736 15.519 1.00 94.88 389 ALA A C 1
ATOM 2948 O O . ALA A 1 389 ? -19.878 -8.347 14.635 1.00 94.88 389 ALA A O 1
ATOM 2949 N N . GLU A 1 390 ? -19.060 -8.156 16.718 1.00 95.00 390 GLU A N 1
ATOM 2950 C CA . GLU A 1 390 ? -19.835 -6.967 17.102 1.00 95.00 390 GLU A CA 1
ATOM 2951 C C . GLU A 1 390 ? -18.972 -5.701 17.085 1.00 95.00 390 GLU A C 1
ATOM 2953 O O . GLU A 1 390 ? -19.480 -4.603 16.844 1.00 95.00 390 GLU A O 1
ATOM 2958 N N . ASN A 1 391 ? -17.667 -5.856 17.324 1.00 96.00 391 ASN A N 1
ATOM 2959 C CA . ASN A 1 391 ? -16.684 -4.782 17.286 1.00 96.00 391 ASN A CA 1
ATOM 2960 C C . ASN A 1 391 ? -15.693 -5.051 16.148 1.00 96.00 391 ASN A C 1
ATOM 2962 O O . ASN A 1 391 ? -15.273 -6.190 15.946 1.00 96.00 391 ASN A O 1
ATOM 2966 N N . CYS A 1 392 ? -15.295 -4.012 15.424 1.00 96.44 392 CYS A N 1
ATOM 2967 C CA . CYS A 1 392 ? -14.334 -4.122 14.334 1.00 96.44 392 CYS A CA 1
ATOM 2968 C C . CYS A 1 392 ? -13.238 -3.060 14.464 1.00 96.44 392 CYS A C 1
ATOM 2970 O O . CYS A 1 392 ? -13.527 -1.901 14.758 1.00 96.44 392 CYS A O 1
ATOM 2972 N N . LEU A 1 393 ? -11.983 -3.452 14.264 1.00 97.25 393 LEU A N 1
ATOM 2973 C CA . LEU A 1 393 ? -10.845 -2.545 14.172 1.00 97.25 393 LEU A CA 1
ATOM 2974 C C . LEU A 1 393 ? -10.544 -2.301 12.693 1.00 97.25 393 LEU A C 1
ATOM 2976 O O . LEU A 1 393 ? -10.155 -3.228 11.994 1.00 97.25 393 LEU A O 1
ATOM 2980 N N . PHE A 1 394 ? -10.695 -1.066 12.225 1.00 97.06 394 PHE A N 1
ATOM 2981 C CA . PHE A 1 394 ? -10.151 -0.639 10.941 1.00 97.06 394 PHE A CA 1
ATOM 2982 C C . PHE A 1 394 ? -8.714 -0.183 11.162 1.00 97.06 394 PHE A C 1
ATOM 2984 O O . PHE A 1 394 ? -8.506 0.824 11.836 1.00 97.06 394 PHE A O 1
ATOM 2991 N N . VAL A 1 395 ? -7.728 -0.890 10.618 1.00 95.56 395 VAL A N 1
ATOM 2992 C CA . VAL A 1 395 ? -6.311 -0.566 10.829 1.00 95.56 395 VAL A CA 1
ATOM 2993 C C . VAL A 1 395 ? -5.712 0.029 9.560 1.00 95.56 395 VAL A C 1
ATOM 2995 O O . VAL A 1 395 ? -5.740 -0.580 8.497 1.00 95.56 395 VAL A O 1
ATOM 2998 N N . PHE A 1 396 ? -5.159 1.235 9.685 1.00 95.00 396 PHE A N 1
ATOM 2999 C CA . PHE A 1 396 ? -4.336 1.890 8.675 1.00 95.00 396 PHE A CA 1
ATOM 3000 C C . PHE A 1 396 ? -2.973 2.230 9.288 1.00 95.00 396 PHE A C 1
ATOM 3002 O O . PHE A 1 396 ? -2.737 3.340 9.779 1.00 95.00 396 PHE A O 1
ATOM 3009 N N . GLY A 1 397 ? -2.102 1.225 9.345 1.00 90.81 397 GLY A N 1
ATOM 3010 C CA . GLY A 1 397 ? -0.820 1.291 10.039 1.00 90.81 397 GLY A CA 1
ATOM 3011 C C . GLY A 1 397 ? -0.163 -0.080 10.171 1.00 90.81 397 GLY A C 1
ATOM 3012 O O . GLY A 1 397 ? -0.799 -1.106 9.951 1.00 90.81 397 GLY A O 1
ATOM 3013 N N . SER A 1 398 ? 1.099 -0.114 10.597 1.00 82.38 398 SER A N 1
ATOM 3014 C CA . SER A 1 398 ? 1.924 -1.329 10.673 1.00 82.38 398 SER A CA 1
ATOM 3015 C C . SER A 1 398 ? 1.656 -2.196 11.913 1.00 82.38 398 SER A C 1
ATOM 3017 O O . SER A 1 398 ? 2.584 -2.745 12.494 1.00 82.38 398 SER A O 1
ATOM 3019 N N . GLY A 1 399 ? 0.406 -2.305 12.363 1.00 75.69 399 GLY A N 1
ATOM 3020 C CA . GLY A 1 399 ? 0.044 -3.006 13.604 1.00 75.69 399 GLY A CA 1
ATOM 3021 C C . GLY A 1 399 ? -1.110 -3.995 13.473 1.00 75.69 399 GLY A C 1
ATOM 3022 O O . GLY A 1 399 ? -1.496 -4.596 14.475 1.00 75.69 399 GLY A O 1
ATOM 3023 N N . ALA A 1 400 ? -1.671 -4.161 12.271 1.00 81.75 400 ALA A N 1
ATOM 3024 C CA . ALA A 1 400 ? -2.811 -5.046 12.038 1.00 81.75 400 ALA A CA 1
ATOM 3025 C C . ALA A 1 400 ? -2.497 -6.491 12.453 1.00 81.75 400 ALA A C 1
ATOM 3027 O O . ALA A 1 400 ? -3.285 -7.102 13.173 1.00 81.75 400 ALA A O 1
ATOM 3028 N N . TYR A 1 401 ? -1.303 -6.979 12.100 1.00 84.56 401 TYR A N 1
ATOM 3029 C CA . TYR A 1 401 ? -0.836 -8.322 12.439 1.00 84.56 401 TYR A CA 1
ATOM 3030 C C . TYR A 1 401 ? -0.808 -8.589 13.950 1.00 84.56 401 TYR A C 1
ATOM 3032 O O . TYR A 1 401 ? -1.369 -9.582 14.406 1.00 84.56 401 TYR A O 1
ATOM 3040 N N . TYR A 1 402 ? -0.250 -7.674 14.754 1.00 87.06 402 TYR A N 1
ATOM 3041 C CA . TYR A 1 402 ? -0.187 -7.853 16.209 1.00 87.06 402 TYR A CA 1
ATOM 3042 C C . TYR A 1 402 ? -1.576 -7.985 16.839 1.00 87.06 402 TYR A C 1
ATOM 3044 O O . TYR A 1 402 ? -1.792 -8.830 17.710 1.00 87.06 402 TYR A O 1
ATOM 3052 N N . PHE A 1 403 ? -2.533 -7.158 16.408 1.00 91.12 403 PHE A N 1
ATOM 3053 C CA . PHE A 1 403 ? -3.911 -7.282 16.877 1.00 91.12 403 PHE A CA 1
ATOM 3054 C C . PHE A 1 403 ? -4.566 -8.575 16.378 1.00 91.12 403 PHE A C 1
ATOM 3056 O O . PHE A 1 403 ? -5.305 -9.197 17.143 1.00 91.12 403 PHE A O 1
ATOM 3063 N N . GLY A 1 404 ? -4.276 -8.981 15.138 1.00 89.25 404 GLY A N 1
ATOM 3064 C CA . GLY A 1 404 ? -4.744 -10.228 14.534 1.00 89.25 404 GLY A CA 1
ATOM 3065 C C . GLY A 1 404 ? -4.325 -11.442 15.346 1.00 89.25 404 GLY A C 1
ATOM 3066 O O . GLY A 1 404 ? -5.187 -12.193 15.783 1.00 89.25 404 GLY A O 1
ATOM 3067 N N . ASP A 1 405 ? -3.041 -11.551 15.687 1.00 89.06 405 ASP A N 1
ATOM 3068 C CA . ASP A 1 405 ? -2.506 -12.662 16.482 1.00 89.06 405 ASP A CA 1
ATOM 3069 C C . ASP A 1 405 ? -3.211 -12.811 17.845 1.00 89.06 405 ASP A C 1
ATOM 3071 O O . ASP A 1 405 ? -3.543 -13.917 18.283 1.00 89.06 405 ASP A O 1
ATOM 3075 N N . VAL A 1 406 ? -3.511 -11.692 18.516 1.00 91.00 406 VAL A N 1
ATOM 3076 C CA . VAL A 1 406 ? -4.245 -11.701 19.794 1.00 91.00 406 VAL A CA 1
ATOM 3077 C C . VAL A 1 406 ? -5.710 -12.111 19.612 1.00 91.00 406 VAL A C 1
ATOM 3079 O O . VAL A 1 406 ? -6.256 -12.814 20.468 1.00 91.00 406 VAL A O 1
ATOM 3082 N N . ILE A 1 407 ? -6.355 -11.673 18.529 1.00 91.31 407 ILE A N 1
ATOM 3083 C CA . ILE A 1 407 ? -7.750 -12.011 18.216 1.00 91.31 407 ILE A CA 1
ATOM 3084 C C . ILE A 1 407 ? -7.872 -13.482 17.805 1.00 91.31 407 ILE A C 1
ATOM 3086 O O . ILE A 1 407 ? -8.762 -14.171 18.302 1.00 91.31 407 ILE A O 1
ATOM 3090 N N . ASP A 1 408 ? -6.951 -13.991 16.994 1.00 88.88 408 ASP A N 1
ATOM 3091 C CA . ASP A 1 408 ? -6.947 -15.376 16.518 1.00 88.88 408 ASP A CA 1
ATOM 3092 C C . ASP A 1 408 ? -6.703 -16.370 17.661 1.00 88.88 408 ASP A C 1
ATOM 3094 O O . ASP A 1 408 ? -7.324 -17.434 17.728 1.00 88.88 408 ASP A O 1
ATOM 3098 N N . LYS A 1 409 ? -5.860 -15.999 18.634 1.00 88.19 409 LYS A N 1
ATOM 3099 C CA . LYS A 1 409 ? -5.611 -16.794 19.850 1.00 88.19 409 LYS A CA 1
ATOM 3100 C C . LYS A 1 409 ? -6.721 -16.669 20.904 1.00 88.19 409 LYS A C 1
ATOM 3102 O O . LYS A 1 409 ? -6.644 -17.316 21.957 1.00 88.19 409 LYS A O 1
ATOM 3107 N N . ALA A 1 410 ? -7.753 -15.856 20.675 1.00 86.06 410 ALA A N 1
ATOM 3108 C CA . ALA A 1 410 ? -8.816 -15.650 21.650 1.00 86.06 410 ALA A CA 1
ATOM 3109 C C . ALA A 1 410 ? -9.677 -16.912 21.838 1.00 86.06 410 ALA A C 1
ATOM 3111 O O . ALA A 1 410 ? -10.157 -17.540 20.895 1.00 86.06 410 ALA A O 1
ATOM 3112 N N . ARG A 1 411 ? -9.932 -17.286 23.098 1.00 80.94 411 ARG A N 1
ATOM 3113 C CA . ARG A 1 411 ? -10.796 -18.434 23.421 1.00 80.94 411 ARG A CA 1
ATOM 3114 C C . ARG A 1 411 ? -12.246 -18.151 23.025 1.00 80.94 411 ARG A C 1
ATOM 3116 O O . ARG A 1 411 ? -12.730 -17.029 23.177 1.00 80.94 411 ARG A O 1
ATOM 3123 N N . ARG A 1 412 ? -12.979 -19.198 22.625 1.00 78.06 412 ARG A N 1
ATOM 3124 C CA . ARG A 1 412 ? -14.437 -19.131 22.416 1.00 78.06 412 ARG A CA 1
ATOM 3125 C C . ARG A 1 412 ? -15.119 -18.583 23.678 1.00 78.06 412 ARG A C 1
ATOM 3127 O O . ARG A 1 412 ? -14.992 -19.179 24.744 1.00 78.06 412 ARG A O 1
ATOM 3134 N N . GLY A 1 413 ? -15.811 -17.450 23.548 1.00 73.81 413 GLY A N 1
ATOM 3135 C CA . GLY A 1 413 ? -16.478 -16.752 24.655 1.00 73.81 413 GLY A CA 1
ATOM 3136 C C . GLY A 1 413 ? -15.596 -15.804 25.481 1.00 73.81 413 GLY A C 1
ATOM 3137 O O . GLY A 1 413 ? -16.089 -15.237 26.449 1.00 73.81 413 GLY A O 1
ATOM 3138 N N . GLY A 1 414 ? -14.318 -15.621 25.131 1.00 83.62 414 GLY A N 1
ATOM 3139 C CA . GLY A 1 414 ? -13.441 -14.631 25.768 1.00 83.62 414 GLY A CA 1
ATOM 3140 C C . GLY A 1 414 ? -13.676 -13.197 25.274 1.00 83.62 414 GLY A C 1
ATOM 3141 O O . GLY A 1 414 ? -14.383 -12.984 24.286 1.00 83.62 414 GLY A O 1
ATOM 3142 N N . ASP A 1 415 ? -13.022 -12.229 25.926 1.00 82.00 415 ASP A N 1
ATOM 3143 C CA . ASP A 1 415 ? -13.168 -10.777 25.697 1.00 82.00 415 ASP A CA 1
ATOM 3144 C C . ASP A 1 415 ? -13.051 -10.350 24.220 1.00 82.00 415 ASP A C 1
ATOM 3146 O O . ASP A 1 415 ? -13.709 -9.404 23.791 1.00 82.00 415 ASP A O 1
ATOM 3150 N N . PHE A 1 416 ? -12.234 -11.055 23.428 1.00 91.12 416 PHE A N 1
ATOM 3151 C CA . PHE A 1 416 ? -11.954 -10.719 22.025 1.00 91.12 416 PHE A CA 1
ATOM 3152 C C . PHE A 1 416 ? -12.687 -11.610 21.011 1.00 91.12 416 PHE A C 1
ATOM 3154 O O . PHE A 1 416 ? -12.534 -11.435 19.809 1.00 91.12 416 PHE A O 1
ATOM 3161 N N . SER A 1 417 ? -13.537 -12.535 21.471 1.00 89.56 417 SER A N 1
ATOM 3162 C CA . SER A 1 417 ? -14.204 -13.532 20.613 1.00 89.56 417 SER A CA 1
ATOM 3163 C C . SER A 1 417 ? -15.243 -12.968 19.634 1.00 89.56 417 SER A C 1
ATOM 3165 O O . SER A 1 417 ? -15.740 -13.703 18.786 1.00 89.56 417 SER A O 1
ATOM 3167 N N . LYS A 1 418 ? -15.587 -11.680 19.750 1.00 94.44 418 LYS A N 1
ATOM 3168 C CA . LYS A 1 418 ? -16.497 -10.951 18.849 1.00 94.44 418 LYS A CA 1
ATOM 3169 C C . LYS A 1 418 ? -15.833 -9.712 18.244 1.00 94.44 418 LYS A C 1
ATOM 3171 O O . LYS A 1 418 ? -16.498 -8.695 18.023 1.00 94.44 418 LYS A O 1
ATOM 3176 N N . VAL A 1 419 ? -14.521 -9.775 18.048 1.00 95.94 419 VAL A N 1
ATOM 3177 C CA . VAL A 1 419 ? -13.723 -8.688 17.485 1.00 95.94 419 VAL A CA 1
ATOM 3178 C C . VAL A 1 419 ? -13.172 -9.136 16.142 1.00 95.94 419 VAL A C 1
ATOM 3180 O O . VAL A 1 419 ? -12.605 -10.217 16.050 1.00 95.94 419 VAL A O 1
ATOM 3183 N N . GLY A 1 420 ? -13.360 -8.320 15.109 1.00 95.44 420 GLY A N 1
ATOM 3184 C CA . GLY A 1 420 ? -12.714 -8.504 13.810 1.00 95.44 420 GLY A CA 1
ATOM 3185 C C . GLY A 1 420 ? -11.765 -7.356 13.482 1.00 95.44 420 GLY A C 1
ATOM 3186 O O . GLY A 1 420 ? -11.856 -6.279 14.073 1.00 95.44 420 GLY A O 1
ATOM 3187 N N . ILE A 1 421 ? -10.891 -7.572 12.510 1.00 95.75 421 ILE A N 1
ATOM 3188 C CA . ILE A 1 421 ? -10.003 -6.568 11.929 1.00 95.75 421 ILE A CA 1
ATOM 3189 C C . ILE A 1 421 ? -10.349 -6.408 10.458 1.00 95.75 421 ILE A C 1
ATOM 3191 O O . ILE A 1 421 ? -10.660 -7.378 9.771 1.00 95.75 421 ILE A O 1
ATOM 3195 N N . ILE A 1 422 ? -10.279 -5.171 9.986 1.00 95.62 422 ILE A N 1
ATOM 3196 C CA . ILE A 1 422 ? -10.333 -4.834 8.576 1.00 95.62 422 ILE A CA 1
ATOM 3197 C C . ILE A 1 422 ? -9.153 -3.928 8.216 1.00 95.62 422 ILE A C 1
ATOM 3199 O O . ILE A 1 422 ? -8.865 -2.965 8.928 1.00 95.62 422 ILE A O 1
ATOM 3203 N N . ALA A 1 423 ? -8.470 -4.238 7.120 1.00 94.69 423 ALA A N 1
ATOM 3204 C CA . ALA A 1 423 ? -7.350 -3.457 6.599 1.00 94.69 423 ALA A CA 1
ATOM 3205 C C . ALA A 1 423 ? -7.549 -3.193 5.095 1.00 94.69 423 ALA A C 1
ATOM 3207 O O . ALA A 1 423 ? -8.038 -4.073 4.374 1.00 94.69 423 ALA A O 1
ATOM 3208 N N . PRO A 1 424 ? -7.233 -1.990 4.586 1.00 95.81 424 PRO A N 1
ATOM 3209 C CA . PRO A 1 424 ? -7.357 -1.697 3.166 1.00 95.81 424 PRO A CA 1
ATOM 3210 C C . PRO A 1 424 ? -6.148 -2.239 2.393 1.00 95.81 424 PRO A C 1
ATOM 3212 O O . PRO A 1 424 ? -5.016 -1.873 2.679 1.00 95.81 424 PRO A O 1
ATOM 3215 N N . ARG A 1 425 ? -6.393 -3.035 1.349 1.00 96.12 425 ARG A N 1
ATOM 3216 C CA . ARG A 1 425 ? -5.387 -3.375 0.325 1.00 96.12 425 ARG A CA 1
ATOM 3217 C C . ARG A 1 425 ? -5.443 -2.407 -0.850 1.00 96.12 425 ARG A C 1
ATOM 3219 O O . ARG A 1 425 ? -4.412 -2.054 -1.407 1.00 96.12 425 ARG A O 1
ATOM 3226 N N . LEU A 1 426 ? -6.641 -1.938 -1.208 1.00 97.12 426 LEU A N 1
ATOM 3227 C CA . LEU A 1 426 ? -6.868 -0.863 -2.178 1.00 97.12 426 LEU A CA 1
ATOM 3228 C C . LEU A 1 426 ? -7.362 0.380 -1.427 1.00 97.12 426 LEU A C 1
ATOM 3230 O O . LEU A 1 426 ? -8.555 0.556 -1.192 1.00 97.12 426 LEU A O 1
ATOM 3234 N N . TYR A 1 427 ? -6.427 1.237 -1.017 1.00 96.56 427 TYR A N 1
ATOM 3235 C CA . TYR A 1 427 ? -6.720 2.435 -0.222 1.00 96.56 427 TYR A CA 1
ATOM 3236 C C . TYR A 1 427 ? -7.372 3.551 -1.054 1.00 96.56 427 TYR A C 1
ATOM 3238 O O . TYR A 1 427 ? -8.233 4.296 -0.565 1.00 96.56 427 TYR A O 1
ATOM 3246 N N . ARG A 1 428 ? -6.954 3.687 -2.319 1.00 96.81 428 ARG A N 1
ATOM 3247 C CA . ARG A 1 428 ? -7.528 4.634 -3.282 1.00 96.81 428 ARG A CA 1
ATOM 3248 C C . ARG A 1 428 ? -7.615 4.003 -4.675 1.00 96.81 428 ARG A C 1
ATOM 3250 O O . ARG A 1 428 ? -6.655 3.344 -5.058 1.00 96.81 428 ARG A O 1
ATOM 3257 N N . PRO A 1 429 ? -8.688 4.241 -5.452 1.00 95.88 429 PRO A N 1
ATOM 3258 C CA . PRO A 1 429 ? -9.872 5.030 -5.099 1.00 95.88 429 PRO A CA 1
ATOM 3259 C C . PRO A 1 429 ? -10.613 4.435 -3.898 1.00 95.88 429 PRO A C 1
ATOM 3261 O O . PRO A 1 429 ? -10.548 3.236 -3.658 1.00 95.88 429 PRO A O 1
ATOM 3264 N N . TRP A 1 430 ? -11.243 5.286 -3.089 1.00 95.44 430 TRP A N 1
ATOM 3265 C CA . TRP A 1 430 ? -11.942 4.810 -1.899 1.00 95.44 430 TRP A CA 1
ATOM 3266 C C . TRP A 1 430 ? -13.286 4.193 -2.297 1.00 95.44 430 TRP A C 1
ATOM 3268 O O . TRP A 1 430 ? -14.144 4.873 -2.862 1.00 95.44 430 TRP A O 1
ATOM 3278 N N . LEU A 1 431 ? -13.468 2.905 -2.006 1.00 93.69 431 LEU A N 1
ATOM 3279 C CA . LEU A 1 431 ? -14.622 2.119 -2.443 1.00 93.69 431 LEU A CA 1
ATOM 3280 C C . LEU A 1 431 ? -15.553 1.815 -1.266 1.00 93.69 431 LEU A C 1
ATOM 3282 O O . LEU A 1 431 ? -15.553 0.711 -0.725 1.00 93.69 431 LEU A O 1
ATOM 3286 N N . GLY A 1 432 ? -16.377 2.793 -0.883 1.00 93.12 432 GLY A N 1
ATOM 3287 C CA . GLY A 1 432 ? -17.284 2.663 0.266 1.00 93.12 432 GLY A CA 1
ATOM 3288 C C . GLY A 1 432 ? -18.240 1.464 0.177 1.00 93.12 432 GLY A C 1
ATOM 3289 O O . GLY A 1 432 ? -18.503 0.818 1.185 1.00 93.12 432 GLY A O 1
ATOM 3290 N N . ALA A 1 433 ? -18.707 1.106 -1.026 1.00 92.31 433 ALA A N 1
ATOM 3291 C CA . ALA A 1 433 ? -19.563 -0.067 -1.226 1.00 92.31 433 ALA A CA 1
ATOM 3292 C C . ALA A 1 433 ? -18.829 -1.384 -0.914 1.00 92.31 433 ALA A C 1
ATOM 3294 O O . ALA A 1 433 ? -19.329 -2.189 -0.132 1.00 92.31 433 ALA A O 1
ATOM 3295 N N . SER A 1 434 ? -17.619 -1.565 -1.455 1.00 93.94 434 SER A N 1
ATOM 3296 C CA . SER A 1 434 ? -16.783 -2.742 -1.181 1.00 93.94 434 SER A CA 1
ATOM 3297 C C . SER A 1 434 ? -16.350 -2.814 0.284 1.00 93.94 434 SER A C 1
ATOM 3299 O O . SER A 1 434 ? -16.214 -3.903 0.832 1.00 93.94 434 SER A O 1
ATOM 3301 N N . PHE A 1 435 ? -16.165 -1.665 0.939 1.00 95.31 435 PHE A N 1
ATOM 3302 C CA . PHE A 1 435 ? -15.899 -1.612 2.374 1.00 95.31 435 PHE A CA 1
ATOM 3303 C C . PHE A 1 435 ? -17.082 -2.141 3.194 1.00 95.31 435 PHE A C 1
ATOM 3305 O O . PHE A 1 435 ? -16.901 -2.983 4.070 1.00 95.31 435 PHE A O 1
ATOM 3312 N N . VAL A 1 436 ? -18.300 -1.681 2.893 1.00 93.94 436 VAL A N 1
ATOM 3313 C CA . VAL A 1 436 ? -19.518 -2.132 3.584 1.00 93.94 436 VAL A CA 1
ATOM 3314 C C . VAL A 1 436 ? -19.799 -3.613 3.323 1.00 93.94 436 VAL A C 1
ATOM 3316 O O . VAL A 1 436 ? -20.255 -4.304 4.228 1.00 93.94 436 VAL A O 1
ATOM 3319 N N . GLU A 1 437 ? -19.510 -4.113 2.121 1.00 93.44 437 GLU A N 1
ATOM 3320 C CA . GLU A 1 437 ? -19.646 -5.535 1.783 1.00 93.44 437 GLU A CA 1
ATOM 3321 C C . GLU A 1 437 ? -18.677 -6.426 2.573 1.00 93.44 437 GLU A C 1
ATOM 3323 O O . GLU A 1 437 ? -19.056 -7.514 3.006 1.00 93.44 437 GLU A O 1
ATOM 3328 N N . ALA A 1 438 ? -17.451 -5.952 2.811 1.00 94.50 438 ALA A N 1
ATOM 3329 C CA . ALA A 1 438 ? -16.452 -6.674 3.597 1.00 94.50 438 ALA A CA 1
ATOM 3330 C C . ALA A 1 438 ? -16.774 -6.720 5.104 1.00 94.50 438 ALA A C 1
ATOM 3332 O O . ALA A 1 438 ? -16.238 -7.565 5.822 1.00 94.50 438 ALA A O 1
ATOM 3333 N N . LEU A 1 439 ? -17.637 -5.829 5.605 1.00 94.06 439 LEU A N 1
ATOM 3334 C CA . LEU A 1 439 ? -18.024 -5.790 7.015 1.00 94.06 439 LEU A CA 1
ATOM 3335 C C . LEU A 1 439 ? -19.132 -6.812 7.330 1.00 94.06 439 LEU A C 1
ATOM 3337 O O . LEU A 1 439 ? -20.197 -6.793 6.705 1.00 94.06 439 LEU A O 1
ATOM 3341 N N . PRO A 1 440 ? -18.971 -7.651 8.374 1.00 94.44 440 PRO A N 1
ATOM 3342 C CA . PRO A 1 440 ? -20.071 -8.472 8.859 1.00 94.44 440 PRO A CA 1
ATOM 3343 C C . PRO A 1 440 ? -21.260 -7.613 9.303 1.00 94.44 440 PRO A C 1
ATOM 3345 O O . PRO A 1 440 ? -21.107 -6.638 10.038 1.00 94.44 440 PRO A O 1
ATOM 3348 N N . LYS A 1 441 ? -22.478 -8.027 8.935 1.00 91.94 441 LYS A N 1
ATOM 3349 C CA . LYS A 1 441 ? -23.726 -7.313 9.282 1.00 91.94 441 LYS A CA 1
ATOM 3350 C C . LYS A 1 441 ? -23.979 -7.203 10.792 1.00 91.94 441 LYS A C 1
ATOM 3352 O O . LYS A 1 441 ? -24.829 -6.427 11.213 1.00 91.94 441 LYS A O 1
ATOM 3357 N N . THR A 1 442 ? -23.286 -8.004 11.599 1.00 94.44 442 THR A N 1
ATOM 3358 C CA . THR A 1 442 ? -23.357 -7.986 13.065 1.00 94.44 442 THR A CA 1
ATOM 3359 C C . THR A 1 442 ? -22.513 -6.884 13.700 1.00 94.44 442 THR A C 1
ATOM 3361 O O . THR A 1 442 ? -22.677 -6.629 14.893 1.00 94.44 442 THR A O 1
ATOM 3364 N N . VAL A 1 443 ? -21.623 -6.234 12.940 1.00 95.31 443 VAL A N 1
ATOM 3365 C CA . VAL A 1 443 ? -20.752 -5.175 13.456 1.00 95.31 443 VAL A CA 1
ATOM 3366 C C . VAL A 1 443 ? -21.592 -3.963 13.838 1.00 95.31 443 VAL A C 1
ATOM 3368 O O . VAL A 1 443 ? -22.268 -3.359 13.010 1.00 95.31 443 VAL A O 1
ATOM 3371 N N . LYS A 1 444 ? -21.504 -3.583 15.112 1.00 94.62 444 LYS A N 1
ATOM 3372 C CA . LYS A 1 444 ? -22.180 -2.414 15.680 1.00 94.62 444 LYS A CA 1
ATOM 3373 C C . LYS A 1 444 ? -21.221 -1.277 15.970 1.00 94.62 444 LYS A C 1
ATOM 3375 O O . LYS A 1 444 ? -21.654 -0.135 16.079 1.00 94.62 444 LYS A O 1
ATOM 3380 N N . ARG A 1 445 ? -19.930 -1.572 16.142 1.00 95.69 445 ARG A N 1
ATOM 3381 C CA . ARG A 1 445 ? -18.944 -0.576 16.560 1.00 95.69 445 ARG A CA 1
ATOM 3382 C C . ARG A 1 445 ? -17.642 -0.719 15.787 1.00 95.69 445 ARG A C 1
ATOM 3384 O O . ARG A 1 445 ? -17.143 -1.833 15.642 1.00 95.69 445 ARG A O 1
ATOM 3391 N N . ILE A 1 446 ? -17.084 0.401 15.336 1.00 97.19 446 ILE A N 1
ATOM 3392 C CA . ILE A 1 446 ? -15.825 0.444 14.587 1.00 97.19 446 ILE A CA 1
ATOM 3393 C C . ILE A 1 446 ? -14.818 1.352 15.299 1.00 97.19 446 ILE A C 1
ATOM 3395 O O . ILE A 1 446 ? -15.102 2.518 15.571 1.00 97.19 446 ILE A O 1
ATOM 3399 N N . ALA A 1 447 ? -13.629 0.821 15.566 1.00 97.44 447 ALA A N 1
ATOM 3400 C CA . ALA A 1 447 ? -12.458 1.578 15.989 1.00 97.44 447 ALA A CA 1
ATOM 3401 C C . ALA A 1 447 ? -11.539 1.794 14.779 1.00 97.44 447 ALA A C 1
ATOM 3403 O O . ALA A 1 447 ? -11.014 0.828 14.239 1.00 97.44 447 ALA A O 1
ATOM 3404 N N . VAL A 1 448 ? -11.346 3.038 14.344 1.00 97.31 448 VAL A N 1
ATOM 3405 C CA . VAL A 1 448 ? -10.455 3.387 13.227 1.00 97.31 448 VAL A CA 1
ATOM 3406 C C . VAL A 1 448 ? -9.092 3.775 13.782 1.00 97.31 448 VAL A C 1
ATOM 3408 O O . VAL A 1 448 ? -8.983 4.780 14.472 1.00 97.31 448 VAL A O 1
ATOM 3411 N N . LEU A 1 449 ? -8.063 2.978 13.511 1.00 96.00 449 LEU A N 1
ATOM 3412 C CA . LEU A 1 449 ? -6.696 3.167 13.985 1.00 96.00 449 LEU A CA 1
ATOM 3413 C C . LEU A 1 449 ? -5.814 3.683 12.853 1.00 96.00 449 LEU A C 1
ATOM 3415 O O . LEU A 1 449 ? -5.593 2.981 11.870 1.00 96.00 449 LEU A O 1
ATOM 3419 N N . GLU A 1 450 ? -5.285 4.894 13.010 1.00 94.25 450 GLU A N 1
ATOM 3420 C CA . GLU A 1 450 ? -4.458 5.554 11.997 1.00 94.25 450 GLU A CA 1
ATOM 3421 C C . GLU A 1 450 ? -3.047 5.822 12.527 1.00 94.25 450 GLU A C 1
ATOM 3423 O O . GLU A 1 450 ? -2.880 6.513 13.533 1.00 94.25 450 GLU A O 1
ATOM 3428 N N . GLN A 1 451 ? -2.020 5.319 11.839 1.00 93.81 451 GLN A N 1
ATOM 3429 C CA . GLN A 1 451 ? -0.609 5.539 12.188 1.00 93.81 451 GLN A CA 1
ATOM 3430 C C . GLN A 1 451 ? -0.046 6.783 11.484 1.00 93.81 451 GLN A C 1
ATOM 3432 O O . GLN A 1 451 ? 0.803 6.709 10.591 1.00 93.81 451 GLN A O 1
ATOM 3437 N N . ILE A 1 452 ? -0.573 7.949 11.866 1.00 91.31 452 ILE A N 1
ATOM 3438 C CA . ILE A 1 452 ? -0.271 9.248 11.248 1.00 91.31 452 ILE A CA 1
ATOM 3439 C C . ILE A 1 452 ? 0.387 10.160 12.285 1.00 91.31 452 ILE A C 1
ATOM 3441 O O . ILE A 1 452 ? -0.268 10.740 13.151 1.00 91.31 452 ILE A O 1
ATOM 3445 N N . HIS A 1 453 ? 1.702 10.338 12.179 1.00 85.62 453 HIS A N 1
ATOM 3446 C CA . HIS A 1 453 ? 2.463 11.155 13.126 1.00 85.62 453 HIS A CA 1
ATOM 3447 C C . HIS A 1 453 ? 2.221 12.652 12.940 1.00 85.62 453 HIS A C 1
ATOM 3449 O O . HIS A 1 453 ? 2.139 13.413 13.910 1.00 85.62 453 HIS A O 1
ATOM 3455 N N . ARG A 1 454 ? 2.113 13.097 11.684 1.00 80.81 454 ARG A N 1
ATOM 3456 C CA . ARG A 1 454 ? 1.887 14.502 11.339 1.00 80.81 454 ARG A CA 1
ATOM 3457 C C . ARG A 1 454 ? 0.408 14.728 11.083 1.00 80.81 454 ARG A C 1
ATOM 3459 O O . ARG A 1 454 ? -0.074 14.596 9.961 1.00 80.81 454 ARG A O 1
ATOM 3466 N N . ARG A 1 455 ? -0.312 15.112 12.135 1.00 73.56 455 ARG A N 1
ATOM 3467 C CA . ARG A 1 455 ? -1.724 15.487 12.018 1.00 73.56 455 ARG A CA 1
ATOM 3468 C C . ARG A 1 455 ? -1.849 16.779 11.209 1.00 73.56 455 ARG A C 1
ATOM 3470 O O . ARG A 1 455 ? -1.395 17.833 11.642 1.00 73.56 455 ARG A O 1
ATOM 3477 N N . THR A 1 456 ? -2.481 16.692 10.045 1.00 69.81 456 THR A N 1
ATOM 3478 C CA . THR A 1 456 ? -2.802 17.849 9.192 1.00 69.81 456 THR A CA 1
ATOM 3479 C C . THR A 1 456 ? -4.184 18.426 9.490 1.00 69.81 456 THR A C 1
ATOM 3481 O O . THR A 1 456 ? -4.468 19.571 9.155 1.00 69.81 456 THR A O 1
ATOM 3484 N N . THR A 1 457 ? -5.055 17.643 10.128 1.00 80.12 457 THR A N 1
ATOM 3485 C CA . THR A 1 457 ? -6.456 17.981 10.395 1.00 80.12 457 THR A CA 1
ATOM 3486 C C . THR A 1 457 ? -6.888 17.468 11.772 1.00 80.12 457 THR A C 1
ATOM 3488 O O . THR A 1 457 ? -6.205 16.654 12.397 1.00 80.12 457 THR A O 1
ATOM 3491 N N . LYS A 1 458 ? -8.026 17.972 12.274 1.00 83.25 458 LYS A N 1
ATOM 3492 C CA . LYS A 1 458 ? -8.603 17.554 13.567 1.00 83.25 458 LYS A CA 1
ATOM 3493 C C . LYS A 1 458 ? -9.071 16.095 13.561 1.00 83.25 458 LYS A C 1
ATOM 3495 O O . LYS A 1 458 ? -9.015 15.433 14.594 1.00 83.25 458 LYS A O 1
ATOM 3500 N N . TRP A 1 459 ? -9.567 15.634 12.420 1.00 88.62 459 TRP A N 1
ATOM 3501 C CA . TRP A 1 459 ? -10.085 14.288 12.209 1.00 88.62 459 TRP A CA 1
ATOM 3502 C C . TRP A 1 459 ? -9.186 13.575 11.222 1.00 88.62 459 TRP A C 1
ATOM 3504 O O . TRP A 1 459 ? -8.822 14.172 10.214 1.00 88.62 459 TRP A O 1
ATOM 3514 N N . GLY A 1 460 ? -8.833 12.324 11.495 1.00 90.44 460 GLY A N 1
ATOM 3515 C CA . GLY A 1 460 ? -7.948 11.603 10.598 1.00 90.44 460 GLY A CA 1
ATOM 3516 C C . GLY A 1 460 ? -8.581 11.334 9.223 1.00 90.44 460 GLY A C 1
ATOM 3517 O O . GLY A 1 460 ? -9.806 11.223 9.099 1.00 90.44 460 GLY A O 1
ATOM 3518 N N . PRO A 1 461 ? -7.763 11.296 8.160 1.00 93.06 461 PRO A N 1
ATOM 3519 C CA . PRO A 1 461 ? -8.221 11.131 6.786 1.00 93.06 461 PRO A CA 1
ATOM 3520 C C . PRO A 1 461 ? -9.046 9.855 6.572 1.00 93.06 461 PRO A C 1
ATOM 3522 O O . PRO A 1 461 ? -10.075 9.924 5.901 1.00 93.06 461 PRO A O 1
ATOM 3525 N N . VAL A 1 462 ? -8.619 8.731 7.148 1.00 94.12 462 VAL A N 1
ATOM 3526 C CA . VAL A 1 462 ? -9.272 7.422 7.022 1.00 94.12 462 VAL A CA 1
ATOM 3527 C C . VAL A 1 462 ? -10.520 7.359 7.889 1.00 94.12 462 VAL A C 1
ATOM 3529 O O . VAL A 1 462 ? -11.528 6.796 7.471 1.00 94.12 462 VAL A O 1
ATOM 3532 N N . LEU A 1 463 ? -10.508 7.998 9.063 1.00 95.12 463 LEU A N 1
ATOM 3533 C CA . LEU A 1 463 ? -11.713 8.129 9.881 1.00 95.12 463 LEU A CA 1
ATOM 3534 C C . LEU A 1 463 ? -12.849 8.793 9.093 1.00 95.12 463 LEU A C 1
ATOM 3536 O O . LEU A 1 463 ? -13.980 8.315 9.135 1.00 95.12 463 LEU A O 1
ATOM 3540 N N . ILE A 1 464 ? -12.557 9.864 8.349 1.00 93.88 464 ILE A N 1
ATOM 3541 C CA . ILE A 1 464 ? -13.554 10.522 7.492 1.00 93.88 464 ILE A CA 1
ATOM 3542 C C . ILE A 1 464 ? -14.027 9.592 6.366 1.00 93.88 464 ILE A C 1
ATOM 3544 O O . ILE A 1 464 ? -15.224 9.538 6.082 1.00 93.88 464 ILE A O 1
ATOM 3548 N N . ASP A 1 465 ? -13.125 8.827 5.754 1.00 94.81 465 ASP A N 1
ATOM 3549 C CA . ASP A 1 465 ? -13.486 7.867 4.706 1.00 94.81 465 ASP A CA 1
ATOM 3550 C C . ASP A 1 465 ? -14.437 6.770 5.242 1.00 94.81 465 ASP A C 1
ATOM 3552 O O . ASP A 1 465 ? -15.454 6.446 4.626 1.00 94.81 465 ASP A O 1
ATOM 3556 N N . VAL A 1 466 ? -14.174 6.249 6.445 1.00 95.44 466 VAL A N 1
ATOM 3557 C CA . VAL A 1 466 ? -15.035 5.260 7.119 1.00 95.44 466 VAL A CA 1
ATOM 3558 C C . VAL A 1 466 ? -16.385 5.870 7.507 1.00 95.44 466 VAL A C 1
ATOM 3560 O O . VAL A 1 466 ? -17.427 5.284 7.211 1.00 95.44 466 VAL A O 1
ATOM 3563 N N . LEU A 1 467 ? -16.388 7.062 8.115 1.00 93.75 467 LEU A N 1
ATOM 3564 C CA . LEU A 1 467 ? -17.612 7.767 8.520 1.00 93.75 467 LEU A CA 1
ATOM 3565 C C . LEU A 1 467 ? -18.536 8.059 7.335 1.00 93.75 467 LEU A C 1
ATOM 3567 O O . LEU A 1 467 ? -19.751 7.975 7.469 1.00 93.75 467 LEU A O 1
ATOM 3571 N N . THR A 1 468 ? -17.968 8.392 6.178 1.00 92.19 468 THR A N 1
ATOM 3572 C CA . THR A 1 468 ? -18.746 8.684 4.964 1.00 92.19 468 THR A CA 1
ATOM 3573 C C . THR A 1 468 ? -19.259 7.429 4.257 1.00 92.19 468 THR A C 1
ATOM 3575 O O . THR A 1 468 ? -20.207 7.516 3.481 1.00 92.19 468 THR A O 1
ATOM 3578 N N . SER A 1 469 ? -18.679 6.259 4.539 1.00 92.38 469 SER A N 1
ATOM 3579 C CA . SER A 1 469 ? -19.063 4.992 3.898 1.00 92.38 469 SER A CA 1
ATOM 3580 C C . SER A 1 469 ? -20.174 4.250 4.625 1.00 92.38 469 SER A C 1
ATOM 3582 O O . SER A 1 469 ? -20.928 3.497 4.010 1.00 92.38 469 SER A O 1
ATOM 3584 N N . VAL A 1 470 ? -20.261 4.421 5.942 1.00 89.44 470 VAL A N 1
ATOM 3585 C CA . VAL A 1 470 ? -21.114 3.601 6.801 1.00 89.44 470 VAL A CA 1
ATOM 3586 C C . VAL A 1 470 ? -22.320 4.398 7.270 1.00 89.44 470 VAL A C 1
ATOM 3588 O O . VAL A 1 470 ? -22.202 5.530 7.731 1.00 89.44 470 VAL A O 1
ATOM 3591 N N . LYS A 1 471 ? -23.504 3.781 7.221 1.00 82.62 471 LYS A N 1
ATOM 3592 C CA . LYS A 1 471 ? -24.708 4.356 7.829 1.00 82.62 471 LYS A CA 1
ATOM 3593 C C . LYS A 1 471 ? -24.566 4.333 9.351 1.00 82.62 471 LYS A C 1
ATOM 3595 O O . LYS A 1 471 ? -24.539 3.256 9.946 1.00 82.62 471 LYS A O 1
ATOM 3600 N N . SER A 1 472 ? -24.484 5.507 9.971 1.00 76.94 472 SER A N 1
ATOM 3601 C CA . SER A 1 472 ? -24.501 5.632 11.430 1.00 76.94 472 SER A CA 1
ATOM 3602 C C . SER A 1 472 ? -25.931 5.517 11.977 1.00 76.94 472 SER A C 1
ATOM 3604 O O . SER A 1 472 ? -26.846 6.138 11.436 1.00 76.94 472 SER A O 1
ATOM 3606 N N . GLY A 1 473 ? -26.126 4.763 13.063 1.00 65.06 473 GLY A N 1
ATOM 3607 C CA . GLY A 1 473 ? -27.404 4.678 13.787 1.00 65.06 473 GLY A CA 1
ATOM 3608 C C . GLY A 1 473 ? -28.183 3.369 13.598 1.00 65.06 473 GLY A C 1
ATOM 3609 O O . GLY A 1 473 ? -27.611 2.321 13.307 1.00 65.06 473 GLY A O 1
ATOM 3610 N N . PHE A 1 474 ? -29.503 3.410 13.827 1.00 55.53 474 PHE A N 1
ATOM 3611 C CA . PHE A 1 474 ? -30.357 2.215 13.890 1.00 55.53 474 PHE A CA 1
ATOM 3612 C C . PHE A 1 474 ? -30.358 1.437 12.563 1.00 55.53 474 PHE A C 1
ATOM 3614 O O . PHE A 1 474 ? -30.732 1.970 11.519 1.00 55.53 474 PHE A O 1
ATOM 3621 N N . GLY A 1 475 ? -29.940 0.168 12.608 1.00 66.75 475 GLY A N 1
ATOM 3622 C CA . GLY A 1 475 ? -29.793 -0.689 11.424 1.00 66.75 475 GLY A CA 1
ATOM 3623 C C . GLY A 1 475 ? -28.444 -0.569 10.697 1.00 66.75 475 GLY A C 1
ATOM 3624 O O . GLY A 1 475 ? -28.279 -1.191 9.650 1.00 66.75 475 GLY A O 1
ATOM 3625 N N . GLY A 1 476 ? -27.496 0.205 11.238 1.00 82.31 476 GLY A N 1
ATOM 3626 C CA . GLY A 1 476 ? -26.113 0.315 10.770 1.00 82.31 476 GLY A CA 1
ATOM 3627 C C . GLY A 1 476 ? -25.112 0.236 11.926 1.00 82.31 476 GLY A C 1
ATOM 3628 O O . GLY A 1 476 ? -25.346 -0.458 12.914 1.00 82.31 476 GLY A O 1
ATOM 3629 N N . VAL A 1 477 ? -23.991 0.947 11.808 1.00 90.31 477 VAL A N 1
ATOM 3630 C CA . VAL A 1 477 ? -22.976 1.000 12.871 1.00 90.31 477 VAL A CA 1
ATOM 3631 C C . VAL A 1 477 ? -23.379 2.070 13.883 1.00 90.31 477 VAL A C 1
ATOM 3633 O O . VAL A 1 477 ? -23.577 3.234 13.540 1.00 90.31 477 VAL A O 1
ATOM 3636 N N . GLU A 1 478 ? -23.526 1.668 15.139 1.00 92.44 478 GLU A N 1
ATOM 3637 C CA . GLU A 1 478 ? -23.957 2.517 16.252 1.00 92.44 478 GLU A CA 1
ATOM 3638 C C . GLU A 1 478 ? -22.852 3.505 16.653 1.00 92.44 478 GLU A C 1
ATOM 3640 O O . GLU A 1 478 ? -23.124 4.685 16.870 1.00 92.44 478 GLU A O 1
ATOM 3645 N N . THR A 1 479 ? -21.601 3.035 16.700 1.00 93.94 479 THR A N 1
ATOM 3646 C CA . THR A 1 479 ? -20.468 3.800 17.240 1.00 93.94 479 THR A CA 1
ATOM 3647 C C . THR A 1 479 ? -19.243 3.704 16.333 1.00 93.94 479 THR A C 1
ATOM 3649 O O . THR A 1 479 ? -18.757 2.609 16.059 1.00 93.94 479 THR A O 1
ATOM 3652 N N . ILE A 1 480 ? -18.693 4.846 15.913 1.00 95.56 480 ILE A N 1
ATOM 3653 C CA . ILE A 1 480 ? -17.429 4.927 15.163 1.00 95.56 480 ILE A CA 1
ATOM 3654 C C . ILE A 1 480 ? -16.475 5.849 15.919 1.00 95.56 480 ILE A C 1
ATOM 3656 O O . ILE A 1 480 ? -16.821 6.993 16.226 1.00 95.56 480 ILE A O 1
ATOM 3660 N N . VAL A 1 481 ? -15.278 5.356 16.237 1.00 96.25 481 VAL A N 1
ATOM 3661 C CA . VAL A 1 481 ? -14.287 6.090 17.033 1.00 96.25 481 VAL A CA 1
ATOM 3662 C C . VAL A 1 481 ? -12.933 6.062 16.345 1.00 96.25 481 VAL A C 1
ATOM 3664 O O . VAL A 1 481 ? -12.432 4.990 16.022 1.00 96.25 481 VAL A O 1
ATOM 3667 N N . GLY A 1 482 ? -12.338 7.234 16.136 1.00 95.69 482 GLY A N 1
ATOM 3668 C CA . GLY A 1 482 ? -10.973 7.369 15.636 1.00 95.69 482 GLY A CA 1
ATOM 3669 C C . GLY A 1 482 ? -9.935 7.278 16.749 1.00 95.69 482 GLY A C 1
ATOM 3670 O O . GLY A 1 482 ? -10.123 7.831 17.833 1.00 95.69 482 GLY A O 1
ATOM 3671 N N . TYR A 1 483 ? -8.819 6.628 16.454 1.00 94.94 483 TYR A N 1
ATOM 3672 C CA . TYR A 1 483 ? -7.664 6.438 17.318 1.00 94.94 483 TYR A CA 1
ATOM 3673 C C . TYR A 1 483 ? -6.392 6.743 16.538 1.00 94.94 483 TYR A C 1
ATOM 3675 O O . TYR A 1 483 ? -6.302 6.533 15.330 1.00 94.94 483 TYR A O 1
ATOM 3683 N N . GLN A 1 484 ? -5.385 7.211 17.259 1.00 92.75 484 GLN A N 1
ATOM 3684 C CA . GLN A 1 484 ? -4.055 7.444 16.721 1.00 92.75 484 GLN A CA 1
ATOM 3685 C C . GLN A 1 484 ? -3.160 6.302 17.174 1.00 92.75 484 GLN A C 1
ATOM 3687 O O . GLN A 1 484 ? -2.952 6.102 18.373 1.00 92.75 484 GLN A O 1
ATOM 3692 N N . LEU A 1 485 ? -2.692 5.520 16.209 1.00 92.56 485 LEU A N 1
ATOM 3693 C CA . LEU A 1 485 ? -1.882 4.342 16.456 1.00 92.56 485 LEU A CA 1
ATOM 3694 C C . LEU A 1 485 ? -0.420 4.762 16.619 1.00 92.56 485 LEU A C 1
ATOM 3696 O O . LEU A 1 485 ? 0.221 5.219 15.675 1.00 92.56 485 LEU A O 1
ATOM 3700 N N . GLY A 1 486 ? 0.081 4.629 17.841 1.00 90.56 486 GLY A N 1
ATOM 3701 C CA . GLY A 1 486 ? 1.493 4.729 18.166 1.00 90.56 486 GLY A CA 1
ATOM 3702 C C . GLY A 1 486 ? 2.197 3.376 18.066 1.00 90.56 486 GLY A C 1
ATOM 3703 O O . GLY A 1 486 ? 1.622 2.367 17.664 1.00 90.56 486 GLY A O 1
ATOM 3704 N N . TYR A 1 487 ? 3.454 3.344 18.493 1.00 89.00 487 TYR A N 1
ATOM 3705 C CA . TYR A 1 487 ? 4.233 2.125 18.631 1.00 89.00 487 TYR A CA 1
ATOM 3706 C C . TYR A 1 487 ? 3.631 1.232 19.720 1.00 89.00 487 TYR A C 1
ATOM 3708 O O . TYR A 1 487 ? 3.448 1.664 20.867 1.00 89.00 487 TYR A O 1
ATOM 3716 N N . ILE A 1 488 ? 3.360 -0.024 19.375 1.00 88.25 488 ILE A N 1
ATOM 3717 C CA . ILE A 1 488 ? 2.857 -1.037 20.300 1.00 88.25 488 ILE A CA 1
ATOM 3718 C C . ILE A 1 488 ? 3.936 -2.097 20.479 1.00 88.25 488 ILE A C 1
ATOM 3720 O O . ILE A 1 488 ? 4.359 -2.733 19.523 1.00 88.25 488 ILE A O 1
ATOM 3724 N N . ASP A 1 489 ? 4.358 -2.301 21.726 1.00 86.50 489 ASP A N 1
ATOM 3725 C CA . ASP A 1 489 ? 5.215 -3.431 22.084 1.00 86.50 489 ASP A CA 1
ATOM 3726 C C . ASP A 1 489 ? 4.361 -4.713 22.059 1.00 86.50 489 ASP A C 1
ATOM 3728 O O . ASP A 1 489 ? 3.287 -4.698 22.686 1.00 86.50 489 ASP A O 1
ATOM 3732 N N . PRO A 1 490 ? 4.813 -5.813 21.419 1.00 85.31 490 PRO A N 1
ATOM 3733 C CA . PRO A 1 490 ? 4.102 -7.094 21.373 1.00 85.31 490 PRO A CA 1
ATOM 3734 C C . PRO A 1 490 ? 3.565 -7.565 22.735 1.00 85.31 490 PRO A C 1
ATOM 3736 O O . PRO A 1 490 ? 2.463 -8.106 22.832 1.00 85.31 490 PRO A O 1
ATOM 3739 N N . LYS A 1 491 ? 4.282 -7.281 23.831 1.00 88.88 491 LYS A N 1
ATOM 3740 C CA . LYS A 1 491 ? 3.879 -7.652 25.201 1.00 88.88 491 LYS A CA 1
ATOM 3741 C C . LYS A 1 491 ? 2.665 -6.873 25.715 1.00 88.88 491 LYS A C 1
ATOM 3743 O O . LYS A 1 491 ? 2.004 -7.305 26.656 1.00 88.88 491 LYS A O 1
ATOM 3748 N N . THR A 1 492 ? 2.373 -5.715 25.125 1.00 91.38 492 THR A N 1
ATOM 3749 C CA . THR A 1 492 ? 1.312 -4.789 25.558 1.00 91.38 492 THR A CA 1
ATOM 3750 C C . THR A 1 492 ? 0.089 -4.779 24.634 1.00 91.38 492 THR A C 1
ATOM 3752 O O . THR A 1 492 ? -0.913 -4.146 24.970 1.00 91.38 492 THR A O 1
ATOM 3755 N N . VAL A 1 493 ? 0.110 -5.529 23.523 1.00 92.38 493 VAL A N 1
ATOM 3756 C CA . VAL A 1 493 ? -0.971 -5.559 22.513 1.00 92.38 493 VAL A CA 1
ATOM 3757 C C . VAL A 1 493 ? -2.322 -5.917 23.133 1.00 92.38 493 VAL A C 1
ATOM 3759 O O . VAL A 1 493 ? -3.320 -5.246 22.888 1.00 92.38 493 VAL A O 1
ATOM 3762 N N . THR A 1 494 ? -2.360 -6.920 24.016 1.00 93.44 494 THR A N 1
ATOM 3763 C CA . THR A 1 494 ? -3.594 -7.330 24.713 1.00 93.44 494 THR A CA 1
ATOM 3764 C C . THR A 1 494 ? -4.177 -6.206 25.579 1.00 93.44 494 THR A C 1
ATOM 3766 O O . THR A 1 494 ? -5.394 -6.024 25.638 1.00 93.44 494 THR A O 1
ATOM 3769 N N . GLN A 1 495 ? -3.323 -5.435 26.261 1.00 93.12 495 GLN A N 1
ATOM 3770 C CA . GLN A 1 495 ? -3.763 -4.304 27.080 1.00 93.12 495 GLN A CA 1
ATOM 3771 C C . GLN A 1 495 ? -4.271 -3.156 26.202 1.00 93.12 495 GLN A C 1
ATOM 3773 O O . GLN A 1 495 ? -5.308 -2.570 26.515 1.00 93.12 495 GLN A O 1
ATOM 3778 N N . ALA A 1 496 ? -3.578 -2.871 25.097 1.00 94.06 496 ALA A N 1
ATOM 3779 C CA . ALA A 1 496 ? -3.996 -1.875 24.118 1.00 94.06 496 ALA A CA 1
ATOM 3780 C C . ALA A 1 496 ? -5.370 -2.221 23.520 1.00 94.06 496 ALA A C 1
ATOM 3782 O O . ALA A 1 496 ? -6.274 -1.386 23.538 1.00 94.06 496 ALA A O 1
ATOM 3783 N N . LEU A 1 497 ? -5.566 -3.474 23.091 1.00 94.38 497 LEU A N 1
ATOM 3784 C CA . LEU A 1 497 ? -6.834 -3.962 22.547 1.00 94.38 497 LEU A CA 1
ATOM 3785 C C . LEU A 1 497 ? -7.979 -3.846 23.562 1.00 94.38 497 LEU A C 1
ATOM 3787 O O . LEU A 1 497 ? -9.058 -3.358 23.226 1.00 94.38 497 LEU A O 1
ATOM 3791 N N . ARG A 1 498 ? -7.741 -4.216 24.827 1.00 94.88 498 ARG A N 1
ATOM 3792 C CA . ARG A 1 498 ? -8.737 -4.050 25.897 1.00 94.88 498 ARG A CA 1
ATOM 3793 C C . ARG A 1 498 ? -9.119 -2.581 26.103 1.00 94.88 498 ARG A C 1
ATOM 3795 O O . ARG A 1 498 ? -10.301 -2.286 26.249 1.00 94.88 498 ARG A O 1
ATOM 3802 N N . GLY A 1 499 ? -8.146 -1.667 26.079 1.00 95.44 499 GLY A N 1
ATOM 3803 C CA . GLY A 1 499 ? -8.393 -0.226 26.196 1.00 95.44 499 GLY A CA 1
ATOM 3804 C C . GLY A 1 499 ? -9.218 0.337 25.035 1.00 95.44 499 GLY A C 1
ATOM 3805 O O . GLY A 1 499 ? -10.146 1.117 25.261 1.00 95.44 499 GLY A O 1
ATOM 3806 N N . ILE A 1 500 ? -8.940 -0.107 23.803 1.00 95.94 500 ILE A N 1
ATOM 3807 C CA . ILE A 1 500 ? -9.735 0.252 22.618 1.00 95.94 500 ILE A CA 1
ATOM 3808 C C . ILE A 1 500 ? -11.188 -0.178 22.816 1.00 95.94 500 ILE A C 1
ATOM 3810 O O . ILE A 1 500 ? -12.085 0.657 22.698 1.00 95.94 500 ILE A O 1
ATOM 3814 N N . LEU A 1 501 ? -11.414 -1.450 23.160 1.00 95.44 501 LEU A N 1
ATOM 3815 C CA . LEU A 1 501 ? -12.759 -2.001 23.332 1.00 95.44 501 LEU A CA 1
ATOM 3816 C C . LEU A 1 501 ? -13.516 -1.326 24.474 1.00 95.44 501 LEU A C 1
ATOM 3818 O O . LEU A 1 501 ? -14.675 -0.977 24.289 1.00 95.44 501 LEU A O 1
ATOM 3822 N N . GLN A 1 502 ? -12.860 -1.068 25.608 1.00 95.69 502 GLN A N 1
ATOM 3823 C CA . GLN A 1 502 ? -13.472 -0.366 26.736 1.00 95.69 502 GLN A CA 1
ATOM 3824 C C . GLN A 1 502 ? -13.994 1.018 26.329 1.00 95.69 502 GLN A C 1
ATOM 3826 O O . GLN A 1 502 ? -15.120 1.377 26.677 1.00 95.69 502 GLN A O 1
ATOM 3831 N N . ASN A 1 503 ? -13.202 1.786 25.573 1.00 96.88 503 ASN A N 1
ATOM 3832 C CA . ASN A 1 503 ? -13.637 3.084 25.062 1.00 96.88 503 ASN A CA 1
ATOM 3833 C C . ASN A 1 503 ? -14.766 2.931 24.035 1.00 96.88 503 ASN A C 1
ATOM 3835 O O . ASN A 1 503 ? -15.736 3.678 24.083 1.00 96.88 503 ASN A O 1
ATOM 3839 N N . LEU A 1 504 ? -14.674 1.934 23.152 1.00 94.88 504 LEU A N 1
ATOM 3840 C CA . LEU A 1 504 ? -15.664 1.676 22.108 1.00 94.88 504 LEU A CA 1
ATOM 3841 C C . LEU A 1 504 ? -17.039 1.288 22.681 1.00 94.88 504 LEU A C 1
ATOM 3843 O O . LEU A 1 504 ? -18.064 1.635 22.101 1.00 94.88 504 LEU A O 1
ATOM 3847 N N . THR A 1 505 ? -17.068 0.597 23.825 1.00 94.25 505 THR A N 1
ATOM 3848 C CA . THR A 1 505 ? -18.295 0.204 24.538 1.00 94.25 505 THR A CA 1
ATOM 3849 C C . THR A 1 505 ? -18.799 1.238 25.548 1.00 94.25 505 THR A C 1
ATOM 3851 O O . THR A 1 505 ? -19.822 1.006 26.185 1.00 94.25 505 THR A O 1
ATOM 3854 N N . SER A 1 506 ? -18.087 2.352 25.734 1.00 96.00 506 SER A N 1
ATOM 3855 C CA . SER A 1 506 ? -18.499 3.428 26.641 1.00 96.00 506 SER A CA 1
ATOM 3856 C C . SER A 1 506 ? -19.757 4.134 26.127 1.00 96.00 506 SER A C 1
ATOM 3858 O O . SER A 1 506 ? -19.928 4.299 24.922 1.00 96.00 506 SER A O 1
ATOM 3860 N N . GLU A 1 507 ? -20.605 4.633 27.033 1.00 93.50 507 GLU A N 1
ATOM 3861 C CA . GLU A 1 507 ? -21.757 5.478 26.672 1.00 93.50 507 GLU A CA 1
ATOM 3862 C C . GLU A 1 507 ? -21.331 6.764 25.947 1.00 93.50 507 GLU A C 1
ATOM 3864 O O . GLU A 1 507 ? -22.054 7.287 25.100 1.00 93.50 507 GLU A O 1
ATOM 3869 N N . LYS A 1 508 ? -20.148 7.288 26.290 1.00 94.94 508 LYS A N 1
ATOM 3870 C CA . LYS A 1 508 ? -19.551 8.485 25.688 1.00 94.94 508 LYS A CA 1
ATOM 3871 C C . LYS A 1 508 ? -18.117 8.167 25.266 1.00 94.94 508 LYS A C 1
ATOM 3873 O O . LYS A 1 508 ? -17.187 8.467 26.019 1.00 94.94 508 LYS A O 1
ATOM 3878 N N . PRO A 1 509 ? -17.925 7.521 24.105 1.00 95.56 509 PRO A N 1
ATOM 3879 C CA . PRO A 1 509 ? -16.597 7.183 23.619 1.00 95.56 509 PRO A CA 1
ATOM 3880 C C . PRO A 1 509 ? -15.788 8.451 23.336 1.00 95.56 509 PRO A C 1
ATOM 3882 O O . PRO A 1 509 ? -16.290 9.418 22.755 1.00 95.56 509 PRO A O 1
ATOM 3885 N N . VAL A 1 510 ? -14.516 8.445 23.727 1.00 95.12 510 VAL A N 1
ATOM 3886 C CA . VAL A 1 510 ? -13.596 9.556 23.473 1.00 95.12 510 VAL A CA 1
ATOM 3887 C C . VAL A 1 510 ? -12.941 9.369 22.108 1.00 95.12 510 VAL A C 1
ATOM 3889 O O . VAL A 1 510 ? -12.388 8.310 21.818 1.00 95.12 510 VAL A O 1
ATOM 3892 N N . GLN A 1 511 ? -13.003 10.405 21.276 1.00 94.19 511 GLN A N 1
ATOM 3893 C CA . GLN A 1 511 ? -12.400 10.433 19.943 1.00 94.19 511 GLN A CA 1
ATOM 3894 C C . GLN A 1 511 ? -10.911 10.802 19.999 1.00 94.19 511 GLN A C 1
ATOM 3896 O O . GLN A 1 511 ? -10.491 11.578 20.857 1.00 94.19 511 GLN A O 1
ATOM 3901 N N . ASN A 1 512 ? -10.139 10.326 19.021 1.00 89.81 512 ASN A N 1
ATOM 3902 C CA . ASN A 1 512 ? -8.723 10.640 18.799 1.00 89.81 512 ASN A CA 1
ATOM 3903 C C . ASN A 1 512 ? -7.793 10.294 19.976 1.00 89.81 512 ASN A C 1
ATOM 3905 O O . ASN A 1 512 ? -6.792 10.984 20.196 1.00 89.81 512 ASN A O 1
ATOM 3909 N N . LEU A 1 513 ? -8.116 9.235 20.726 1.00 92.56 513 LEU A N 1
ATOM 3910 C C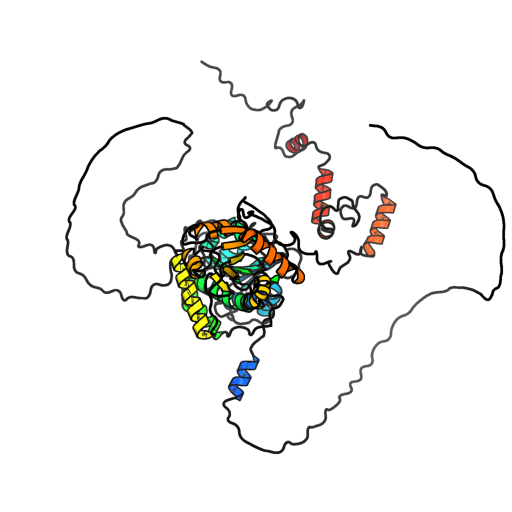A . LEU A 1 513 ? -7.218 8.696 21.746 1.00 92.56 513 LEU A CA 1
ATOM 3911 C C . LEU A 1 513 ? -5.968 8.091 21.101 1.00 92.56 513 LEU A C 1
ATOM 3913 O O . LEU A 1 513 ? -6.041 7.476 20.038 1.00 92.56 513 LEU A O 1
ATOM 3917 N N . GLU A 1 514 ? -4.828 8.247 21.766 1.00 91.62 514 GLU A N 1
ATOM 3918 C CA . GLU A 1 514 ? -3.579 7.604 21.359 1.00 91.62 514 GLU A CA 1
ATOM 3919 C C . GLU A 1 514 ? -3.510 6.187 21.938 1.00 91.62 514 GLU A C 1
ATOM 3921 O O . GLU A 1 514 ? -3.795 5.969 23.118 1.00 91.62 514 GLU A O 1
ATOM 3926 N N . VAL A 1 515 ? -3.140 5.219 21.100 1.00 91.56 515 VAL A N 1
ATOM 3927 C CA . VAL A 1 515 ? -2.942 3.818 21.485 1.00 91.56 515 VAL A CA 1
ATOM 3928 C C . VAL A 1 515 ? -1.470 3.475 21.305 1.00 91.56 515 VAL A C 1
ATOM 3930 O O . VAL A 1 515 ? -0.951 3.553 20.198 1.00 91.56 515 VAL A O 1
ATOM 3933 N N . GLY A 1 516 ? -0.801 3.064 22.381 1.00 88.88 516 GLY A N 1
ATOM 3934 C CA . GLY A 1 516 ? 0.639 2.797 22.365 1.00 88.88 516 GLY A CA 1
ATOM 3935 C C . GLY A 1 516 ? 1.477 4.039 22.678 1.00 88.88 516 GLY A C 1
ATOM 3936 O O . GLY A 1 516 ? 0.994 5.005 23.268 1.00 88.88 516 GLY A O 1
ATOM 3937 N N . ARG A 1 517 ? 2.768 3.992 22.342 1.00 87.38 517 ARG A N 1
ATOM 3938 C CA . ARG A 1 517 ? 3.724 5.086 22.571 1.00 87.38 517 ARG A CA 1
ATOM 3939 C C . ARG A 1 517 ? 3.870 5.931 21.313 1.00 87.38 517 ARG A C 1
ATOM 3941 O O . ARG A 1 517 ? 3.935 5.400 20.215 1.00 87.38 517 ARG A O 1
ATOM 3948 N N . LYS A 1 518 ? 3.994 7.248 21.465 1.00 82.81 518 LYS A N 1
ATOM 3949 C CA . LYS A 1 518 ? 4.125 8.167 20.322 1.00 82.81 518 LYS A CA 1
ATOM 3950 C C . LYS A 1 518 ? 5.391 7.947 19.489 1.00 82.81 518 LYS A C 1
ATOM 3952 O O . LYS A 1 518 ? 5.389 8.204 18.292 1.00 82.81 518 LYS A O 1
ATOM 3957 N N . GLU A 1 519 ? 6.465 7.501 20.127 1.00 78.06 519 GLU A N 1
ATOM 3958 C CA . GLU A 1 519 ? 7.734 7.205 19.474 1.00 78.06 519 GLU A CA 1
ATOM 3959 C C . GLU A 1 519 ? 8.105 5.750 19.744 1.00 78.06 519 GLU A C 1
ATOM 3961 O O . GLU A 1 519 ? 7.934 5.248 20.862 1.00 78.06 519 GLU A O 1
ATOM 3966 N N . ALA A 1 520 ? 8.629 5.085 18.717 1.00 78.25 520 ALA A N 1
ATOM 3967 C CA . ALA A 1 520 ? 9.268 3.794 18.890 1.00 78.25 520 ALA A CA 1
ATOM 3968 C C . ALA A 1 520 ? 10.544 3.935 19.737 1.00 78.25 520 ALA A C 1
ATOM 3970 O O . ALA A 1 520 ? 11.168 5.004 19.748 1.00 78.25 520 ALA A O 1
ATOM 3971 N N . PRO A 1 521 ? 10.955 2.870 20.448 1.00 73.69 521 PRO A N 1
ATOM 3972 C CA . PRO A 1 521 ? 12.250 2.835 21.106 1.00 73.69 521 PRO A CA 1
ATOM 3973 C C . PRO A 1 521 ? 13.333 3.188 20.087 1.00 73.69 521 PRO A C 1
ATOM 3975 O O . PRO A 1 521 ? 13.419 2.570 19.027 1.00 73.69 521 PRO A O 1
ATOM 3978 N N . LYS A 1 522 ? 14.150 4.201 20.389 1.00 66.31 522 LYS A N 1
ATOM 3979 C CA . LYS A 1 522 ? 15.316 4.504 19.560 1.00 66.31 522 LYS A CA 1
ATOM 3980 C C . LYS A 1 522 ? 16.232 3.291 19.628 1.00 66.31 522 LYS A C 1
ATOM 3982 O O . LYS A 1 522 ? 16.750 2.989 20.699 1.00 66.31 522 LYS A O 1
ATOM 3987 N N . GLN A 1 523 ? 16.403 2.603 18.506 1.00 55.81 523 GLN A N 1
ATOM 3988 C CA . GLN A 1 523 ? 17.458 1.614 18.375 1.00 55.81 523 GLN A CA 1
ATOM 3989 C C . GLN A 1 523 ? 18.771 2.372 18.580 1.00 55.81 523 GLN A C 1
ATOM 3991 O O . GLN A 1 523 ? 19.065 3.321 17.847 1.00 55.81 523 GLN A O 1
ATOM 3996 N N . GLU A 1 524 ? 19.494 2.053 19.652 1.00 46.19 524 GLU A N 1
ATOM 3997 C CA . GLU A 1 524 ? 20.819 2.621 19.866 1.00 46.19 524 GLU A CA 1
ATOM 3998 C C . GLU A 1 524 ? 21.658 2.224 18.652 1.00 46.19 524 GLU A C 1
ATOM 4000 O O . GLU A 1 524 ? 21.793 1.043 18.341 1.00 46.19 524 GLU A O 1
ATOM 4005 N N . LEU A 1 525 ? 22.146 3.214 17.902 1.00 48.94 525 LEU A N 1
ATOM 4006 C CA . LEU A 1 525 ? 23.097 2.953 16.831 1.00 48.94 525 LEU A CA 1
ATOM 4007 C C . LEU A 1 525 ? 24.277 2.207 17.471 1.00 48.94 525 LEU A C 1
ATOM 4009 O O . LEU A 1 525 ? 24.918 2.758 18.364 1.00 48.94 525 LEU A O 1
ATOM 4013 N N . GLU A 1 526 ? 24.573 0.982 17.019 1.00 40.38 526 GLU A N 1
ATOM 4014 C CA . GLU A 1 526 ? 25.713 0.176 17.507 1.00 40.38 526 GLU A CA 1
ATOM 4015 C C . GLU A 1 526 ? 27.060 0.911 17.382 1.00 40.38 526 GLU A C 1
ATOM 4017 O O . GLU A 1 526 ? 28.051 0.548 18.015 1.00 40.38 526 GLU A O 1
ATOM 4022 N N . TYR A 1 527 ? 27.101 1.990 16.601 1.00 49.66 527 TYR A N 1
ATOM 4023 C CA . TYR A 1 527 ? 28.233 2.894 16.538 1.00 49.66 527 TYR A CA 1
ATOM 4024 C C . TYR A 1 527 ? 28.131 3.972 17.617 1.00 49.66 527 TYR A C 1
ATOM 4026 O O . TYR A 1 527 ? 27.462 4.997 17.457 1.00 49.66 527 TYR A O 1
ATOM 4034 N N . GLY A 1 528 ? 28.892 3.786 18.696 1.00 48.72 528 GLY A N 1
ATOM 4035 C CA . GLY A 1 528 ? 29.296 4.902 19.540 1.00 48.72 528 GLY A CA 1
ATOM 4036 C C . GLY A 1 528 ? 30.032 5.936 18.685 1.00 48.72 528 GLY A C 1
ATOM 4037 O O . GLY A 1 528 ? 30.973 5.601 17.966 1.00 48.72 528 GLY A O 1
ATOM 4038 N N . LEU A 1 529 ? 29.602 7.196 18.735 1.00 53.22 529 LEU A N 1
ATOM 4039 C CA . LEU A 1 529 ? 30.322 8.297 18.097 1.00 53.22 529 LEU A CA 1
ATOM 4040 C C . LEU A 1 529 ? 31.672 8.485 18.803 1.00 53.22 529 LEU A C 1
ATOM 4042 O O . LEU A 1 529 ? 31.778 9.220 19.785 1.00 53.22 529 LEU A O 1
ATOM 4046 N N . GLU A 1 530 ? 32.706 7.799 18.321 1.00 55.84 530 GLU A N 1
ATOM 4047 C CA . GLU A 1 530 ? 34.077 7.996 18.774 1.00 55.84 530 GLU A CA 1
ATOM 4048 C C . GLU A 1 530 ? 34.740 9.070 17.910 1.00 55.84 530 GLU A C 1
ATOM 4050 O O . GLU A 1 530 ? 34.720 9.020 16.680 1.00 55.84 530 GLU A O 1
ATOM 4055 N N . LYS A 1 531 ? 35.343 10.066 18.559 1.00 59.56 531 LYS A N 1
ATOM 4056 C CA . LYS A 1 531 ? 36.166 11.056 17.868 1.00 59.56 531 LYS A CA 1
ATOM 4057 C C . LYS A 1 531 ? 37.331 10.330 17.178 1.00 59.56 531 LYS A C 1
ATOM 4059 O O . LYS A 1 531 ? 38.111 9.684 17.884 1.00 59.56 531 LYS A O 1
ATOM 4064 N N . PRO A 1 532 ? 37.524 10.465 15.852 1.00 67.25 532 PRO A N 1
ATOM 4065 C CA . PRO A 1 532 ? 38.670 9.874 15.176 1.00 67.25 532 PRO A CA 1
ATOM 4066 C C . PRO A 1 532 ? 39.972 10.291 15.868 1.00 67.25 532 PRO A C 1
ATOM 4068 O O . PRO A 1 532 ? 40.193 11.473 16.148 1.00 67.25 532 PRO A O 1
ATOM 4071 N N . LYS A 1 533 ? 40.872 9.337 16.138 1.00 70.75 533 LYS A N 1
ATOM 4072 C CA . LYS A 1 533 ? 42.130 9.611 16.864 1.00 70.75 533 LYS A CA 1
ATOM 4073 C C . LYS A 1 533 ? 42.940 10.744 16.221 1.00 70.75 533 LYS A C 1
ATOM 4075 O O . LYS A 1 533 ? 43.556 11.534 16.935 1.00 70.75 533 LYS A O 1
ATOM 4080 N N . ILE A 1 534 ? 42.866 10.877 14.894 1.00 73.69 534 ILE A N 1
ATOM 4081 C CA . ILE A 1 534 ? 43.567 11.916 14.134 1.00 73.69 534 ILE A CA 1
ATOM 4082 C C . ILE A 1 534 ? 43.038 13.331 14.423 1.00 73.69 534 ILE A C 1
ATOM 4084 O O . ILE A 1 534 ? 43.828 14.266 14.543 1.00 73.69 534 ILE A O 1
ATOM 4088 N N . GLU A 1 535 ? 41.734 13.499 14.671 1.00 72.25 535 GLU A N 1
ATOM 4089 C CA . GLU A 1 535 ? 41.152 14.796 15.044 1.00 72.25 535 GLU A CA 1
ATOM 4090 C C . GLU A 1 535 ? 41.658 15.284 16.400 1.00 72.25 535 GLU A C 1
ATOM 4092 O O . GLU A 1 535 ? 41.669 16.484 16.674 1.00 72.25 535 GLU A O 1
ATOM 4097 N N . THR A 1 536 ? 42.096 14.377 17.274 1.00 76.88 536 THR A N 1
ATOM 4098 C CA . THR A 1 536 ? 42.640 14.745 18.586 1.00 76.88 536 THR A CA 1
ATOM 4099 C C . THR A 1 536 ? 43.940 15.532 18.452 1.00 76.88 536 THR A C 1
ATOM 4101 O O . THR A 1 536 ? 44.140 16.486 19.200 1.00 76.88 536 THR A O 1
ATOM 4104 N N . ALA A 1 537 ? 44.791 15.201 17.478 1.00 78.62 537 ALA A N 1
ATOM 4105 C CA . ALA A 1 537 ? 46.000 15.974 17.204 1.00 78.62 537 ALA A CA 1
ATOM 4106 C C . ALA A 1 537 ? 45.655 17.373 16.666 1.00 78.62 537 ALA A C 1
ATOM 4108 O O . ALA A 1 537 ? 46.116 18.370 17.218 1.00 78.62 537 ALA A O 1
ATOM 4109 N N . TYR A 1 538 ? 44.772 17.461 15.663 1.00 76.38 538 TYR A N 1
ATOM 4110 C CA . TYR A 1 538 ? 44.349 18.742 15.082 1.00 76.38 538 TYR A CA 1
ATOM 4111 C C . TYR A 1 538 ? 43.658 19.651 16.097 1.00 76.38 538 TYR A C 1
ATOM 4113 O O . TYR A 1 538 ? 43.995 20.823 16.208 1.00 76.38 538 TYR A O 1
ATOM 4121 N N . THR A 1 539 ? 42.727 19.116 16.885 1.00 79.12 539 THR A N 1
ATOM 4122 C CA . THR A 1 539 ? 42.035 19.897 17.924 1.00 79.12 539 THR A CA 1
ATOM 4123 C C . THR A 1 539 ? 42.971 20.371 19.030 1.00 79.12 539 THR A C 1
ATOM 4125 O O . THR A 1 539 ? 42.787 21.488 19.492 1.00 79.12 539 THR A O 1
ATOM 4128 N N . LYS A 1 540 ? 44.000 19.597 19.412 1.00 81.44 540 LYS A N 1
ATOM 4129 C CA . LYS A 1 540 ? 45.040 20.065 20.346 1.00 81.44 540 LYS A CA 1
ATOM 4130 C C . LYS A 1 540 ? 45.863 21.213 19.765 1.00 81.44 540 LYS A C 1
ATOM 4132 O O . LYS A 1 540 ? 46.128 22.174 20.472 1.00 81.44 540 LYS A O 1
ATOM 4137 N N . ILE A 1 541 ? 46.237 21.130 18.487 1.00 84.19 541 ILE A N 1
ATOM 4138 C CA . ILE A 1 541 ? 46.964 22.208 17.800 1.00 84.19 541 ILE A CA 1
ATOM 4139 C C . ILE A 1 541 ? 46.096 23.469 17.720 1.00 84.19 541 ILE A C 1
ATOM 4141 O O . ILE A 1 541 ? 46.566 24.559 18.032 1.00 84.19 541 ILE A O 1
ATOM 4145 N N . LEU A 1 542 ? 44.824 23.327 17.336 1.00 81.81 542 LEU A N 1
ATOM 4146 C CA . LEU A 1 542 ? 43.881 24.445 17.272 1.00 81.81 542 LEU A CA 1
ATOM 4147 C C . LEU A 1 542 ? 43.678 25.084 18.650 1.00 81.81 542 LEU A C 1
ATOM 4149 O O . LEU A 1 542 ? 43.730 26.306 18.761 1.00 81.81 542 LEU A O 1
ATOM 4153 N N . ASP A 1 543 ? 43.503 24.275 19.695 1.00 82.62 543 ASP A N 1
ATOM 4154 C CA . ASP A 1 543 ? 43.374 24.750 21.075 1.00 82.62 543 ASP A CA 1
ATOM 4155 C C . ASP A 1 543 ? 44.652 25.458 21.552 1.00 82.62 543 ASP A C 1
ATOM 4157 O O . ASP A 1 543 ? 44.586 26.525 22.151 1.00 82.62 543 ASP A O 1
ATOM 4161 N N . GLN A 1 544 ? 45.833 24.948 21.194 1.00 86.50 544 GLN A N 1
ATOM 4162 C CA . GLN A 1 544 ? 47.106 25.586 21.532 1.00 86.50 544 GLN A CA 1
ATOM 4163 C C . GLN A 1 544 ? 47.323 26.920 20.799 1.00 86.50 544 GLN A C 1
ATOM 4165 O O . GLN A 1 544 ? 47.860 27.858 21.385 1.00 86.50 544 GLN A O 1
ATOM 4170 N N . LEU A 1 545 ? 46.928 27.019 19.525 1.00 86.69 545 LEU A N 1
ATOM 4171 C CA . LEU A 1 545 ? 47.126 28.223 18.710 1.00 86.69 545 LEU A CA 1
ATOM 4172 C C . LEU A 1 545 ? 46.108 29.325 19.011 1.00 86.69 545 LEU A C 1
ATOM 4174 O O . LEU A 1 545 ? 46.443 30.508 18.975 1.00 86.69 545 LEU A O 1
ATOM 4178 N N . PHE A 1 546 ? 44.858 28.950 19.268 1.00 82.25 546 PHE A N 1
ATOM 4179 C CA . PHE A 1 546 ? 43.743 29.894 19.305 1.00 82.25 546 PHE A CA 1
ATOM 4180 C C . PHE A 1 546 ? 42.984 29.883 20.640 1.00 82.25 546 PHE A C 1
ATOM 4182 O O . PHE A 1 546 ? 42.238 30.829 20.908 1.00 82.25 546 PHE A O 1
ATOM 4189 N N . GLY A 1 547 ? 43.170 28.865 21.487 1.00 79.38 547 GLY A N 1
ATOM 4190 C CA . GLY A 1 547 ? 42.551 28.737 22.809 1.00 79.38 547 GLY A CA 1
ATOM 4191 C C . GLY A 1 547 ? 41.051 29.020 22.785 1.00 79.38 547 GLY A C 1
ATOM 4192 O O . GLY A 1 547 ? 40.297 28.452 21.997 1.00 79.38 547 GLY A O 1
ATOM 4193 N N . GLN A 1 548 ? 40.620 29.998 23.585 1.00 71.44 548 GLN A N 1
ATOM 4194 C CA . GLN A 1 548 ? 39.215 30.419 23.686 1.00 71.44 548 GLN A CA 1
ATOM 4195 C C . GLN A 1 548 ? 38.615 30.996 22.387 1.00 71.44 548 GLN A C 1
ATOM 4197 O O . GLN A 1 548 ? 37.409 31.226 22.321 1.00 71.44 548 GLN A O 1
ATOM 4202 N N . ARG A 1 549 ? 39.424 31.250 21.348 1.00 72.12 549 ARG A N 1
ATOM 4203 C CA . ARG A 1 549 ? 38.951 31.712 20.032 1.00 72.12 549 ARG A CA 1
ATOM 4204 C C . ARG A 1 549 ? 38.560 30.559 19.102 1.00 72.12 549 ARG A C 1
ATOM 4206 O O . ARG A 1 549 ? 37.981 30.820 18.048 1.00 72.12 549 ARG A O 1
ATOM 4213 N N . VAL A 1 550 ? 38.839 29.304 19.469 1.00 74.94 550 VAL A N 1
ATOM 4214 C CA . VAL A 1 550 ? 38.370 28.133 18.716 1.00 74.94 550 VAL A CA 1
ATOM 4215 C C . VAL A 1 550 ? 36.895 27.906 19.001 1.00 74.94 550 VAL A C 1
ATOM 4217 O O . VAL A 1 550 ? 36.489 27.679 20.136 1.00 74.94 550 VAL A O 1
ATOM 4220 N N . TYR A 1 551 ? 36.089 27.894 17.946 1.00 72.19 551 TYR A N 1
ATOM 4221 C CA . TYR A 1 551 ? 34.720 27.411 18.013 1.00 72.19 551 TYR A CA 1
ATOM 4222 C C . TYR A 1 551 ? 34.550 26.260 17.037 1.00 72.19 551 TYR A C 1
ATOM 4224 O O . TYR A 1 551 ? 34.608 26.451 15.823 1.00 72.19 551 TYR A O 1
ATOM 4232 N N . LEU A 1 552 ? 34.334 25.067 17.578 1.00 71.00 552 LEU A N 1
ATOM 4233 C CA . LEU A 1 552 ? 34.074 23.879 16.785 1.00 71.00 552 LEU A CA 1
ATOM 4234 C C . LEU A 1 552 ? 32.560 23.651 16.735 1.00 71.00 552 LEU A C 1
ATOM 4236 O O . LEU A 1 552 ? 31.975 23.125 17.680 1.00 71.00 552 LEU A O 1
ATOM 4240 N N . ALA A 1 553 ? 31.933 24.074 15.634 1.00 65.38 553 ALA A N 1
ATOM 4241 C CA . ALA A 1 553 ? 30.480 23.998 15.448 1.00 65.38 553 ALA A CA 1
ATOM 4242 C C . ALA A 1 553 ? 29.945 22.556 15.546 1.00 65.38 553 ALA A C 1
ATOM 4244 O O . ALA A 1 553 ? 28.880 22.331 16.116 1.00 65.38 553 ALA A O 1
ATOM 4245 N N . ASN A 1 554 ? 30.739 21.588 15.076 1.00 63.03 554 ASN A N 1
ATOM 4246 C CA . ASN A 1 554 ? 30.396 20.166 15.016 1.00 63.03 554 ASN A CA 1
ATOM 4247 C C . ASN A 1 554 ? 30.965 19.362 16.207 1.00 63.03 554 ASN A C 1
ATOM 4249 O O . ASN A 1 554 ? 31.149 18.149 16.121 1.00 63.03 554 ASN A O 1
ATOM 4253 N N . ALA A 1 555 ? 31.316 20.018 17.320 1.00 71.00 555 ALA A N 1
ATOM 4254 C CA . ALA A 1 555 ? 31.854 19.318 18.485 1.00 71.00 555 ALA A CA 1
ATOM 4255 C C . ALA A 1 555 ? 30.798 18.405 19.129 1.00 71.00 555 ALA A C 1
ATOM 4257 O O . ALA A 1 555 ? 29.726 18.875 19.508 1.00 71.00 555 ALA A O 1
ATOM 4258 N N . LEU A 1 556 ? 31.156 17.138 19.377 1.00 62.38 556 LEU A N 1
ATOM 4259 C CA . LEU A 1 556 ? 30.280 16.117 19.985 1.00 62.38 556 LEU A CA 1
ATOM 4260 C C . LEU A 1 556 ? 29.615 16.541 21.311 1.00 62.38 556 LEU A C 1
ATOM 4262 O O . LEU A 1 556 ? 28.591 15.982 21.683 1.00 62.38 556 LEU A O 1
ATOM 4266 N N . LYS A 1 557 ? 30.201 17.502 22.041 1.00 63.88 557 LYS A N 1
ATOM 4267 C CA . LYS A 1 557 ? 29.742 17.958 23.367 1.00 63.88 557 LYS A CA 1
ATOM 4268 C C . LYS A 1 557 ? 29.179 19.392 23.386 1.00 63.88 557 LYS A C 1
ATOM 4270 O O . LYS A 1 557 ? 28.988 19.940 24.468 1.00 63.88 557 LYS A O 1
ATOM 4275 N N . SER A 1 558 ? 28.978 20.039 22.234 1.00 65.25 558 SER A N 1
ATOM 4276 C CA . SER A 1 558 ? 28.494 21.432 22.185 1.00 65.25 558 SER A CA 1
ATOM 4277 C C . SER A 1 558 ? 27.026 21.555 22.616 1.00 65.25 558 SER A C 1
ATOM 4279 O O . SER A 1 558 ? 26.208 20.710 22.275 1.00 65.25 558 SER A O 1
ATOM 4281 N N . SER A 1 559 ? 26.654 22.647 23.297 1.00 53.09 559 SER A N 1
ATOM 4282 C CA . SER A 1 559 ? 25.267 22.949 23.704 1.00 53.09 559 SER A CA 1
ATOM 4283 C C . SER A 1 559 ? 24.320 23.273 22.539 1.00 53.09 559 SER A C 1
ATOM 4285 O O . SER A 1 559 ? 23.109 23.328 22.733 1.00 53.09 559 SER A O 1
ATOM 4287 N N . THR A 1 560 ? 24.838 23.424 21.315 1.00 53.78 560 THR A N 1
ATOM 4288 C CA . THR A 1 560 ? 24.040 23.422 20.073 1.00 53.78 560 THR A CA 1
ATOM 4289 C C . THR A 1 560 ? 23.424 22.047 19.752 1.00 53.78 560 THR A C 1
ATOM 4291 O O . THR A 1 560 ? 22.654 21.935 18.801 1.00 53.78 560 THR A O 1
ATOM 4294 N N . ALA A 1 561 ? 23.728 21.008 20.542 1.00 49.00 561 ALA A N 1
ATOM 4295 C CA . ALA A 1 561 ? 23.263 19.624 20.414 1.00 49.00 561 ALA A CA 1
ATOM 4296 C C . ALA A 1 561 ? 21.784 19.404 20.810 1.00 49.00 561 ALA A C 1
ATOM 4298 O O . ALA A 1 561 ? 21.452 18.485 21.554 1.00 49.00 561 ALA A O 1
ATOM 4299 N N . GLY A 1 562 ? 20.881 20.247 20.307 1.00 44.72 562 GLY A N 1
ATOM 4300 C CA . GLY A 1 562 ? 19.432 19.999 20.337 1.00 44.72 562 GLY A CA 1
ATOM 4301 C C . GLY A 1 562 ? 18.920 19.236 19.108 1.00 44.72 562 GLY A C 1
ATOM 4302 O O . GLY A 1 562 ? 17.751 18.872 19.040 1.00 44.72 562 GLY A O 1
ATOM 4303 N N . ILE A 1 563 ? 19.790 19.006 18.126 1.00 53.00 563 ILE A N 1
ATOM 4304 C CA . ILE A 1 563 ? 19.503 18.329 16.862 1.00 53.00 563 ILE A CA 1
ATOM 4305 C C . ILE A 1 563 ? 20.489 17.161 16.804 1.00 53.00 563 ILE A C 1
ATOM 4307 O O . ILE A 1 563 ? 21.647 17.353 17.160 1.00 53.00 563 ILE A O 1
ATOM 4311 N N . SER A 1 564 ? 20.015 15.959 16.461 1.00 57.03 564 SER A N 1
ATOM 4312 C CA . SER A 1 564 ? 20.756 14.683 16.481 1.00 57.03 564 SER A CA 1
ATOM 4313 C C . SER A 1 564 ? 22.279 14.812 16.300 1.00 57.03 564 SER A C 1
ATOM 4315 O O . SER A 1 564 ? 22.747 15.502 15.392 1.00 57.03 564 SER A O 1
ATOM 4317 N N . SER A 1 565 ? 23.059 14.090 17.108 1.00 56.84 565 SER A N 1
ATOM 4318 C CA . SER A 1 565 ? 24.528 14.063 17.042 1.00 56.84 565 SER A CA 1
ATOM 4319 C C . SER A 1 565 ? 25.074 13.686 15.654 1.00 56.84 565 SER A C 1
ATOM 4321 O O . SER A 1 565 ? 26.162 14.121 15.288 1.00 56.84 565 SER A O 1
ATOM 4323 N N . THR A 1 566 ? 24.288 12.964 14.849 1.00 57.06 566 THR A N 1
ATOM 4324 C CA . THR A 1 566 ? 24.558 12.643 13.436 1.00 57.06 566 THR A CA 1
ATOM 4325 C C . THR A 1 566 ? 24.417 13.845 12.494 1.00 57.06 566 THR A C 1
ATOM 4327 O O . THR A 1 566 ? 25.136 13.955 11.509 1.00 57.06 566 THR A O 1
ATOM 4330 N N . ILE A 1 567 ? 23.480 14.756 12.768 1.00 58.12 567 ILE A N 1
ATOM 4331 C CA . ILE A 1 567 ? 23.281 15.979 11.974 1.00 58.12 567 ILE A CA 1
ATOM 4332 C C . ILE A 1 567 ? 24.367 16.992 12.331 1.00 58.12 567 ILE A C 1
ATOM 4334 O O . ILE A 1 567 ? 24.895 17.668 11.455 1.00 58.12 567 ILE A O 1
ATOM 4338 N N . VAL A 1 568 ? 24.759 17.054 13.604 1.00 60.16 568 VAL A N 1
ATOM 4339 C CA . VAL A 1 568 ? 25.822 17.949 14.079 1.00 60.16 568 VAL A CA 1
ATOM 4340 C C . VAL A 1 568 ? 27.182 17.587 13.489 1.00 60.16 568 VAL A C 1
ATOM 4342 O O . VAL A 1 568 ? 27.977 18.482 13.242 1.00 60.16 568 VAL A O 1
ATOM 4345 N N . SER A 1 569 ? 27.463 16.312 13.218 1.00 62.19 569 SER A N 1
ATOM 4346 C CA . SER A 1 569 ? 28.711 15.909 12.559 1.00 62.19 569 SER A CA 1
ATOM 4347 C C . SER A 1 569 ? 28.723 16.166 11.045 1.00 62.19 569 SER A C 1
ATOM 4349 O O . SER A 1 569 ? 29.769 16.007 10.417 1.00 62.19 569 SER A O 1
ATOM 4351 N N . SER A 1 570 ? 27.602 16.598 10.455 1.00 62.94 570 SER A N 1
ATOM 4352 C CA . SER A 1 570 ? 27.505 16.861 9.017 1.00 62.94 570 SER A CA 1
ATOM 4353 C C . SER A 1 570 ? 28.215 18.169 8.606 1.00 62.94 570 SER A C 1
ATOM 4355 O O . SER A 1 570 ? 28.154 19.172 9.334 1.00 62.94 570 SER A O 1
ATOM 4357 N N . PRO A 1 571 ? 28.898 18.206 7.444 1.00 64.75 571 PRO A N 1
ATOM 4358 C CA . PRO A 1 571 ? 29.473 19.436 6.895 1.00 64.75 571 PRO A CA 1
ATOM 4359 C C . PRO A 1 571 ? 28.439 20.552 6.684 1.00 64.75 571 PRO A C 1
ATOM 4361 O O . PRO A 1 571 ? 28.745 21.728 6.880 1.00 64.75 571 PRO A O 1
ATOM 4364 N N . GLU A 1 572 ? 27.206 20.188 6.331 1.00 68.06 572 GLU A N 1
ATOM 4365 C CA . GLU A 1 572 ? 26.102 21.102 6.039 1.00 68.06 572 GLU A CA 1
ATOM 4366 C C . GLU A 1 572 ? 25.659 21.866 7.289 1.00 68.06 572 GLU A C 1
ATOM 4368 O O . GLU A 1 572 ? 25.468 23.082 7.236 1.00 68.06 572 GLU A O 1
ATOM 4373 N N . PHE A 1 573 ? 25.558 21.181 8.435 1.00 68.94 573 PHE A N 1
ATOM 4374 C CA . PHE A 1 573 ? 25.275 21.827 9.717 1.00 68.94 573 PHE A CA 1
ATOM 4375 C C . PHE A 1 573 ? 26.394 22.794 10.115 1.00 68.94 573 PHE A C 1
ATOM 4377 O O . PHE A 1 573 ? 26.120 23.925 10.523 1.00 68.94 573 PHE A O 1
ATOM 4384 N N . GLY A 1 574 ? 27.655 22.384 9.943 1.00 66.94 574 GLY A N 1
ATOM 4385 C CA . GLY A 1 574 ? 28.814 23.230 10.230 1.00 66.94 574 GLY A CA 1
ATOM 4386 C C . GLY A 1 574 ? 28.827 24.505 9.383 1.00 66.94 574 GLY A C 1
ATOM 4387 O O . GLY A 1 574 ? 29.028 25.602 9.910 1.00 66.94 574 GLY A O 1
ATOM 4388 N N . PHE A 1 575 ? 28.542 24.380 8.084 1.00 70.12 575 PHE A N 1
ATOM 4389 C CA . PHE A 1 575 ? 28.446 25.510 7.160 1.00 70.12 575 PHE A CA 1
ATOM 4390 C C . PHE A 1 575 ? 27.248 26.419 7.472 1.00 70.12 575 PHE A C 1
ATOM 4392 O O . PHE A 1 575 ? 27.407 27.637 7.567 1.00 70.12 575 PHE A O 1
ATOM 4399 N N . GLY A 1 576 ? 26.070 25.843 7.722 1.00 72.94 576 GLY A N 1
ATOM 4400 C CA . GLY A 1 576 ? 24.875 26.593 8.115 1.00 72.94 576 GLY A CA 1
ATOM 4401 C C . GLY A 1 576 ? 25.063 27.347 9.434 1.00 72.94 576 GLY A C 1
ATOM 4402 O O . GLY A 1 576 ? 24.708 28.519 9.539 1.00 72.94 576 GLY A O 1
ATOM 4403 N N . SER A 1 577 ? 25.708 26.723 10.424 1.00 69.19 577 SER A N 1
ATOM 4404 C CA . SER A 1 577 ? 26.057 27.374 11.690 1.00 69.19 577 SER A CA 1
ATOM 4405 C C . SER A 1 577 ? 27.061 28.516 11.502 1.00 69.19 577 SER A C 1
ATOM 4407 O O . SER A 1 577 ? 26.997 29.497 12.247 1.00 69.19 577 SER A O 1
ATOM 4409 N N . LEU A 1 578 ? 27.995 28.403 10.552 1.00 71.44 578 LEU A N 1
ATOM 4410 C CA . LEU A 1 578 ? 28.950 29.462 10.225 1.00 71.44 578 LEU A CA 1
ATOM 4411 C C . LEU A 1 578 ? 28.241 30.661 9.584 1.00 71.44 578 LEU A C 1
ATOM 4413 O O . LEU A 1 578 ? 28.463 31.788 10.023 1.00 71.44 578 LEU A O 1
ATOM 4417 N N . ILE A 1 579 ? 27.378 30.421 8.590 1.00 74.44 579 ILE A N 1
ATOM 4418 C CA . ILE A 1 579 ? 26.569 31.463 7.941 1.00 74.44 579 ILE A CA 1
ATOM 4419 C C . ILE A 1 579 ? 25.703 32.168 8.979 1.00 74.44 579 ILE A C 1
ATOM 4421 O O . ILE A 1 579 ? 25.834 33.375 9.155 1.00 74.44 579 ILE A O 1
ATOM 4425 N N . ALA A 1 580 ? 24.930 31.408 9.759 1.00 71.25 580 ALA A N 1
ATOM 4426 C CA . ALA A 1 580 ? 24.072 31.965 10.798 1.00 71.25 580 ALA A CA 1
ATOM 4427 C C . ALA A 1 580 ? 24.859 32.810 11.810 1.00 71.25 580 ALA A C 1
ATOM 4429 O O . ALA A 1 580 ? 24.343 33.791 12.333 1.00 71.25 580 ALA A O 1
ATOM 4430 N N . ARG A 1 581 ? 26.119 32.459 12.099 1.00 68.81 581 ARG A N 1
ATOM 4431 C CA . ARG A 1 581 ? 26.987 33.246 12.984 1.00 68.81 581 ARG A CA 1
ATOM 4432 C C . ARG A 1 581 ? 27.554 34.494 12.310 1.00 68.81 581 ARG A C 1
ATOM 4434 O O . ARG A 1 581 ? 27.663 35.520 12.973 1.00 68.81 581 ARG A O 1
ATOM 4441 N N . LYS A 1 582 ? 27.922 34.405 11.030 1.00 67.88 582 LYS A N 1
ATOM 4442 C CA . LYS A 1 582 ? 28.383 35.545 10.227 1.00 67.88 582 LYS A CA 1
ATOM 4443 C C . LYS A 1 582 ? 27.263 36.575 10.047 1.00 67.88 582 LYS A C 1
ATOM 4445 O O . LYS A 1 582 ? 27.534 37.768 10.068 1.00 67.88 582 LYS A O 1
ATOM 4450 N N . GLU A 1 583 ? 26.024 36.106 9.939 1.00 66.19 583 GLU A N 1
ATOM 4451 C CA . GLU A 1 583 ? 24.820 36.925 9.770 1.00 66.19 583 GLU A CA 1
ATOM 4452 C C . GLU A 1 583 ? 24.236 37.427 11.098 1.00 66.19 583 GLU A C 1
ATOM 4454 O O . GLU A 1 583 ? 23.660 38.507 11.134 1.00 66.19 583 GLU A O 1
ATOM 4459 N N . LYS A 1 584 ? 24.453 36.731 12.227 1.00 58.75 584 LYS A N 1
ATOM 4460 C CA . LYS A 1 584 ? 24.003 37.148 13.579 1.00 58.75 584 LYS A CA 1
ATOM 4461 C C . LYS A 1 584 ? 24.631 38.444 14.128 1.00 58.75 584 LYS A C 1
ATOM 4463 O O . LYS A 1 584 ? 24.456 38.748 15.307 1.00 58.75 584 LYS A O 1
ATOM 4468 N N . GLY A 1 585 ? 25.343 39.205 13.303 1.00 57.88 585 GLY A N 1
ATOM 4469 C CA . GLY A 1 585 ? 25.796 40.565 13.603 1.00 57.88 585 GLY A CA 1
ATOM 4470 C C . GLY A 1 585 ? 25.117 41.656 12.768 1.00 57.88 585 GLY A C 1
ATOM 4471 O O . GLY A 1 585 ? 25.305 42.829 13.071 1.00 57.88 585 GLY A O 1
ATOM 4472 N N . GLU A 1 586 ? 24.343 41.300 11.741 1.00 58.12 586 GLU A N 1
ATOM 4473 C CA . GLU A 1 586 ? 23.682 42.253 10.847 1.00 58.12 586 GLU A CA 1
ATOM 4474 C C . GLU A 1 586 ? 22.236 42.465 11.316 1.00 58.12 586 GLU A C 1
ATOM 4476 O O . GLU A 1 586 ? 21.490 41.505 11.536 1.00 58.12 586 GLU A O 1
ATOM 4481 N N . ARG A 1 587 ? 21.820 43.722 11.525 1.00 64.38 587 ARG A N 1
ATOM 4482 C CA . ARG A 1 587 ? 20.402 44.010 11.779 1.00 64.38 587 ARG A CA 1
ATOM 4483 C C . ARG A 1 587 ? 19.637 43.704 10.494 1.00 64.38 587 ARG A C 1
ATOM 4485 O O . ARG A 1 587 ? 20.112 44.014 9.410 1.00 64.38 587 ARG A O 1
ATOM 4492 N N . PHE A 1 588 ? 18.440 43.129 10.604 1.00 61.72 588 PHE A N 1
ATOM 4493 C CA . PHE A 1 588 ? 17.639 42.719 9.440 1.00 61.72 588 PHE A CA 1
ATOM 4494 C C . PHE A 1 588 ? 17.449 43.842 8.397 1.00 61.72 588 PHE A C 1
ATOM 4496 O O . PHE A 1 588 ? 17.465 43.574 7.201 1.00 61.72 588 PHE A O 1
ATOM 4503 N N . GLY A 1 589 ? 17.353 45.104 8.835 1.00 65.38 589 GLY A N 1
ATOM 4504 C CA . GLY A 1 589 ? 17.322 46.262 7.933 1.00 65.38 589 GLY A CA 1
ATOM 4505 C C . GLY A 1 589 ? 18.602 46.432 7.105 1.00 65.38 589 GLY A C 1
ATOM 4506 O O . GLY A 1 589 ? 18.521 46.630 5.897 1.00 65.38 589 GLY A O 1
ATOM 4507 N N . ASP A 1 590 ? 19.775 46.268 7.716 1.00 63.56 590 ASP A N 1
ATOM 4508 C CA . ASP A 1 590 ? 21.075 46.391 7.042 1.00 63.56 590 ASP A CA 1
ATOM 4509 C C . ASP A 1 590 ? 21.285 45.258 6.025 1.00 63.56 590 ASP A C 1
ATOM 4511 O O . ASP A 1 590 ? 21.790 45.491 4.925 1.00 63.56 590 ASP A O 1
ATOM 4515 N N . PHE A 1 591 ? 20.798 44.051 6.349 1.00 68.75 591 PHE A N 1
ATOM 4516 C CA . PHE A 1 591 ? 20.742 42.930 5.409 1.00 68.75 591 PHE A CA 1
ATOM 4517 C C . PHE A 1 591 ? 19.923 43.308 4.174 1.00 68.75 591 PHE A C 1
ATOM 4519 O O . PHE A 1 591 ? 20.431 43.227 3.058 1.00 68.75 591 PHE A O 1
ATOM 4526 N N . CYS A 1 592 ? 18.685 43.776 4.363 1.00 67.19 592 CYS A N 1
ATOM 4527 C CA . CYS A 1 592 ? 17.800 44.152 3.262 1.00 67.19 592 CYS A CA 1
ATOM 4528 C C . CYS A 1 592 ? 18.392 45.272 2.388 1.00 67.19 592 CYS A C 1
ATOM 4530 O O . CYS A 1 592 ? 18.211 45.239 1.171 1.00 67.19 592 CYS A O 1
ATOM 4532 N N . ILE A 1 593 ? 19.144 46.212 2.973 1.00 71.00 593 ILE A N 1
ATOM 4533 C CA . ILE A 1 593 ? 19.890 47.236 2.225 1.00 71.00 593 ILE A CA 1
ATOM 4534 C C . ILE A 1 593 ? 20.987 46.594 1.366 1.00 71.00 593 ILE A C 1
ATOM 4536 O O . ILE A 1 593 ? 21.109 46.884 0.177 1.00 71.00 593 ILE A O 1
ATOM 4540 N N . ARG A 1 594 ? 21.778 45.683 1.940 1.00 74.94 594 ARG A N 1
ATOM 4541 C CA . ARG A 1 594 ? 22.919 45.052 1.262 1.00 74.94 594 ARG A CA 1
ATOM 4542 C C . ARG A 1 594 ? 22.517 44.149 0.096 1.00 74.94 594 ARG A C 1
ATOM 4544 O O . ARG A 1 594 ? 23.225 44.117 -0.907 1.00 74.94 594 ARG A O 1
ATOM 4551 N N . VAL A 1 595 ? 21.420 43.401 0.221 1.00 71.69 595 VAL A N 1
ATOM 4552 C CA . VAL A 1 595 ? 20.873 42.589 -0.887 1.00 71.69 595 VAL A CA 1
ATOM 4553 C C . VAL A 1 595 ? 19.994 43.394 -1.851 1.00 71.69 595 VAL A C 1
ATOM 4555 O O . VAL A 1 595 ? 19.468 42.822 -2.802 1.00 71.69 595 VAL A O 1
ATOM 4558 N N . GLY A 1 596 ? 19.872 44.713 -1.657 1.00 64.88 596 GLY A N 1
ATOM 4559 C CA . GLY A 1 596 ? 19.178 45.613 -2.582 1.00 64.88 596 GLY A CA 1
ATOM 4560 C C . GLY A 1 596 ? 17.655 45.499 -2.543 1.00 64.88 596 GLY A C 1
ATOM 4561 O O . GLY A 1 596 ? 16.990 45.884 -3.498 1.00 64.88 596 GLY A O 1
ATOM 4562 N N . VAL A 1 597 ? 17.103 44.959 -1.452 1.00 72.94 597 VAL A N 1
ATOM 4563 C CA . VAL A 1 597 ? 15.654 44.842 -1.229 1.00 72.94 597 VAL A CA 1
ATOM 4564 C C . VAL A 1 597 ? 15.058 46.194 -0.818 1.00 72.94 597 VAL A C 1
ATOM 4566 O O . VAL A 1 597 ? 13.910 46.479 -1.140 1.00 72.94 597 VAL A O 1
ATOM 4569 N N . ILE A 1 598 ? 15.839 47.035 -0.130 1.00 62.94 598 ILE A N 1
ATOM 4570 C CA . ILE A 1 598 ? 15.475 48.407 0.259 1.00 62.94 598 ILE A CA 1
ATOM 4571 C C . ILE A 1 598 ? 16.663 49.358 0.038 1.00 62.94 598 ILE A C 1
ATOM 4573 O O . ILE A 1 598 ? 17.818 48.940 0.108 1.00 62.94 598 ILE A O 1
ATOM 4577 N N . VAL A 1 599 ? 16.400 50.641 -0.217 1.00 66.19 599 VAL A N 1
ATOM 4578 C CA . VAL A 1 599 ? 17.444 51.672 -0.379 1.00 66.19 599 VAL A CA 1
ATOM 4579 C C . VAL A 1 599 ? 17.776 52.288 0.984 1.00 66.19 599 VAL A C 1
ATOM 4581 O O . VAL A 1 599 ? 16.882 52.545 1.786 1.00 66.19 599 VAL A O 1
ATOM 4584 N N . ALA A 1 600 ? 19.061 52.524 1.264 1.00 59.28 600 ALA A N 1
ATOM 4585 C CA . ALA A 1 600 ? 19.502 53.114 2.528 1.00 59.28 600 ALA A CA 1
ATOM 4586 C C . ALA A 1 600 ? 19.007 54.566 2.680 1.00 59.28 600 ALA A C 1
ATOM 4588 O O . ALA A 1 600 ? 19.405 55.435 1.903 1.00 59.28 600 ALA A O 1
ATOM 4589 N N . THR A 1 601 ? 18.189 54.849 3.699 1.00 61.38 601 THR A N 1
ATOM 4590 C CA . THR A 1 601 ? 17.797 56.220 4.072 1.00 61.38 601 THR A CA 1
ATOM 4591 C C . THR A 1 601 ? 18.765 56.789 5.111 1.00 61.38 601 THR A C 1
ATOM 4593 O O . THR A 1 601 ? 19.331 56.056 5.924 1.00 61.38 601 THR A O 1
ATOM 4596 N N . ARG A 1 602 ? 19.015 58.107 5.075 1.00 52.66 602 ARG A N 1
ATOM 4597 C CA . ARG A 1 602 ? 20.105 58.735 5.850 1.00 52.66 602 ARG A CA 1
ATOM 4598 C C . ARG A 1 602 ? 19.914 58.697 7.368 1.00 52.66 602 ARG A C 1
ATOM 4600 O O . ARG A 1 602 ? 20.910 58.825 8.073 1.00 52.66 602 ARG A O 1
ATOM 4607 N N . GLU A 1 603 ? 18.697 58.490 7.874 1.00 52.44 603 GLU A N 1
ATOM 4608 C CA . GLU A 1 603 ? 18.427 58.586 9.319 1.00 52.44 603 GLU A CA 1
ATOM 4609 C C . GLU A 1 603 ? 17.494 57.504 9.892 1.00 52.44 603 GLU A C 1
ATOM 4611 O O . GLU A 1 603 ? 17.170 57.545 11.079 1.00 52.44 603 GLU A O 1
ATOM 4616 N N . GLY A 1 604 ? 17.103 56.496 9.100 1.00 50.62 604 GLY A N 1
ATOM 4617 C CA . GLY A 1 604 ? 16.395 55.309 9.600 1.00 50.62 604 GLY A CA 1
ATOM 4618 C C . GLY A 1 604 ? 15.058 55.584 10.301 1.00 50.62 604 GLY A C 1
ATOM 4619 O O . GLY A 1 604 ? 14.668 54.801 11.169 1.00 50.62 604 GLY A O 1
ATOM 4620 N N . ARG A 1 605 ? 14.380 56.692 9.971 1.00 50.53 605 ARG A N 1
ATOM 4621 C CA . ARG A 1 605 ? 13.073 57.049 10.549 1.00 50.53 605 ARG A CA 1
ATOM 4622 C C . ARG A 1 605 ? 11.908 56.915 9.577 1.00 50.53 605 ARG A C 1
ATOM 4624 O O . ARG A 1 605 ? 10.851 56.493 10.027 1.00 50.53 605 ARG A O 1
ATOM 4631 N N . ASP A 1 606 ? 12.121 57.119 8.279 1.00 50.34 606 ASP A N 1
ATOM 4632 C CA . ASP A 1 606 ? 11.021 57.132 7.313 1.00 50.34 606 ASP A CA 1
ATOM 4633 C C . ASP A 1 606 ? 11.237 56.104 6.190 1.00 50.34 606 ASP A C 1
ATOM 4635 O O . ASP A 1 606 ? 12.304 56.013 5.580 1.00 50.34 606 ASP A O 1
ATOM 4639 N N . PHE A 1 607 ? 10.216 55.269 5.965 1.00 52.31 607 PHE A N 1
ATOM 4640 C CA . PHE A 1 607 ? 10.213 54.159 4.998 1.00 52.31 607 PHE A CA 1
ATOM 4641 C C . PHE A 1 607 ? 9.879 54.623 3.563 1.00 52.31 607 PHE A C 1
ATOM 4643 O O . PHE A 1 607 ? 9.854 53.807 2.645 1.00 52.31 607 PHE A O 1
ATOM 4650 N N . HIS A 1 608 ? 9.619 55.922 3.357 1.00 50.59 608 HIS A N 1
ATOM 4651 C CA . HIS A 1 608 ? 8.955 56.434 2.151 1.00 50.59 608 HIS A CA 1
ATOM 4652 C C . HIS A 1 608 ? 9.718 57.516 1.367 1.00 50.59 608 HIS A C 1
ATOM 4654 O O . HIS A 1 608 ? 9.242 57.911 0.312 1.00 50.59 608 HIS A O 1
ATOM 4660 N N . ASP A 1 609 ? 10.932 57.903 1.770 1.00 48.53 609 ASP A N 1
ATOM 4661 C CA . ASP A 1 609 ? 11.681 59.044 1.192 1.00 48.53 609 ASP A CA 1
ATOM 4662 C C . ASP A 1 609 ? 12.094 58.936 -0.296 1.00 48.53 609 ASP A C 1
ATOM 4664 O O . ASP A 1 609 ? 12.794 59.809 -0.795 1.00 48.53 609 ASP A O 1
ATOM 4668 N N . ASN A 1 610 ? 11.709 57.883 -1.025 1.00 46.41 610 ASN A N 1
ATOM 4669 C CA . ASN A 1 610 ? 11.911 57.771 -2.481 1.00 46.41 610 ASN A CA 1
ATOM 4670 C C . ASN A 1 610 ? 10.824 56.937 -3.185 1.00 46.41 610 ASN A C 1
ATOM 4672 O O . ASN A 1 610 ? 11.053 56.417 -4.280 1.00 46.41 610 ASN A O 1
ATOM 4676 N N . VAL A 1 611 ? 9.647 56.765 -2.578 1.00 48.19 611 VAL A N 1
ATOM 4677 C CA . VAL A 1 611 ? 8.486 56.349 -3.373 1.00 48.19 611 VAL A CA 1
ATOM 4678 C C . VAL A 1 611 ? 8.033 57.610 -4.090 1.00 48.19 611 VAL A C 1
ATOM 4680 O O . VAL A 1 611 ? 7.766 58.604 -3.427 1.00 48.19 611 VAL A O 1
ATOM 4683 N N . ALA A 1 612 ? 8.033 57.602 -5.424 1.00 43.00 612 ALA A N 1
ATOM 4684 C CA . ALA A 1 612 ? 7.507 58.717 -6.197 1.00 43.00 612 ALA A CA 1
ATOM 4685 C C . ALA A 1 612 ? 6.075 58.998 -5.721 1.00 43.00 612 ALA A C 1
ATOM 4687 O O . ALA A 1 612 ? 5.182 58.177 -5.932 1.00 43.00 612 ALA A O 1
ATOM 4688 N N . GLU A 1 613 ? 5.880 60.114 -5.025 1.00 45.81 613 GLU A N 1
ATOM 4689 C CA . GLU A 1 613 ? 4.557 60.681 -4.838 1.00 45.81 613 GLU A CA 1
ATOM 4690 C C . GLU A 1 613 ? 4.125 61.146 -6.233 1.00 45.81 613 GLU A C 1
ATOM 4692 O O . GLU A 1 613 ? 4.700 62.074 -6.800 1.00 45.81 613 GLU A O 1
ATOM 4697 N N . GLU A 1 614 ? 3.186 60.426 -6.851 1.00 48.34 614 GLU A N 1
ATOM 4698 C CA . GLU A 1 614 ? 2.389 61.005 -7.928 1.00 48.34 614 GLU A CA 1
ATOM 4699 C C . GLU A 1 614 ? 1.597 62.155 -7.295 1.00 48.34 614 GLU A C 1
ATOM 4701 O O . GLU A 1 614 ? 0.548 61.939 -6.688 1.00 48.34 614 GLU A O 1
ATOM 4706 N N . GLU A 1 615 ? 2.143 63.370 -7.377 1.00 40.72 615 GLU A N 1
ATOM 4707 C CA . GLU A 1 615 ? 1.397 64.605 -7.154 1.00 40.72 615 GLU A CA 1
ATOM 4708 C C . GLU A 1 615 ? 0.253 64.643 -8.173 1.00 40.72 615 GLU A C 1
ATOM 4710 O O . GLU A 1 615 ? 0.427 64.949 -9.354 1.00 40.72 615 GLU A O 1
ATOM 4715 N N . SER A 1 616 ? -0.941 64.281 -7.711 1.00 49.03 616 SER A N 1
ATOM 4716 C CA . SER A 1 616 ? -2.183 64.742 -8.307 1.00 49.03 616 SER A CA 1
ATOM 4717 C C . SER A 1 616 ? -2.381 66.201 -7.902 1.00 49.03 616 SER A C 1
ATOM 4719 O O . SER A 1 616 ? -3.002 66.475 -6.875 1.00 49.03 616 SER A O 1
ATOM 4721 N N . ASP A 1 617 ? -1.859 67.123 -8.702 1.00 44.19 617 ASP A N 1
ATOM 4722 C CA . ASP A 1 617 ? -2.339 68.501 -8.695 1.00 44.19 617 ASP A CA 1
ATOM 4723 C C . ASP A 1 617 ? -3.537 68.599 -9.652 1.00 44.19 617 ASP A C 1
ATOM 4725 O O . ASP A 1 617 ? -3.444 68.283 -10.841 1.00 44.19 617 ASP A O 1
ATOM 4729 N N . GLU A 1 618 ? -4.687 68.973 -9.093 1.00 47.34 618 GLU A N 1
ATOM 4730 C CA . GLU A 1 618 ? -5.925 69.277 -9.813 1.00 47.34 618 GLU A CA 1
ATOM 4731 C C . GLU A 1 618 ? -5.793 70.579 -10.626 1.00 47.34 618 GLU A C 1
ATOM 4733 O O . GLU A 1 618 ? -5.464 71.622 -10.062 1.00 47.34 618 GLU A O 1
ATOM 4738 N N . GLU A 1 619 ? -6.170 70.531 -11.910 1.00 38.25 619 GLU A N 1
ATOM 4739 C CA . GLU A 1 619 ? -7.057 71.514 -12.567 1.00 38.25 619 GLU A CA 1
ATOM 4740 C C . GLU A 1 619 ? -8.053 70.797 -13.491 1.00 38.25 619 GLU A C 1
ATOM 4742 O O . GLU A 1 619 ? -7.618 69.946 -14.307 1.00 38.25 619 GLU A O 1
#

Organism: Verticillium longisporum (NCBI:txid100787)

Radius of gyration: 35.89 Å; chains: 1; bounding box: 111×124×112 Å

Foldseek 3Di:
DDDDDDDDDDDDDDDDDDDDDDDDDDDDDDDDDDDDDDDDDDDDDDDDDDDDDDDDDDDDDDDDDPPVVVVVVVVVPWDWDDFLLLLLLVLQFQLWQEEEEEQEPPPDHDSNRVNNVVCVVVQDAHNQHPDDSNGHHYHYDYPPDLSLLVVQPQQLLLTAYEYEEELVNQVVCLVSLLVQQQALYEYEYEAPPQQFGACQSVLVNQVSNEWEFEDLESVSSNLVSLLSLLLSLQQRGYYYYYYHRNSHVVPDIDTRDDPVLSCVLSPNVSSVVSSVPNNPDDDSPDPPVRFGAGPDDPDDDPDDDDDDDDDDDDDDDDDDDDDDDDDDDDDDDDDDDDDDDDDDPPPPVDGDGRDQVNSQVSSQVSQVSVCVPPVDHDAQKDKDADLLAQEEEEDDGSCQVLLRVVLVPADCVDPNNRYMYIYGRGPPPQDLPSVVVSDRQNHQWYEYEHQHLDDPDPDDPVLVSNVVSWDDDDSTHPYYAYEYEADDDSVCSVVLVVVSVVLRPDPHRDHHYYGHDSDDPPPPDPDDPDDPPVVVVVVVVCCVVQNVNDDDQLDLPDPVPPDDNVVSVDPVSRVVVVVCVVCVVDDPVNVCCVVVVAPDDPPPDDRPPPPDDPPPDDD

Secondary structure (DSSP, 8-state):
-------------------------------------------------PPPPPPPPPPP-----TTSHHHHHHHTT--EE-SHHHHHHHHHHHH-SEEEEEE-SSSPPPTTHHHHHHHHHHTPPPSS--SGGGPPEEEEEETTS-GGGGGHHHHHTT--EEEEEEGGGTTTTHHHHHHHTTS--EEEEE-SSTTS--THHHHHTTTSS-EEEEE-SHHHHHHHHHHHHHHHHHH-S-EEEEE-GGGSTTPPPEEPPPHHHHHHHHTHHHHHHHTT------TTT-------B--------------------------------------------------------PPPBPPHHHHHHHHHHHHHHHHHHH-----SEEEES-TT-SEEEEEESTTHHHHHHHHHTPPTTSTTTTEEEEEESEEES--HHHHHHHS-TT--EEEEEE--SS--SSS-HHHHHHHHHS-BSTTSBSEEEEEEE-B--GGGHHHHHHHHHHHHTSSSPPSSEEESBSS------SS--PPPHHHHHHHHHHHHHHGGG---TT-TT-TTTTS-HHHHTSHHHHHHHHHHHHHTTS-HHHHHHHTTSSPPPSSSS-S-TTS--------

pLDDT: mean 72.69, std 25.71, range [22.44, 98.62]

InterPro domains:
  IPR002880 Pyruvate flavodoxin/ferredoxin oxidoreductase, pyrimidine binding domain [PF01855] (156-270)
  IPR009014 Transketolase C-terminal/Pyruvate-ferredoxin oxidoreductase domain II [G3DSA:3.40.50.920] (380-531)
  IPR009014 Transketolase C-terminal/Pyruvate-ferredoxin oxidoreductase domain II [SSF52922] (381-518)
  IPR029061 Thiamin diphosphate-binding fold [SSF52518] (85-275)
  IPR050722 Pyruvate:ferredoxin/flavodoxin oxidoreductase [PTHR32154] (156-518)

Sequence (619 aa):
MRAAAVQGRRTGGLDAAVEWELKPNKPFIHTSSEPLLTIPFSRFLSFVQLIPPQPPPFPSLLCLPLWEERAITMASLRGQVHTPGEAIARIAYLASDVVVSVQPSQANDSEFSSHLKRYEARKGKSLVAKGPGAVPEIHAVRHNADPLLFVFAPIRAGKLVSVTTSSTTLVPSITHLYKLANFPVVIHVSLQPAGFPDYSAITAIRNAGWTFLQSESLQEAQDLALTAHALALRSGKGVIHFFATASSDDDEPIDAEDIDVVREVLDLDTARRFQSSADAGSGIYADDGRLPVASDRSDLPATNGSAAADLSASVHSKFDSARASELSSQHSTTSSPPSVTSAATTIESSAPPVTSEDILRYTNAIWAHIKRLVGREYTPFYYAGPTNAENCLFVFGSGAYYFGDVIDKARRGGDFSKVGIIAPRLYRPWLGASFVEALPKTVKRIAVLEQIHRRTTKWGPVLIDVLTSVKSGFGGVETIVGYQLGYIDPKTVTQALRGILQNLTSEKPVQNLEVGRKEAPKQELEYGLEKPKIETAYTKILDQLFGQRVYLANALKSSTAGISSTIVSSPEFGFGSLIARKEKGERFGDFCIRVGVIVATREGRDFHDNVAEEESDEE